Protein 7SK0 (pdb70)

CATH classification: 1.10.287.70

Radius of gyration: 23.95 Å; Cα contacts (8 Å, |Δi|>4): 557; chains: 2; bounding box: 50×52×76 Å

Solvent-accessible surface area: 25210 Å² total; per-residue (Å²): 52,194,8,50,111,27,8,90,115,37,5,52,104,0,0,78,28,0,31,79,56,0,47,68,112,0,57,100,49,9,99,79,7,56,88,18,19,115,101,8,23,114,98,24,136,74,7,36,101,85,104,5,50,115,10,6,25,105,1,14,95,8,21,63,24,5,2,44,0,41,34,106,2,78,32,42,109,20,2,30,98,24,4,0,6,2,2,1,4,6,5,2,12,22,4,1,10,9,40,4,1,0,27,8,88,47,1,4,42,52,2,13,110,8,2,74,106,0,19,59,31,0,69,9,8,16,46,25,26,10,103,104,46,2,52,108,68,13,120,114,33,24,99,138,45,32,128,140,177,56,74,70,145,112,57,2,41,59,92,41,17,62,94,27,6,132,88,13,39,40,70,39,17,101,118,14,0,44,71,6,38,110,100,24,122,141,37,98,100,55,32,0,38,0,0,0,18,1,0,4,30,22,0,0,6,3,14,6,19,2,4,99,36,162,147,48,194,138,23,95,123,32,13,55,34,11,7,62,28,9,29,102,0,5,11,8,39,59,3,12,70,68,26,75,43,121,11,89,120,75,94,108,79,112,164,156,86,52,194,6,50,109,26,8,90,114,38,4,52,105,0,0,80,28,0,30,79,55,0,46,69,113,0,59,100,47,9,100,78,6,58,90,19,20,115,102,8,22,112,98,24,136,78,6,36,103,86,102,5,50,115,12,6,25,105,0,14,94,9,22,63,25,5,2,42,1,39,33,105,2,79,32,41,107,19,3,31,95,24,3,0,7,2,2,0,5,6,4,1,11,20,4,1,10,10,40,4,1,0,26,10,86,46,1,4,42,55,2,12,108,8,2,73,108,0,18,58,34,0,70,11,8,16,47,23,27,10,102,101,48,4,52,109,67,14,118,115,34,24,99,141,47,32,127,140,175,55,73,70,144,114,57,2,41,58,93,42,16,60,95,28,6,132,88,13,40,39,71,39,17,100,117,14,0,44,69,6,39,111,100,23,125,140,36,100,100,54,32,0,39,0,0,0,18,1,1,4,28,23,1,0,6,3,14,7,19,1,4,98,36,162,148,47,192,139,23,96,122,32,13,55,35,10,7,64,30,10,30,101,0,5,12,8,37,58,2,12,69,68,26,74,41,122,12,87,121,75,94,109,81,109,166,156,81

Organism: Rattus norvegicus (NCBI:txid10116)

InterPro domains:
  IPR001779 Two pore domain potassium channel, TWIK-1 [PR01096] (1-20)
  IPR001779 Two pore domain potassium channel, TWIK-1 [PR01096] (52-72)
  IPR001779 Two pore domain potassium channel, TWIK-1 [PR01096] (73-89)
  IPR001779 Two pore domain potassium channel, TWIK-1 [PR01096] (150-177)
  IPR001779 Two pore domain potassium channel, TWIK-1 [PR01096] (233-253)
  IPR001779 Two pore domain potassium channel, TWIK-1 [PR01096] (295-310)
  IPR001779 Two pore domain potassium channel, TWIK-1 [PR01096] (312-336)
  IPR003092 Two pore domain potassium channel, TASK family [PIRSF038061] (22-326)
  IPR003280 Two pore domain potassium channel [PR01333] (113-141)
  IPR003280 Two pore domain potassium channel [PR01333] (224-233)
  IPR003280 Two pore domain potassium channel [PTHR11003] (22-305)
  IPR005408 Two pore domain potassium channel, TWIK family [PR01586] (69-81)
  IPR005408 Two pore domain potassium channel, TWIK family [PR01586] (83-99)
  IPR005408 Two pore domain potassium channel, TWIK family [PR01586] (143-155)
  IPR005408 Two pore domain potassium channel, TWIK family [PR01586] (233-246)
  IPR005408 Two pore domain potassium channel, TWIK family [PR01586] (250-263)
  IPR005408 Two pore domain potassium channel, TWIK family [PR01586] (265-283)
  IPR013099 Potassium channel domain [PF07885] (95-157)
  IPR013099 Potassium channel domain [PF07885] (192-268)

B-factor: mean 85.15, std 23.25, range [33.02, 147.12]

Nearest PDB structures (foldseek):
  7sk1-assembly1_A  TM=8.857E-01  e=7.086E-29  Rattus norvegicus
  3ukm-assembly1_B  TM=7.691E-01  e=2.900E-24  Homo sapiens
  8uec-assembly1_B  TM=8.328E-01  e=9.051E-12  Mus musculus
  6w8f-assembly1_B  TM=8.318E-01  e=4.042E-11  Mus musculus
  6w83-assembly1_B  TM=8.316E-01  e=5.145E-11  Mus musculus

GO terms:
  GO:0005272 sodium channel activity (F, IDA)
  GO:0071468 cellular response to acidic pH (P, IDA)
  GO:0071805 potassium ion transmembrane transport (P, IDA)
  GO:0022841 potassium ion leak channel activity (F, IDA)
  GO:0043204 perikaryon (C, EXP)
  GO:0097060 synaptic membrane (C, EXP)
  GO:0005886 plasma membrane (C, EXP)
  GO:0016324 apical plasma membrane (C, EXP)
  GO:0031410 cytoplasmic vesicle (C, EXP)
  GO:0005886 plasma membrane (C, IMP)
  GO:0035094 response to nicotine (P, IEP)
  GO:0016324 apical plasma membrane (C, IDA)
  GO:0031526 brush border membrane (C, IDA)

Structure (mmCIF, N/CA/C/O backbone):
data_7SK0
#
_entry.id   7SK0
#
_cell.length_a   1.00
_cell.length_b   1.00
_cell.length_c   1.00
_cell.angle_alpha   90.00
_cell.angle_beta   90.00
_cell.angle_gamma   90.00
#
_symmetry.space_group_name_H-M   'P 1'
#
loop_
_entity.id
_entity.type
_entity.pdbx_description
1 polymer 'Potassium channel subfamily K member 1'
2 non-polymer N-OCTANE
3 non-polymer 'POTASSIUM ION'
#
loop_
_atom_site.group_PDB
_atom_site.id
_atom_site.type_symbol
_atom_site.label_atom_id
_atom_site.label_alt_id
_atom_site.label_comp_id
_atom_site.label_asym_id
_atom_site.label_entity_id
_atom_site.label_seq_id
_atom_site.pdbx_PDB_ins_code
_atom_site.Cartn_x
_atom_site.Cartn_y
_atom_site.Cartn_z
_atom_site.occupancy
_atom_site.B_iso_or_equiv
_atom_site.auth_seq_id
_atom_site.auth_comp_id
_atom_site.auth_asym_id
_atom_site.auth_atom_id
_atom_site.pdbx_PDB_model_num
ATOM 1 N N . GLY A 1 24 ? 133.957 119.012 99.881 1.00 89.83 24 GLY A N 1
ATOM 2 C CA . GLY A 1 24 ? 135.255 119.527 100.261 1.00 89.83 24 GLY A CA 1
ATOM 3 C C . GLY A 1 24 ? 135.152 120.862 100.960 1.00 89.83 24 GLY A C 1
ATOM 4 O O . GLY A 1 24 ? 135.249 120.954 102.183 1.00 89.83 24 GLY A O 1
ATOM 5 N N . PHE A 1 25 ? 134.948 121.908 100.163 1.00 88.16 25 PHE A N 1
ATOM 6 C CA . PHE A 1 25 ? 134.778 123.242 100.721 1.00 88.16 25 PHE A CA 1
ATOM 7 C C . PHE A 1 25 ? 133.565 123.307 101.636 1.00 88.16 25 PHE A C 1
ATOM 8 O O . PHE A 1 25 ? 133.629 123.886 102.727 1.00 88.16 25 PHE A O 1
ATOM 16 N N . LEU A 1 26 ? 132.451 122.708 101.213 1.00 84.89 26 LEU A N 1
ATOM 17 C CA . LEU A 1 26 ? 131.255 122.706 102.049 1.00 84.89 26 LEU A CA 1
ATOM 18 C C . LEU A 1 26 ? 131.487 121.940 103.340 1.00 84.89 26 LEU A C 1
ATOM 19 O O . LEU A 1 26 ? 131.077 122.388 104.417 1.00 84.89 26 LEU A O 1
ATOM 24 N N . VAL A 1 27 ? 132.121 120.769 103.249 1.00 84.53 27 VAL A N 1
ATOM 25 C CA . VAL A 1 27 ? 132.281 119.926 104.429 1.00 84.53 27 VAL A CA 1
ATOM 26 C C . VAL A 1 27 ? 133.066 120.675 105.490 1.00 84.53 27 VAL A C 1
ATOM 27 O O . VAL A 1 27 ? 132.740 120.627 106.683 1.00 84.53 27 VAL A O 1
ATOM 31 N N . LEU A 1 28 ? 134.118 121.375 105.073 1.00 79.73 28 LEU A N 1
ATOM 32 C CA . LEU A 1 28 ? 134.849 122.210 106.009 1.00 79.73 28 LEU A CA 1
ATOM 33 C C . LEU A 1 28 ? 133.947 123.317 106.523 1.00 79.73 28 LEU A C 1
ATOM 34 O O . LEU A 1 28 ? 133.923 123.608 107.724 1.00 79.73 28 LEU A O 1
ATOM 39 N N . GLY A 1 29 ? 133.160 123.913 105.628 1.00 77.77 29 GLY A N 1
ATOM 40 C CA . GLY A 1 29 ? 132.257 124.967 106.045 1.00 77.77 29 GLY A CA 1
ATOM 41 C C . GLY A 1 29 ? 131.224 124.466 107.031 1.00 77.77 29 GLY A C 1
ATOM 42 O O . GLY A 1 29 ? 130.917 125.134 108.021 1.00 77.77 29 GLY A O 1
ATOM 43 N N . TYR A 1 30 ? 130.688 123.270 106.786 1.00 73.10 30 TYR A N 1
ATOM 44 C CA . TYR A 1 30 ? 129.722 122.703 107.715 1.00 73.10 30 TYR A CA 1
ATOM 45 C C . TYR A 1 30 ? 130.373 122.470 109.059 1.00 73.10 30 TYR A C 1
ATOM 46 O O . TYR A 1 30 ? 129.828 122.846 110.101 1.00 73.10 30 TYR A O 1
ATOM 55 N N . LEU A 1 31 ? 131.573 121.895 109.051 1.00 71.77 31 LEU A N 1
ATOM 56 C CA . LEU A 1 31 ? 132.279 121.708 110.306 1.00 71.77 31 LEU A CA 1
ATOM 57 C C . LEU A 1 31 ? 132.567 123.056 110.938 1.00 71.77 31 LEU A C 1
ATOM 58 O O . LEU A 1 31 ? 132.392 123.233 112.145 1.00 71.77 31 LEU A O 1
ATOM 63 N N . LEU A 1 32 ? 132.941 124.039 110.120 1.00 70.97 32 LEU A N 1
ATOM 64 C CA . LEU A 1 32 ? 133.151 125.383 110.642 1.00 70.97 32 LEU A CA 1
ATOM 65 C C . LEU A 1 32 ? 131.853 125.943 111.195 1.00 70.97 32 LEU A C 1
ATOM 66 O O . LEU A 1 32 ? 131.845 126.630 112.224 1.00 70.97 32 LEU A O 1
ATOM 71 N N . TYR A 1 33 ? 130.741 125.636 110.530 1.00 68.25 33 TYR A N 1
ATOM 72 C CA . TYR A 1 33 ? 129.452 126.170 110.944 1.00 68.25 33 TYR A CA 1
ATOM 73 C C . TYR A 1 33 ? 129.061 125.661 112.323 1.00 68.25 33 TYR A C 1
ATOM 74 O O . TYR A 1 33 ? 128.567 126.426 113.158 1.00 68.25 33 TYR A O 1
ATOM 83 N N . LEU A 1 34 ? 129.276 124.372 112.585 1.00 65.25 34 LEU A N 1
ATOM 84 C CA . LEU A 1 34 ? 129.024 123.855 113.923 1.00 65.25 34 LEU A CA 1
ATOM 85 C C . LEU A 1 34 ? 129.972 124.485 114.928 1.00 65.25 34 LEU A C 1
ATOM 86 O O . LEU A 1 34 ? 129.589 124.763 116.069 1.00 65.25 34 LEU A O 1
ATOM 91 N N . VAL A 1 35 ? 131.221 124.705 114.522 1.00 65.45 35 VAL A N 1
ATOM 92 C CA . VAL A 1 35 ? 132.169 125.386 115.391 1.00 65.45 35 VAL A CA 1
ATOM 93 C C . VAL A 1 35 ? 131.675 126.790 115.678 1.00 65.45 35 VAL A C 1
ATOM 94 O O . VAL A 1 35 ? 131.754 127.274 116.813 1.00 65.45 35 VAL A O 1
ATOM 98 N N . PHE A 1 36 ? 131.150 127.464 114.659 1.00 67.08 36 PHE A N 1
ATOM 99 C CA . PHE A 1 36 ? 130.545 128.766 114.896 1.00 67.08 36 PHE A CA 1
ATOM 100 C C . PHE A 1 36 ? 129.304 128.622 115.763 1.00 67.08 36 PHE A C 1
ATOM 101 O O . PHE A 1 36 ? 129.022 129.483 116.604 1.00 67.08 36 PHE A O 1
ATOM 109 N N . GLY A 1 37 ? 128.556 127.535 115.576 1.00 67.57 37 GLY A N 1
ATOM 110 C CA . GLY A 1 37 ? 127.397 127.289 116.417 1.00 67.57 37 GLY A CA 1
ATOM 111 C C . GLY A 1 37 ? 127.765 127.024 117.863 1.00 67.57 37 GLY A C 1
ATOM 112 O O . GLY A 1 37 ? 127.075 127.467 118.783 1.00 67.57 37 GLY A O 1
ATOM 113 N N . ALA A 1 38 ? 128.849 126.289 118.083 1.00 64.64 38 ALA A N 1
ATOM 114 C CA . ALA A 1 38 ? 129.203 125.894 119.436 1.00 64.64 38 ALA A CA 1
ATOM 115 C C . ALA A 1 38 ? 129.722 127.061 120.252 1.00 64.64 38 ALA A C 1
ATOM 116 O O . ALA A 1 38 ? 129.517 127.105 121.470 1.00 64.64 38 ALA A O 1
ATOM 118 N N . VAL A 1 39 ? 130.376 128.017 119.603 1.00 66.14 39 VAL A N 1
ATOM 119 C CA . VAL A 1 39 ? 130.915 129.164 120.320 1.00 66.14 39 VAL A CA 1
ATOM 120 C C . VAL A 1 39 ? 129.808 130.146 120.654 1.00 66.14 39 VAL A C 1
ATOM 121 O O . VAL A 1 39 ? 129.776 130.718 121.749 1.00 66.14 39 VAL A O 1
ATOM 125 N N . VAL A 1 40 ? 128.876 130.345 119.727 1.00 65.79 40 VAL A N 1
ATOM 126 C CA . VAL A 1 40 ? 127.788 131.278 119.974 1.00 65.79 40 VAL A CA 1
ATOM 127 C C . VAL A 1 40 ? 126.873 130.750 121.067 1.00 65.79 40 VAL A C 1
ATOM 128 O O . VAL A 1 40 ? 126.455 131.503 121.951 1.00 65.79 40 VAL A O 1
ATOM 132 N N . PHE A 1 41 ? 126.592 129.447 121.065 1.00 67.62 41 PHE A N 1
ATOM 133 C CA . PHE A 1 41 ? 125.834 128.867 122.167 1.00 67.62 41 PHE A CA 1
ATOM 134 C C . PHE A 1 41 ? 126.617 128.972 123.459 1.00 67.62 41 PHE A C 1
ATOM 135 O O . PHE A 1 41 ? 126.053 129.245 124.523 1.00 67.62 41 PHE A O 1
ATOM 143 N N . SER A 1 42 ? 127.926 128.763 123.381 1.00 70.62 42 SER A N 1
ATOM 144 C CA . SER A 1 42 ? 128.772 128.991 124.539 1.00 70.62 42 SER A CA 1
ATOM 145 C C . SER A 1 42 ? 128.771 130.461 124.938 1.00 70.62 42 SER A C 1
ATOM 146 O O . SER A 1 42 ? 129.014 130.790 126.103 1.00 70.62 42 SER A O 1
ATOM 149 N N . SER A 1 43 ? 128.549 131.363 123.984 1.00 73.09 43 SER A N 1
ATOM 150 C CA . SER A 1 43 ? 128.553 132.778 124.325 1.00 73.09 43 SER A CA 1
ATOM 151 C C . SER A 1 43 ? 127.235 133.225 124.948 1.00 73.09 43 SER A C 1
ATOM 152 O O . SER A 1 43 ? 127.240 134.116 125.804 1.00 73.09 43 SER A O 1
ATOM 155 N N . VAL A 1 44 ? 126.111 132.626 124.550 1.00 71.52 44 VAL A N 1
ATOM 156 C CA . VAL A 1 44 ? 124.784 133.044 124.997 1.00 71.52 44 VAL A CA 1
ATOM 157 C C . VAL A 1 44 ? 124.139 131.999 125.906 1.00 71.52 44 VAL A C 1
ATOM 158 O O . VAL A 1 44 ? 123.696 132.317 127.009 1.00 71.52 44 VAL A O 1
ATOM 162 N N . GLU A 1 45 ? 124.052 130.752 125.449 1.00 73.90 45 GLU A N 1
ATOM 163 C CA . GLU A 1 45 ? 123.367 129.729 126.229 1.00 73.90 45 GLU A CA 1
ATOM 164 C C . GLU A 1 45 ? 124.153 129.341 127.470 1.00 73.90 45 GLU A C 1
ATOM 165 O O . GLU A 1 45 ? 123.576 129.176 128.551 1.00 73.90 45 GLU A O 1
ATOM 171 N N . LEU A 1 46 ? 125.464 129.180 127.332 1.00 72.66 46 LEU A N 1
ATOM 172 C CA . LEU A 1 46 ? 126.266 128.675 128.440 1.00 72.66 46 LEU A CA 1
ATOM 173 C C . LEU A 1 46 ? 126.218 129.569 129.668 1.00 72.66 46 LEU A C 1
ATOM 174 O O . LEU A 1 46 ? 126.131 129.024 130.782 1.00 72.66 46 LEU A O 1
ATOM 179 N N . PRO A 1 47 ? 126.293 130.899 129.568 1.00 73.70 47 PRO A N 1
ATOM 180 C CA . PRO A 1 47 ? 126.137 131.699 130.792 1.00 73.70 47 PRO A CA 1
ATOM 181 C C . PRO A 1 47 ? 124.798 131.471 131.466 1.00 73.70 47 PRO A C 1
ATOM 182 O O . PRO A 1 47 ? 124.736 131.386 132.698 1.00 73.70 47 PRO A O 1
ATOM 186 N N . TYR A 1 48 ? 123.715 131.369 130.692 1.00 74.48 48 TYR A N 1
ATOM 187 C CA . TYR A 1 48 ? 122.431 131.022 131.290 1.00 74.48 48 TYR A CA 1
ATOM 188 C C . TYR A 1 48 ? 122.474 129.613 131.858 1.00 74.48 48 TYR A C 1
ATOM 189 O O . TYR A 1 48 ? 121.949 129.354 132.946 1.00 74.48 48 TYR A O 1
ATOM 198 N N . GLU A 1 49 ? 123.096 128.685 131.131 1.00 74.81 49 GLU A N 1
ATOM 199 C CA . GLU A 1 49 ? 123.197 127.322 131.630 1.00 74.81 49 GLU A CA 1
ATOM 200 C C . GLU A 1 49 ? 124.064 127.266 132.869 1.00 74.81 49 GLU A C 1
ATOM 201 O O . GLU A 1 49 ? 123.743 126.551 133.825 1.00 74.81 49 GLU A O 1
ATOM 207 N N . ASP A 1 50 ? 125.173 127.999 132.867 1.00 80.69 50 ASP A N 1
ATOM 208 C CA . ASP A 1 50 ? 125.991 128.056 134.064 1.00 80.69 50 ASP A CA 1
ATOM 209 C C . ASP A 1 50 ? 125.170 128.633 135.197 1.00 80.69 50 ASP A C 1
ATOM 210 O O . ASP A 1 50 ? 125.265 128.183 136.343 1.00 80.69 50 ASP A O 1
ATOM 215 N N . LEU A 1 51 ? 124.335 129.622 134.876 1.00 79.64 51 LEU A N 1
ATOM 216 C CA . LEU A 1 51 ? 123.451 130.210 135.870 1.00 79.64 51 LEU A CA 1
ATOM 217 C C . LEU A 1 51 ? 122.445 129.180 136.367 1.00 79.64 51 LEU A C 1
ATOM 218 O O . LEU A 1 51 ? 122.261 129.011 137.576 1.00 79.64 51 LEU A O 1
ATOM 223 N N . LEU A 1 52 ? 121.811 128.445 135.450 1.00 77.32 52 LEU A N 1
ATOM 224 C CA . LEU A 1 52 ? 120.828 127.459 135.887 1.00 77.32 52 LEU A CA 1
ATOM 225 C C . LEU A 1 52 ? 121.500 126.266 136.537 1.00 77.32 52 LEU A C 1
ATOM 226 O O . LEU A 1 52 ? 121.010 125.743 137.540 1.00 77.32 52 LEU A O 1
ATOM 231 N N . ARG A 1 53 ? 122.628 125.833 135.989 1.00 78.29 53 ARG A N 1
ATOM 232 C CA . ARG A 1 53 ? 123.350 124.738 136.610 1.00 78.29 53 ARG A CA 1
ATOM 233 C C . ARG A 1 53 ? 123.896 125.172 137.957 1.00 78.29 53 ARG A C 1
ATOM 234 O O . ARG A 1 53 ? 123.954 124.367 138.893 1.00 78.29 53 ARG A O 1
ATOM 242 N N . GLN A 1 5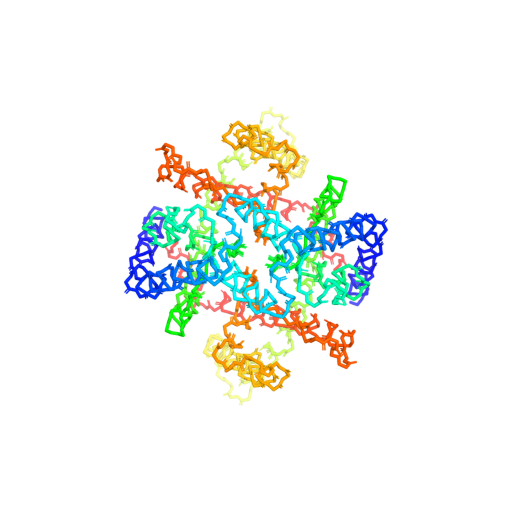4 ? 124.283 126.442 138.077 1.00 83.02 54 GLN A N 1
ATOM 243 C CA . GLN A 1 54 ? 124.649 126.976 139.381 1.00 83.02 54 GLN A CA 1
ATOM 244 C C . GLN A 1 54 ? 123.428 127.097 140.283 1.00 83.02 54 GLN A C 1
ATOM 245 O O . GLN A 1 54 ? 123.523 126.861 141.492 1.00 83.02 54 GLN A O 1
ATOM 251 N N . GLU A 1 55 ? 122.270 127.453 139.718 1.00 83.04 55 GLU A N 1
ATOM 252 C CA . GLU A 1 55 ? 121.054 127.590 140.513 1.00 83.04 55 GLU A CA 1
ATOM 253 C C . GLU A 1 55 ? 120.310 126.279 140.691 1.00 83.04 55 GLU A C 1
ATOM 254 O O . GLU A 1 55 ? 119.523 126.155 141.636 1.00 83.04 55 GLU A O 1
ATOM 260 N N . LEU A 1 56 ? 120.545 125.298 139.822 1.00 78.88 56 LEU A N 1
ATOM 261 C CA . LEU A 1 56 ? 119.962 123.983 140.042 1.00 78.88 56 LEU A CA 1
ATOM 262 C C . LEU A 1 56 ? 120.809 123.232 141.053 1.00 78.88 56 LEU A C 1
ATOM 263 O O . LEU A 1 56 ? 120.280 122.533 141.922 1.00 78.88 56 LEU A O 1
ATOM 268 N N . ARG A 1 57 ? 122.126 123.412 140.985 1.00 83.37 57 ARG A N 1
ATOM 269 C CA . ARG A 1 57 ? 122.967 122.895 142.052 1.00 83.37 57 ARG A CA 1
ATOM 270 C C . ARG A 1 57 ? 122.622 123.603 143.347 1.00 83.37 57 ARG A C 1
ATOM 271 O O . ARG A 1 57 ? 122.697 123.007 144.427 1.00 83.37 57 ARG A O 1
ATOM 279 N N . LYS A 1 58 ? 122.252 124.881 143.255 1.00 88.17 58 LYS A N 1
ATOM 280 C CA . LYS A 1 58 ? 121.731 125.575 144.422 1.00 88.17 58 LYS A CA 1
ATOM 281 C C . LYS A 1 58 ? 120.428 124.932 144.866 1.00 88.17 58 LYS A C 1
ATOM 282 O O . LYS A 1 58 ? 120.193 124.741 146.064 1.00 88.17 58 LYS A O 1
ATOM 288 N N . LEU A 1 59 ? 119.594 124.537 143.902 1.00 83.27 59 LEU A N 1
ATOM 289 C CA . LEU A 1 59 ? 118.354 123.844 144.229 1.00 83.27 59 LEU A CA 1
ATOM 290 C C . LEU A 1 59 ? 118.648 122.488 144.845 1.00 83.27 59 LEU A C 1
ATOM 291 O O . LEU A 1 59 ? 117.921 122.032 145.735 1.00 83.27 59 LEU A O 1
ATOM 296 N N . LYS A 1 60 ? 119.709 121.828 144.382 1.00 84.42 60 LYS A N 1
ATOM 297 C CA . LYS A 1 60 ? 120.095 120.562 144.986 1.00 84.42 60 LYS A CA 1
ATOM 298 C C . LYS A 1 60 ? 120.437 120.768 146.447 1.00 84.42 60 LYS A C 1
ATOM 299 O O . LYS A 1 60 ? 119.986 120.013 147.316 1.00 84.42 60 LYS A O 1
ATOM 305 N N . ARG A 1 61 ? 121.196 121.821 146.743 1.00 91.33 61 ARG A N 1
ATOM 306 C CA . ARG A 1 61 ? 121.644 122.044 148.105 1.00 91.33 61 ARG A CA 1
ATOM 307 C C . ARG A 1 61 ? 120.574 122.714 148.947 1.00 91.33 61 ARG A C 1
ATOM 308 O O . ARG A 1 61 ? 120.616 122.593 150.173 1.00 91.33 61 ARG A O 1
ATOM 316 N N . ARG A 1 62 ? 119.604 123.396 148.331 1.00 92.13 62 ARG A N 1
ATOM 317 C CA . ARG A 1 62 ? 118.468 123.863 149.116 1.00 92.13 62 ARG A CA 1
ATOM 318 C C . ARG A 1 62 ? 117.581 122.692 149.495 1.00 92.13 62 ARG A C 1
ATOM 319 O O . ARG A 1 62 ? 117.150 122.572 150.648 1.00 92.13 62 ARG A O 1
ATOM 327 N N . PHE A 1 63 ? 117.311 121.812 148.533 1.00 90.03 63 PHE A N 1
ATOM 328 C CA . PHE A 1 63 ? 116.436 120.683 148.800 1.00 90.03 63 PHE A CA 1
ATOM 329 C C . PHE A 1 63 ? 117.065 119.767 149.833 1.00 90.03 63 PHE A C 1
ATOM 330 O O . PHE A 1 63 ? 116.390 119.293 150.754 1.00 90.03 63 PHE A O 1
ATOM 338 N N . LEU A 1 64 ? 118.366 119.517 149.698 1.00 91.78 64 LEU A N 1
ATOM 339 C CA . LEU A 1 64 ? 119.072 118.713 150.684 1.00 91.78 64 LEU A CA 1
ATOM 340 C C . LEU A 1 64 ? 119.215 119.449 152.010 1.00 91.78 64 LEU A C 1
ATOM 341 O O . LEU A 1 64 ? 119.121 118.830 153.077 1.00 91.78 64 LEU A O 1
ATOM 346 N N . GLU A 1 65 ? 119.446 120.764 151.973 1.00 97.63 65 GLU A N 1
ATOM 347 C CA . GLU A 1 65 ? 119.569 121.506 153.225 1.00 97.63 65 GLU A CA 1
ATOM 348 C C . GLU A 1 65 ? 118.253 121.480 153.984 1.00 97.63 65 GLU A C 1
ATOM 349 O O . GLU A 1 65 ? 118.234 121.323 155.210 1.00 97.63 65 GLU A O 1
ATOM 355 N N . GLU A 1 66 ? 117.142 121.644 153.268 1.00 95.85 66 GLU A N 1
ATOM 356 C CA . GLU A 1 66 ? 115.835 121.620 153.910 1.00 95.85 66 GLU A CA 1
ATOM 357 C C . GLU A 1 66 ? 115.587 120.269 154.567 1.00 95.85 66 GLU A C 1
ATOM 358 O O . GLU A 1 66 ? 115.168 120.194 155.728 1.00 95.85 66 GLU A O 1
ATOM 364 N N . HIS A 1 67 ? 115.843 119.188 153.831 1.00 96.89 67 HIS A N 1
ATOM 365 C CA . HIS A 1 67 ? 115.625 117.828 154.319 1.00 96.89 67 HIS A CA 1
ATOM 366 C C . HIS A 1 67 ? 116.928 117.280 154.892 1.00 96.89 67 HIS A C 1
ATOM 367 O O . HIS A 1 67 ? 117.666 116.529 154.251 1.00 96.89 67 HIS A O 1
ATOM 374 N N . GLU A 1 68 ? 117.215 117.685 156.131 1.00 101.06 68 GLU A N 1
ATOM 375 C CA . GLU A 1 68 ? 118.407 117.189 156.809 1.00 101.06 68 GLU A CA 1
ATOM 376 C C . GLU A 1 68 ? 118.374 115.675 156.950 1.00 101.06 68 GLU A C 1
ATOM 377 O O . GLU A 1 68 ? 119.423 115.023 156.888 1.00 101.06 68 GLU A O 1
ATOM 383 N N . CYS A 1 69 ? 117.184 115.105 157.157 1.00 101.50 69 CYS A N 1
ATOM 384 C CA . CYS A 1 69 ? 117.042 113.654 157.204 1.00 101.50 69 CYS A CA 1
ATOM 385 C C . CYS A 1 69 ? 117.605 113.027 155.935 1.00 101.50 69 CYS A C 1
ATOM 386 O O . CYS A 1 69 ? 118.386 112.070 155.979 1.00 101.50 69 CYS A O 1
ATOM 389 N N . LEU A 1 70 ? 117.203 113.569 154.792 1.00 94.53 70 LEU A N 1
ATOM 390 C CA . LEU A 1 70 ? 117.619 113.075 153.488 1.00 94.53 70 LEU A CA 1
ATOM 391 C C . LEU A 1 70 ? 119.122 113.209 153.278 1.00 94.53 70 LEU A C 1
ATOM 392 O O . LEU A 1 70 ? 119.737 114.204 153.675 1.00 94.53 70 LEU A O 1
ATOM 397 N N . SER A 1 71 ? 119.712 112.192 152.649 1.00 91.41 71 SER A N 1
ATOM 398 C CA . SER A 1 71 ? 121.143 112.119 152.392 1.00 91.41 71 SER A CA 1
ATOM 399 C C . SER A 1 71 ? 121.424 112.051 150.894 1.00 91.41 71 SER A C 1
ATOM 400 O O . SER A 1 71 ? 120.581 111.639 150.093 1.00 91.41 71 SER A O 1
ATOM 403 N N . GLU A 1 72 ? 122.639 112.462 150.537 1.00 91.96 72 GLU A N 1
ATOM 404 C CA . GLU A 1 72 ? 123.036 112.569 149.132 1.00 91.96 72 GLU A CA 1
ATOM 405 C C . GLU A 1 72 ? 123.042 111.255 148.354 1.00 91.96 72 GLU A C 1
ATOM 406 O O . GLU A 1 72 ? 122.485 111.227 147.245 1.00 91.96 72 GLU A O 1
ATOM 412 N N . PRO A 1 73 ? 123.654 110.153 148.831 1.00 90.42 73 PRO A N 1
ATOM 413 C CA . PRO A 1 73 ? 123.746 108.948 147.983 1.00 90.42 73 PRO A CA 1
ATOM 414 C C . PRO A 1 73 ? 122.427 108.248 147.668 1.00 90.42 73 PRO A C 1
ATOM 415 O O . PRO A 1 73 ? 122.187 107.861 146.514 1.00 90.42 73 PRO A O 1
ATOM 419 N N . GLN A 1 74 ? 121.575 108.046 148.673 1.00 89.42 74 GLN A N 1
ATOM 420 C CA . GLN A 1 74 ? 120.304 107.378 148.408 1.00 89.42 74 GLN A CA 1
ATOM 421 C C . GLN A 1 74 ? 119.478 108.215 147.451 1.00 89.42 74 GLN A C 1
ATOM 422 O O . GLN A 1 74 ? 118.830 107.685 146.542 1.00 89.42 74 GLN A O 1
ATOM 428 N N . LEU A 1 75 ? 119.481 109.528 147.656 1.00 84.93 75 LEU A N 1
ATOM 429 C CA . LEU A 1 75 ? 118.820 110.422 146.722 1.00 84.93 75 LEU A CA 1
ATOM 430 C C . LEU A 1 75 ? 119.426 110.302 145.335 1.00 84.93 75 LEU A C 1
ATOM 431 O O . LEU A 1 75 ? 118.717 110.389 144.330 1.00 84.93 75 LEU A O 1
ATOM 436 N N . GLU A 1 76 ? 120.742 110.117 145.257 1.00 87.05 76 GLU A N 1
ATOM 437 C CA . GLU A 1 76 ? 121.384 109.992 143.956 1.00 87.05 76 GLU A CA 1
ATOM 438 C C . GLU A 1 76 ? 120.847 108.770 143.225 1.00 87.05 76 GLU A C 1
ATOM 439 O O . GLU A 1 76 ? 120.529 108.832 142.034 1.00 87.05 76 GLU A O 1
ATOM 445 N N . GLN A 1 77 ? 120.670 107.667 143.954 1.00 82.85 77 GLN A N 1
ATOM 446 C CA . GLN A 1 77 ? 120.105 106.449 143.366 1.00 82.85 77 GLN A CA 1
ATOM 447 C C . GLN A 1 77 ? 118.647 106.650 142.970 1.00 82.85 77 GLN A C 1
ATOM 448 O O .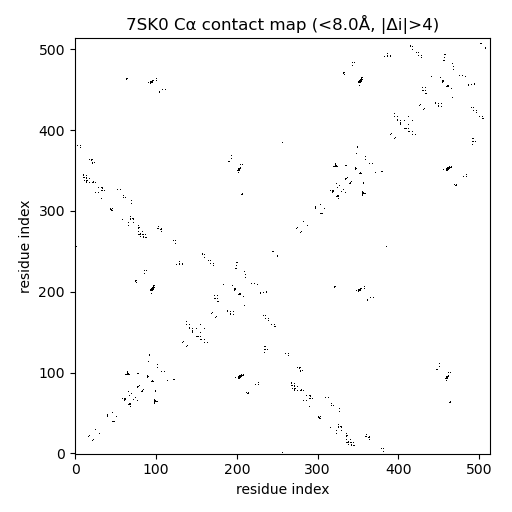 GLN A 1 77 ? 118.214 106.232 141.880 1.00 82.85 77 GLN A O 1
ATOM 454 N N . PHE A 1 78 ? 117.883 107.307 143.840 1.00 82.78 78 PHE A N 1
ATOM 455 C CA . PHE A 1 78 ? 116.471 107.529 143.566 1.00 82.78 78 PHE A CA 1
ATOM 456 C C . PHE A 1 78 ? 116.298 108.360 142.303 1.00 82.78 78 PHE A C 1
ATOM 457 O O . PHE A 1 78 ? 115.513 108.003 141.423 1.00 82.78 78 PHE A O 1
ATOM 465 N N . LEU A 1 79 ? 117.000 109.492 142.209 1.00 80.58 79 LEU A N 1
ATOM 466 C CA . LEU A 1 79 ? 116.937 110.279 140.985 1.00 80.58 79 LEU A CA 1
ATOM 467 C C . LEU A 1 79 ? 117.526 109.533 139.803 1.00 80.58 79 LEU A C 1
ATOM 468 O O . LEU A 1 79 ? 117.069 109.722 138.678 1.00 80.58 79 LEU A O 1
ATOM 473 N N . GLY A 1 80 ? 118.471 108.625 140.031 1.00 81.42 80 GLY A N 1
ATOM 474 C CA . GLY A 1 80 ? 118.957 107.827 138.924 1.00 81.42 80 GLY A CA 1
ATOM 475 C C . GLY A 1 80 ? 117.826 107.066 138.275 1.00 81.42 80 GLY A C 1
ATOM 476 O O . GLY A 1 80 ? 117.600 107.172 137.065 1.00 81.42 80 GLY A O 1
ATOM 477 N N . ARG A 1 81 ? 116.975 106.475 139.103 1.00 79.51 81 ARG A N 1
ATOM 478 C CA . ARG A 1 81 ? 115.831 105.752 138.562 1.00 79.51 81 ARG A CA 1
ATOM 479 C C . ARG A 1 81 ? 114.779 106.718 138.031 1.00 79.51 81 ARG A C 1
ATOM 480 O O . ARG A 1 81 ? 114.225 106.499 136.951 1.00 79.51 81 ARG A O 1
ATOM 488 N N . VAL A 1 82 ? 114.406 107.720 138.828 1.00 77.94 82 VAL A N 1
ATOM 489 C CA . VAL A 1 82 ? 113.343 108.646 138.439 1.00 77.94 82 VAL A CA 1
ATOM 490 C C . VAL A 1 82 ? 113.639 109.276 137.084 1.00 77.94 82 VAL A C 1
ATOM 491 O O . VAL A 1 82 ? 112.782 109.297 136.196 1.00 77.94 82 VAL A O 1
ATOM 495 N N . LEU A 1 83 ? 114.855 109.799 136.898 1.00 75.30 83 LEU A N 1
ATOM 496 C CA . LEU A 1 83 ? 115.191 110.404 135.615 1.00 75.30 83 LEU A CA 1
ATOM 497 C C . LEU A 1 83 ? 115.380 109.360 134.534 1.00 75.30 83 LEU A C 1
ATOM 498 O O . LEU A 1 83 ? 115.191 109.673 133.356 1.00 75.30 83 LEU A O 1
ATOM 503 N N . GLU A 1 84 ? 115.777 108.134 134.881 1.00 73.73 84 GLU A N 1
ATOM 504 C CA . GLU A 1 84 ? 115.830 107.117 133.845 1.00 73.73 84 GLU A CA 1
ATOM 505 C C . GLU A 1 84 ? 114.427 106.877 133.319 1.00 73.73 84 GLU A C 1
ATOM 506 O O . GLU A 1 84 ? 114.178 106.945 132.113 1.00 73.73 84 GLU A O 1
ATOM 512 N N . ALA A 1 85 ? 113.482 106.681 134.232 1.00 72.47 85 ALA A N 1
ATOM 513 C CA . ALA A 1 85 ? 112.090 106.510 133.844 1.00 72.47 85 ALA A CA 1
ATOM 514 C C . ALA A 1 85 ? 111.596 107.708 133.046 1.00 72.47 85 ALA A C 1
ATOM 515 O O . ALA A 1 85 ? 110.943 107.548 132.008 1.00 72.47 85 ALA A O 1
ATOM 517 N N . SER A 1 86 ? 111.912 108.919 133.511 1.00 72.14 86 SER A N 1
ATOM 518 C CA . SER A 1 86 ? 111.477 110.118 132.807 1.00 72.14 86 SER A CA 1
ATOM 519 C C . SER A 1 86 ? 112.016 110.127 131.397 1.00 72.14 86 SER A C 1
ATOM 520 O O . SER A 1 86 ? 111.322 110.505 130.448 1.00 72.14 86 SER A O 1
ATOM 523 N N . ASN A 1 87 ? 113.271 109.731 131.249 1.00 70.43 87 ASN A N 1
ATOM 524 C CA . ASN A 1 87 ? 113.822 109.581 129.918 1.00 70.43 87 ASN A CA 1
ATOM 525 C C . ASN A 1 87 ? 113.026 108.514 129.190 1.00 70.43 87 ASN A C 1
ATOM 526 O O . ASN A 1 87 ? 112.750 108.632 127.992 1.00 70.43 87 ASN A O 1
ATOM 531 N N . TYR A 1 88 ? 112.664 107.447 129.908 1.00 69.95 88 TYR A N 1
ATOM 532 C CA . TYR A 1 88 ? 111.912 106.325 129.363 1.00 69.95 88 TYR A CA 1
ATOM 533 C C . TYR A 1 88 ? 110.433 106.661 129.169 1.00 69.95 88 TYR A C 1
ATOM 534 O O . TYR A 1 88 ? 109.709 105.854 128.580 1.00 69.95 88 TYR A O 1
ATOM 543 N N . GLY A 1 89 ? 109.956 107.788 129.709 1.00 65.31 89 GLY A N 1
ATOM 544 C CA . GLY A 1 89 ? 108.614 108.291 129.453 1.00 65.31 89 GLY A CA 1
ATOM 545 C C . GLY A 1 89 ? 107.706 108.354 130.667 1.00 65.31 89 GLY A C 1
ATOM 546 O O . GLY A 1 89 ? 106.786 109.176 130.698 1.00 65.31 89 GLY A O 1
ATOM 547 N N . VAL A 1 90 ? 107.935 107.506 131.660 1.00 72.16 90 VAL A N 1
ATOM 548 C CA . VAL A 1 90 ? 107.009 107.423 132.786 1.00 72.16 90 VAL A CA 1
ATOM 549 C C .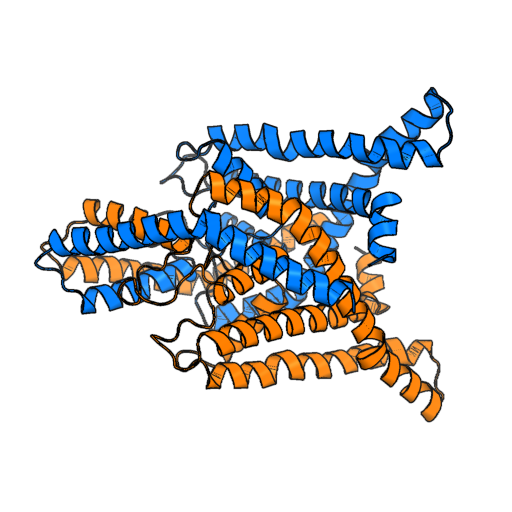 VAL A 1 90 ? 107.232 108.529 133.800 1.00 72.16 90 VAL A C 1
ATOM 550 O O . VAL A 1 90 ? 107.844 108.306 134.850 1.00 72.16 90 VAL A O 1
ATOM 554 N N . SER A 1 91 ? 106.788 109.734 133.459 1.00 73.02 91 SER A N 1
ATOM 555 C CA . SER A 1 91 ? 106.789 110.853 134.389 1.00 73.02 91 SER A CA 1
ATOM 556 C C . SER A 1 91 ? 106.259 110.415 135.745 1.00 73.02 91 SER A C 1
ATOM 557 O O . SER A 1 91 ? 105.214 109.771 135.841 1.00 73.02 91 SER A O 1
ATOM 560 N N . VAL A 1 92 ? 106.988 110.771 136.791 1.00 79.29 92 VAL A N 1
ATOM 561 C CA . VAL A 1 92 ? 106.628 110.413 138.158 1.00 79.29 92 VAL A CA 1
ATOM 562 C C . VAL A 1 92 ? 105.683 111.472 138.728 1.00 79.29 92 VAL A C 1
ATOM 563 O O . VAL A 1 92 ? 105.459 111.544 139.941 1.00 79.29 92 VAL A O 1
ATOM 567 N N . LEU A 1 93 ? 105.079 112.275 137.860 1.00 81.07 93 LEU A N 1
ATOM 568 C CA . LEU A 1 93 ? 104.257 113.396 138.278 1.00 81.07 93 LEU A CA 1
ATOM 569 C C . LEU A 1 93 ? 102.788 112.989 138.309 1.00 81.07 93 LEU A C 1
ATOM 570 O O . LEU A 1 93 ? 102.407 111.902 137.871 1.00 81.07 93 LEU A O 1
ATOM 575 N N . SER A 1 94 ? 101.959 113.886 138.846 1.00 86.94 94 SER A N 1
ATOM 576 C CA . SER A 1 94 ? 100.512 113.675 138.931 1.00 86.94 94 SER A CA 1
ATOM 577 C C . SER A 1 94 ? 100.188 112.439 139.766 1.00 86.94 94 SER A C 1
ATOM 578 O O . SER A 1 94 ? 99.329 111.632 139.406 1.00 86.94 94 SER A O 1
ATOM 581 N N . ASN A 1 95 ? 100.885 112.283 140.894 1.00 88.95 95 ASN A N 1
ATOM 582 C CA . ASN A 1 95 ? 100.695 111.153 141.804 1.00 88.95 95 ASN A CA 1
ATOM 583 C C . ASN A 1 95 ? 100.871 109.807 141.102 1.00 88.95 95 ASN A C 1
ATOM 584 O O . ASN A 1 95 ? 100.395 108.782 141.598 1.00 88.95 95 ASN A O 1
ATOM 589 N N . ALA A 1 96 ? 101.535 109.815 139.943 1.00 86.05 96 ALA A N 1
ATOM 590 C CA . ALA A 1 96 ? 101.728 108.707 139.008 1.00 86.05 96 ALA A CA 1
ATOM 591 C C . ALA A 1 96 ? 100.433 108.382 138.272 1.00 86.05 96 ALA A C 1
ATOM 592 O O . ALA A 1 96 ? 100.471 108.041 137.086 1.00 86.05 96 ALA A O 1
ATOM 594 N N . SER A 1 97 ? 99.283 108.489 138.940 1.00 88.09 97 SER A N 1
ATOM 595 C CA . SER A 1 97 ? 97.994 108.262 138.304 1.00 88.09 97 SER A CA 1
ATOM 596 C C . SER A 1 97 ? 97.609 109.493 137.496 1.00 88.09 97 SER A C 1
ATOM 597 O O . SER A 1 97 ? 96.496 110.006 137.657 1.00 88.09 97 SER A O 1
ATOM 600 N N . GLY A 1 98 ? 98.493 109.979 136.630 1.00 82.08 98 GLY A N 1
ATOM 601 C CA . GLY A 1 98 ? 98.135 111.110 135.812 1.00 82.08 98 GLY A CA 1
ATOM 602 C C . GLY A 1 98 ? 97.510 110.642 134.528 1.00 82.08 98 GLY A C 1
ATOM 603 O O . GLY A 1 98 ? 96.414 110.076 134.537 1.00 82.08 98 GLY A O 1
ATOM 604 N N . ASN A 1 99 ? 98.193 110.866 133.418 1.00 76.69 99 ASN A N 1
ATOM 605 C CA . ASN A 1 99 ? 97.684 110.423 132.140 1.00 76.69 99 ASN A CA 1
ATOM 606 C C . ASN A 1 99 ? 98.293 109.065 131.822 1.00 76.69 99 ASN A C 1
ATOM 607 O O . ASN A 1 99 ? 99.427 108.776 132.212 1.00 76.69 99 ASN A O 1
ATOM 612 N N . TRP A 1 100 ? 97.544 108.230 131.107 1.00 72.93 100 TRP A N 1
ATOM 613 C CA . TRP A 1 100 ? 98.067 106.926 130.714 1.00 72.93 100 TRP A CA 1
ATOM 614 C C . TRP A 1 100 ? 98.955 107.057 129.488 1.00 72.93 100 TRP A C 1
ATOM 615 O O . TRP A 1 100 ? 98.465 107.265 128.374 1.00 72.93 100 TRP A O 1
ATOM 626 N N . ASN A 1 101 ? 100.264 106.962 129.715 1.00 66.83 101 ASN A N 1
ATOM 627 C CA . ASN A 1 101 ? 101.284 107.017 128.681 1.00 66.83 101 ASN A CA 1
ATOM 628 C C . ASN A 1 101 ? 100.906 106.155 127.487 1.00 66.83 101 ASN A C 1
ATOM 629 O O . ASN A 1 101 ? 101.080 106.566 126.336 1.00 66.83 101 ASN A O 1
ATOM 634 N N . TRP A 1 102 ? 100.387 104.961 127.759 1.00 66.06 102 TRP A N 1
ATOM 635 C CA . TRP A 1 102 ? 99.934 104.033 126.725 1.00 66.06 102 TRP A CA 1
ATOM 636 C C . TRP A 1 102 ? 98.448 103.733 126.884 1.00 66.06 102 TRP A C 1
ATOM 637 O O . TRP A 1 102 ? 98.042 102.901 127.701 1.00 66.06 102 TRP A O 1
ATOM 648 N N . ASP A 1 103 ? 97.663 104.439 126.086 1.00 68.78 103 ASP A N 1
ATOM 649 C CA . ASP A 1 103 ? 96.240 104.245 125.905 1.00 68.78 103 ASP A CA 1
ATOM 650 C C . ASP A 1 103 ? 96.014 104.553 124.439 1.00 68.78 103 ASP A C 1
ATOM 651 O O . ASP A 1 103 ? 96.866 105.183 123.813 1.00 68.78 103 ASP A O 1
ATOM 656 N N . PHE A 1 104 ? 94.905 104.069 123.879 1.00 65.85 104 PHE A N 1
ATOM 657 C CA . PHE A 1 104 ? 94.673 104.188 122.441 1.00 65.85 104 PHE A CA 1
ATOM 658 C C . PHE A 1 104 ? 95.033 105.567 121.898 1.00 65.85 104 PHE A C 1
ATOM 659 O O . PHE A 1 104 ? 95.708 105.674 120.873 1.00 65.85 104 PHE A O 1
ATOM 667 N N . THR A 1 105 ? 94.620 106.623 122.591 1.00 67.92 105 THR A N 1
ATOM 668 C CA . THR A 1 105 ? 94.917 107.971 122.117 1.00 67.92 105 THR A CA 1
ATOM 669 C C . THR A 1 105 ? 96.399 108.284 122.305 1.00 67.92 105 THR A C 1
ATOM 670 O O . THR A 1 105 ? 97.084 108.716 121.369 1.00 67.92 105 THR A O 1
ATOM 674 N N . SER A 1 106 ? 96.914 108.074 123.519 1.00 66.66 106 SER A N 1
ATOM 675 C CA . SER A 1 106 ? 98.309 108.405 123.785 1.00 66.66 106 SER A CA 1
ATOM 676 C C . SER A 1 106 ? 99.221 107.525 122.953 1.00 66.66 106 SER A C 1
ATOM 677 O O . SER A 1 106 ? 100.273 107.972 122.492 1.00 66.66 106 SER A O 1
ATOM 680 N N . ALA A 1 107 ? 98.861 106.257 122.793 1.00 62.27 107 ALA A N 1
ATOM 681 C CA . ALA A 1 107 ? 99.685 105.379 121.985 1.00 62.27 107 ALA A CA 1
ATOM 682 C C . ALA A 1 107 ? 99.592 105.779 120.528 1.00 62.27 107 ALA A C 1
ATOM 683 O O . ALA A 1 107 ? 100.572 105.673 119.790 1.00 62.27 107 ALA A O 1
ATOM 685 N N . LEU A 1 108 ? 98.422 106.257 120.106 1.00 62.91 108 LEU A N 1
ATOM 686 C CA . LEU A 1 108 ? 98.275 106.799 118.766 1.00 62.91 108 LEU A CA 1
ATOM 687 C C . LEU A 1 108 ? 99.174 108.007 118.575 1.00 62.91 108 LEU A C 1
ATOM 688 O O . LEU A 1 108 ? 99.737 108.211 117.491 1.00 62.91 108 LEU A O 1
ATOM 693 N N . PHE A 1 109 ? 99.485 108.684 119.673 1.00 61.12 109 PHE A N 1
ATOM 694 C CA . PHE A 1 109 ? 100.321 109.872 119.610 1.00 61.12 109 PHE A CA 1
ATOM 695 C C . PHE A 1 109 ? 101.785 109.474 119.597 1.00 61.12 109 PHE A C 1
ATOM 696 O O . PHE A 1 109 ? 102.578 110.025 118.827 1.00 61.12 109 PHE A O 1
ATOM 704 N N . PHE A 1 110 ? 102.133 108.473 120.397 1.00 59.68 110 PHE A N 1
ATOM 705 C CA . PHE A 1 110 ? 103.495 107.967 120.402 1.00 59.68 110 PHE A CA 1
ATOM 706 C C . PHE A 1 110 ? 103.825 107.407 119.036 1.00 59.68 110 PHE A C 1
ATOM 707 O O . PHE A 1 110 ? 104.928 107.598 118.521 1.00 59.68 110 PHE A O 1
ATOM 715 N N . ALA A 1 111 ? 102.868 106.714 118.433 1.00 60.34 111 ALA A N 1
ATOM 716 C CA . ALA A 1 111 ? 103.120 106.088 117.155 1.00 60.34 111 ALA A CA 1
ATOM 717 C C . ALA A 1 111 ? 103.187 107.126 116.053 1.00 60.34 111 ALA A C 1
ATOM 718 O O . ALA A 1 111 ? 104.008 107.003 115.140 1.00 60.34 111 ALA A O 1
ATOM 720 N N . SER A 1 112 ? 102.414 108.204 116.167 1.00 60.54 112 SER A N 1
ATOM 721 C CA . SER A 1 112 ? 102.549 109.266 115.185 1.00 60.54 112 SER A CA 1
ATOM 722 C C . SER A 1 112 ? 103.907 109.939 115.307 1.00 60.54 112 SER A C 1
ATOM 723 O O . SER A 1 112 ? 104.537 110.270 114.297 1.00 60.54 112 SER A O 1
ATOM 726 N N . THR A 1 113 ? 104.374 110.151 116.536 1.00 57.37 113 THR A N 1
ATOM 727 C CA . THR A 1 113 ? 105.641 110.847 116.725 1.00 57.37 113 THR A CA 1
ATOM 728 C C . THR A 1 113 ? 106.816 109.983 116.286 1.00 57.37 113 THR A C 1
ATOM 729 O O . THR A 1 113 ? 107.738 110.473 115.624 1.00 57.37 113 THR A O 1
ATOM 733 N N . VAL A 1 114 ? 106.782 108.690 116.600 1.00 53.37 114 VAL A N 1
ATOM 734 C CA . VAL A 1 114 ? 107.917 107.836 116.285 1.00 53.37 114 VAL A CA 1
ATOM 735 C C . VAL A 1 114 ? 107.933 107.537 114.812 1.00 53.37 114 VAL A C 1
ATOM 736 O O . VAL A 1 114 ? 108.999 107.368 114.216 1.00 53.37 114 VAL A O 1
ATOM 740 N N . LEU A 1 115 ? 106.764 107.449 114.206 1.00 61.74 115 LEU A N 1
ATOM 741 C CA . LEU A 1 115 ? 106.696 107.302 112.768 1.00 61.74 115 LEU A CA 1
ATOM 742 C C . LEU A 1 115 ? 107.100 108.583 112.054 1.00 61.74 115 LEU A C 1
ATOM 743 O O . LEU A 1 115 ? 107.723 108.536 110.989 1.00 61.74 115 LEU A O 1
ATOM 748 N N . SER A 1 116 ? 106.736 109.732 112.609 1.00 58.27 116 SER A N 1
ATOM 749 C CA . SER A 1 116 ? 107.119 111.011 112.032 1.00 58.27 116 SER A CA 1
ATOM 750 C C . SER A 1 116 ? 108.513 111.460 112.436 1.00 58.27 116 SER A C 1
ATOM 751 O O . SER A 1 116 ? 108.942 112.534 112.006 1.00 58.27 116 SER A O 1
ATOM 754 N N . THR A 1 117 ? 109.226 110.679 113.241 1.00 54.52 117 THR A N 1
ATOM 755 C CA . THR A 1 117 ? 110.598 110.868 113.694 1.00 54.52 117 THR A CA 1
ATOM 756 C C . THR A 1 117 ? 110.702 111.917 114.792 1.00 54.52 117 THR A C 1
ATOM 757 O O . THR A 1 117 ? 111.791 112.104 115.326 1.00 54.52 117 THR A O 1
ATOM 761 N N . THR A 1 118 ? 109.630 112.645 115.106 1.00 51.82 118 THR A N 1
ATOM 762 C CA . THR A 1 118 ? 109.678 113.664 116.150 1.00 51.82 118 THR A CA 1
ATOM 763 C C . THR A 1 118 ? 110.301 113.125 117.430 1.00 51.82 118 THR A C 1
ATOM 764 O O . THR A 1 118 ? 111.271 113.685 117.947 1.00 51.82 118 THR A O 1
ATOM 768 N N . GLY A 1 119 ? 109.833 111.977 117.883 1.00 50.36 119 GLY A N 1
ATOM 769 C CA . GLY A 1 119 ? 110.407 111.336 119.041 1.00 50.36 119 GLY A CA 1
ATOM 770 C C . GLY A 1 119 ? 110.547 112.224 120.253 1.00 50.36 119 GLY A C 1
ATOM 771 O O . GLY A 1 119 ? 111.659 112.471 120.720 1.00 50.36 119 GLY A O 1
ATOM 772 N N . TYR A 1 120 ? 109.423 112.740 120.748 1.00 55.83 120 TYR A N 1
ATOM 773 C CA . TYR A 1 120 ? 109.462 113.660 121.878 1.00 55.83 120 TYR A CA 1
ATOM 774 C C . TYR A 1 120 ? 110.161 113.045 123.078 1.00 55.83 120 TYR A C 1
ATOM 775 O O . TYR A 1 120 ? 110.812 113.756 123.849 1.00 55.83 120 TYR A O 1
ATOM 784 N N . GLY A 1 121 ? 110.037 111.741 123.257 1.00 53.70 121 GLY A N 1
ATOM 785 C CA . GLY A 1 121 ? 110.626 111.068 124.386 1.00 53.70 121 GLY A CA 1
ATOM 786 C C . GLY A 1 121 ? 109.761 111.039 125.619 1.00 53.70 121 GLY A C 1
ATOM 787 O O . GLY A 1 121 ? 110.160 110.438 126.622 1.00 53.70 121 GLY A O 1
ATOM 788 N N . HIS A 1 122 ? 108.595 111.677 125.582 1.00 57.25 122 HIS A N 1
ATOM 789 C CA . HIS A 1 122 ? 107.661 111.585 126.696 1.00 57.25 122 HIS A CA 1
ATOM 790 C C . HIS A 1 122 ? 107.124 110.171 126.866 1.00 57.25 122 HIS A C 1
ATOM 791 O O . HIS A 1 122 ? 106.652 109.819 127.952 1.00 57.25 122 HIS A O 1
ATOM 798 N N . THR A 1 123 ? 107.114 109.378 125.797 1.00 59.53 123 THR A N 1
ATOM 799 C CA . THR A 1 123 ? 106.737 107.970 125.861 1.00 59.53 123 THR A CA 1
ATOM 800 C C . THR A 1 123 ? 107.676 107.142 125.001 1.00 59.53 123 THR A C 1
ATOM 801 O O . THR A 1 123 ? 107.842 107.441 123.816 1.00 59.53 123 THR A O 1
ATOM 805 N N . VAL A 1 124 ? 108.345 106.161 125.603 1.00 61.08 124 VAL A N 1
ATOM 806 C CA . VAL A 1 124 ? 109.148 105.196 124.851 1.00 61.08 124 VAL A CA 1
ATOM 807 C C . VAL A 1 124 ? 109.008 103.804 125.452 1.00 61.08 124 VAL A C 1
ATOM 808 O O . VAL A 1 124 ? 108.636 103.644 126.622 1.00 61.08 124 VAL A O 1
ATOM 812 N N . PRO A 1 125 ? 109.307 102.771 124.659 1.00 62.50 125 PRO A N 1
ATOM 813 C CA . PRO A 1 125 ? 109.231 101.393 125.158 1.00 62.50 125 PRO A CA 1
ATOM 814 C C . PRO A 1 125 ? 110.062 101.138 126.404 1.00 62.50 125 PRO A C 1
ATOM 815 O O . PRO A 1 125 ? 111.198 101.597 126.527 1.00 62.50 125 PRO A O 1
ATOM 819 N N . LEU A 1 126 ? 109.471 100.384 127.328 1.00 70.76 126 LEU A N 1
ATOM 820 C CA . LEU A 1 126 ? 110.033 100.120 128.645 1.00 70.76 126 LEU A CA 1
ATOM 821 C C . LEU A 1 126 ? 110.580 98.712 128.827 1.00 70.76 126 LEU A C 1
ATOM 822 O O . LEU A 1 126 ? 111.154 98.427 129.884 1.00 70.76 126 LEU A O 1
ATOM 827 N N . SER A 1 127 ? 110.420 97.824 127.849 1.00 71.42 127 SER A N 1
ATOM 828 C CA . SER A 1 127 ? 110.786 96.426 128.010 1.00 71.42 127 SER A CA 1
ATOM 829 C C . SER A 1 127 ? 111.708 95.976 126.890 1.00 71.42 127 SER A C 1
ATOM 830 O O . SER A 1 127 ? 111.828 96.624 125.849 1.00 71.42 127 SER A O 1
ATOM 833 N N . ASP A 1 128 ? 112.336 94.820 127.110 1.00 69.22 128 ASP A N 1
ATOM 834 C CA . ASP A 1 128 ? 113.172 94.222 126.076 1.00 69.22 128 ASP A CA 1
ATOM 835 C C . ASP A 1 128 ? 112.318 93.769 124.902 1.00 69.22 128 ASP A C 1
ATOM 836 O O . ASP A 1 128 ? 112.653 94.020 123.738 1.00 69.22 128 ASP A O 1
ATOM 841 N N . GLY A 1 129 ? 111.205 93.101 125.194 1.00 68.24 129 GLY A N 1
ATOM 842 C CA . GLY A 1 129 ? 110.281 92.731 124.140 1.00 68.24 129 GLY A CA 1
ATOM 843 C C . GLY A 1 129 ? 109.645 93.942 123.490 1.00 68.24 129 GLY A C 1
ATOM 844 O O . GLY A 1 129 ? 109.491 93.994 122.267 1.00 68.24 129 GLY A O 1
ATOM 845 N N . GLY A 1 130 ? 109.277 94.938 124.297 1.00 68.86 130 GLY A N 1
ATOM 846 C CA . GLY A 1 130 ? 108.663 96.129 123.741 1.00 68.86 130 GLY A CA 1
ATOM 847 C C . GLY A 1 130 ? 109.598 96.867 122.809 1.00 68.86 130 GLY A C 1
ATOM 848 O O . GLY A 1 130 ? 109.183 97.345 121.750 1.00 68.86 130 GLY A O 1
ATOM 849 N N . LYS A 1 131 ? 110.878 96.950 123.174 1.00 66.60 131 LYS A N 1
ATOM 850 C CA . LYS A 1 131 ? 111.830 97.621 122.301 1.00 66.60 131 LYS A CA 1
ATOM 851 C C . LYS A 1 131 ? 111.944 96.874 120.991 1.00 66.60 131 LYS A C 1
ATOM 852 O O . LYS A 1 131 ? 111.986 97.481 119.915 1.00 66.60 131 LYS A O 1
ATOM 858 N N . ALA A 1 132 ? 111.954 95.546 121.066 1.00 65.84 132 ALA A N 1
ATOM 859 C CA . ALA A 1 132 ? 112.131 94.741 119.870 1.00 65.84 132 ALA A CA 1
ATOM 860 C C . ALA A 1 132 ? 110.979 94.936 118.903 1.00 65.84 132 ALA A C 1
ATOM 861 O O . ALA A 1 132 ? 111.185 94.999 117.687 1.00 65.84 132 ALA A O 1
ATOM 863 N N . PHE A 1 133 ? 109.760 95.065 119.419 1.00 61.88 133 PHE A N 1
ATOM 864 C CA . PHE A 1 133 ? 108.649 95.311 118.512 1.00 61.88 133 PHE A CA 1
ATOM 865 C C . PHE A 1 133 ? 108.745 96.712 117.937 1.00 61.88 133 PHE A C 1
ATOM 866 O O . PHE A 1 133 ? 108.423 96.931 116.765 1.00 61.88 133 PHE A O 1
ATOM 874 N N . CYS A 1 134 ? 109.176 97.674 118.753 1.00 62.83 134 CYS A N 1
ATOM 875 C CA . CYS A 1 134 ? 109.264 99.048 118.282 1.00 62.83 134 CYS A CA 1
ATOM 876 C C . CYS A 1 134 ? 110.247 99.154 117.134 1.00 62.83 134 CYS A C 1
ATOM 877 O O . CYS A 1 134 ? 110.019 99.904 116.179 1.00 62.83 134 CYS A O 1
ATOM 880 N N . ILE A 1 135 ? 111.353 98.412 117.209 1.00 64.03 135 ILE A N 1
ATOM 881 C CA . ILE A 1 135 ? 112.278 98.374 116.084 1.00 64.03 135 ILE A CA 1
ATOM 882 C C . ILE A 1 135 ? 111.581 97.789 114.868 1.00 64.03 135 ILE A C 1
ATOM 883 O O . ILE A 1 135 ? 111.526 98.412 113.804 1.00 64.03 135 ILE A O 1
ATOM 888 N N . ILE A 1 136 ? 110.946 96.630 115.042 1.00 64.49 136 ILE A N 1
ATOM 889 C CA . ILE A 1 136 ? 110.285 95.980 113.918 1.00 64.49 136 ILE A CA 1
ATOM 890 C C . ILE A 1 136 ? 109.140 96.851 113.439 1.00 64.49 136 ILE A C 1
ATOM 891 O O . ILE A 1 136 ? 108.899 96.988 112.234 1.00 64.49 136 ILE A O 1
ATOM 896 N N . TYR A 1 137 ? 108.418 97.452 114.379 1.00 63.88 137 TYR A N 1
ATOM 897 C CA . TYR A 1 137 ? 107.312 98.315 114.013 1.00 63.88 137 TYR A CA 1
ATOM 898 C C . TYR A 1 137 ? 107.810 99.543 113.275 1.00 63.88 137 TYR A C 1
ATOM 899 O O . TYR A 1 137 ? 107.141 100.032 112.360 1.00 63.88 137 TYR A O 1
ATOM 908 N N . SER A 1 138 ? 108.993 100.029 113.639 1.00 62.71 138 SER A N 1
ATOM 909 C CA . SER A 1 138 ? 109.557 101.226 113.045 1.00 62.71 138 SER A CA 1
ATOM 910 C C . SER A 1 138 ? 110.456 100.950 111.850 1.00 62.71 138 SER A C 1
ATOM 911 O O . SER A 1 138 ? 110.802 101.894 111.133 1.00 62.71 138 SER A O 1
ATOM 914 N N . VAL A 1 139 ? 110.834 99.696 111.604 1.00 66.60 139 VAL A N 1
ATOM 915 C CA . VAL A 1 139 ? 111.535 99.383 110.363 1.00 66.60 139 VAL A CA 1
ATOM 916 C C . VAL A 1 139 ? 110.582 99.468 109.183 1.00 66.60 139 VAL A C 1
ATOM 917 O O . VAL A 1 139 ? 110.939 99.978 108.117 1.00 66.60 139 VAL A O 1
ATOM 921 N N . ILE A 1 140 ? 109.362 98.971 109.353 1.00 66.19 140 ILE A N 1
ATOM 922 C CA . ILE A 1 140 ? 108.365 98.986 108.291 1.00 66.19 140 ILE A CA 1
ATOM 923 C C . ILE A 1 140 ? 107.419 100.158 108.494 1.00 66.19 140 ILE A C 1
ATOM 924 O O . ILE A 1 140 ? 106.863 100.692 107.528 1.00 66.19 140 ILE A O 1
ATOM 929 N N . GLY A 1 141 ? 107.222 100.564 109.747 1.00 66.06 141 GLY A N 1
ATOM 930 C CA . GLY A 1 141 ? 106.306 101.659 110.008 1.00 66.06 141 GLY A CA 1
ATOM 931 C C . GLY A 1 141 ? 106.778 102.981 109.431 1.00 66.06 141 GLY A C 1
ATOM 932 O O . GLY A 1 141 ? 106.007 103.701 108.791 1.00 66.06 141 GLY A O 1
ATOM 933 N N . ILE A 1 142 ? 108.046 103.318 109.640 1.00 61.79 142 ILE A N 1
ATOM 934 C CA . ILE A 1 142 ? 108.543 104.625 109.223 1.00 61.79 142 ILE A CA 1
ATOM 935 C C . ILE A 1 142 ? 108.552 104.752 107.705 1.00 61.79 142 ILE A C 1
ATOM 936 O O . ILE A 1 142 ? 108.062 105.763 107.186 1.00 61.79 142 ILE A O 1
ATOM 941 N N . PRO A 1 143 ? 109.051 103.770 106.951 1.00 66.95 143 PRO A N 1
ATOM 942 C CA . PRO A 1 143 ? 108.964 103.886 105.488 1.00 66.95 143 PRO A CA 1
ATOM 943 C C . PRO A 1 143 ? 107.539 104.029 105.012 1.00 66.95 143 PRO A C 1
ATOM 944 O O . PRO A 1 143 ? 107.254 104.806 104.093 1.00 66.95 143 PRO A O 1
ATOM 948 N N . PHE A 1 144 ? 106.631 103.289 105.638 1.00 71.11 144 PHE A N 1
ATOM 949 C CA . PHE A 1 144 ? 105.221 103.405 105.307 1.00 71.11 144 PHE A CA 1
ATOM 950 C C . PHE A 1 144 ? 104.714 104.803 105.618 1.00 71.11 144 PHE A C 1
ATOM 951 O O . PHE A 1 144 ? 103.931 105.377 104.854 1.00 71.11 144 PHE A O 1
ATOM 959 N N . THR A 1 145 ? 105.144 105.364 106.744 1.00 70.33 145 THR A N 1
ATOM 960 C CA . THR A 1 145 ? 104.728 106.713 107.104 1.00 70.33 145 THR A CA 1
ATOM 961 C C . THR A 1 145 ? 105.356 107.770 106.208 1.00 70.33 145 THR A C 1
ATOM 962 O O . THR A 1 145 ? 104.710 108.778 105.901 1.00 70.33 145 THR A O 1
ATOM 966 N N . LEU A 1 146 ? 106.613 107.592 105.801 1.00 72.12 146 LEU A N 1
ATOM 967 C CA . LEU A 1 146 ? 107.160 108.516 104.815 1.00 72.12 146 LEU A CA 1
ATOM 968 C C . LEU A 1 146 ? 106.323 108.470 103.551 1.00 72.12 146 LEU A C 1
ATOM 969 O O . LEU A 1 146 ? 106.061 109.501 102.925 1.00 72.12 146 LEU A O 1
ATOM 974 N N . LEU A 1 147 ? 105.874 107.275 103.177 1.00 83.61 147 LEU A N 1
ATOM 975 C CA . LEU A 1 147 ? 104.990 107.148 102.031 1.00 83.61 147 LEU A CA 1
ATOM 976 C C . LEU A 1 147 ? 103.695 107.901 102.281 1.00 83.61 147 LEU A C 1
ATOM 977 O O . LEU A 1 147 ? 103.176 108.581 101.388 1.00 83.61 147 LEU A O 1
ATOM 982 N N . PHE A 1 148 ? 103.163 107.796 103.499 1.00 78.56 148 PHE A N 1
ATOM 983 C CA . PHE A 1 148 ? 101.918 108.476 103.830 1.00 78.56 148 PHE A CA 1
ATOM 984 C C . PHE A 1 148 ? 102.074 109.987 103.773 1.00 78.56 148 PHE A C 1
ATOM 985 O O . PHE A 1 148 ? 101.269 110.683 103.145 1.00 78.56 148 PHE A O 1
ATOM 993 N N . LEU A 1 149 ? 103.124 110.514 104.402 1.00 80.32 149 LEU A N 1
ATOM 994 C CA . LEU A 1 149 ? 103.280 111.961 104.440 1.00 80.32 149 LEU A CA 1
ATOM 995 C C . LEU A 1 149 ? 103.602 112.508 103.063 1.00 80.32 149 LEU A C 1
ATOM 996 O O . LEU A 1 149 ? 103.122 113.581 102.689 1.00 80.32 149 LEU A O 1
ATOM 1001 N N . THR A 1 150 ? 104.381 111.769 102.278 1.00 86.20 150 THR A N 1
ATOM 1002 C CA . THR A 1 150 ? 104.727 112.254 100.950 1.00 86.20 150 THR A CA 1
ATOM 1003 C C . THR A 1 150 ? 103.492 112.311 100.068 1.00 86.20 150 THR A C 1
ATOM 1004 O O . THR A 1 150 ? 103.283 113.290 99.342 1.00 86.20 150 THR A O 1
ATOM 1008 N N . ALA A 1 151 ? 102.662 111.271 100.120 1.00 91.28 151 ALA A N 1
ATOM 1009 C CA . ALA A 1 151 ? 101.458 111.258 99.302 1.00 91.28 151 ALA A CA 1
ATOM 1010 C C . ALA A 1 151 ? 100.506 112.365 99.730 1.00 91.28 151 ALA A C 1
ATOM 1011 O O . ALA A 1 151 ? 99.953 113.080 98.887 1.00 91.28 151 ALA A O 1
ATOM 1013 N N . VAL A 1 152 ? 100.309 112.528 101.039 1.00 87.24 152 VAL A N 1
ATOM 1014 C CA . VAL A 1 152 ? 99.408 113.568 101.523 1.00 87.24 152 VAL A CA 1
ATOM 1015 C C . VAL A 1 152 ? 99.964 114.940 101.173 1.00 87.24 152 VAL A C 1
ATOM 1016 O O . VAL A 1 152 ? 99.223 115.844 100.772 1.00 87.24 152 VAL A O 1
ATOM 1020 N N . VAL A 1 153 ? 101.276 115.114 101.319 1.00 89.59 153 VAL A N 1
ATOM 1021 C CA . VAL A 1 153 ? 101.913 116.375 100.957 1.00 89.59 153 VAL A CA 1
ATOM 1022 C C . VAL A 1 153 ? 101.723 116.663 99.477 1.00 89.59 153 VAL A C 1
ATOM 1023 O O . VAL A 1 153 ? 101.396 117.790 99.092 1.00 89.59 153 VAL A O 1
ATOM 1027 N N . GLN A 1 154 ? 101.860 115.641 98.633 1.00 97.43 154 GLN A N 1
ATOM 1028 C CA . GLN A 1 154 ? 101.771 115.851 97.192 1.00 97.43 154 GLN A CA 1
ATOM 1029 C C . GLN A 1 154 ? 100.412 116.409 96.788 1.00 97.43 154 GLN A C 1
ATOM 1030 O O . GLN A 1 154 ? 100.322 117.242 95.879 1.00 97.43 154 GLN A O 1
ATOM 1036 N N . ARG A 1 155 ? 99.345 115.963 97.449 1.00 98.61 155 ARG A N 1
ATOM 1037 C CA . ARG A 1 155 ? 98.016 116.478 97.143 1.00 98.61 155 ARG A CA 1
ATOM 1038 C C . ARG A 1 155 ? 97.904 117.961 97.470 1.00 98.61 155 ARG A C 1
ATOM 1039 O O . ARG A 1 155 ? 97.365 118.744 96.680 1.00 98.61 155 ARG A O 1
ATOM 1047 N N . VAL A 1 156 ? 98.411 118.360 98.637 1.00 101.19 156 VAL A N 1
ATOM 1048 C CA . VAL A 1 156 ? 98.289 119.743 99.084 1.00 101.19 156 VAL A CA 1
ATOM 1049 C C . VAL A 1 156 ? 99.042 120.685 98.154 1.00 101.19 156 VAL A C 1
ATOM 1050 O O . VAL A 1 156 ? 98.594 121.812 97.907 1.00 101.19 156 VAL A O 1
ATOM 1054 N N . THR A 1 157 ? 100.194 120.257 97.628 1.00 105.92 157 THR A N 1
ATOM 1055 C CA . THR A 1 157 ? 100.946 121.134 96.730 1.00 105.92 157 THR A CA 1
ATOM 1056 C C . THR A 1 157 ? 100.109 121.524 95.524 1.00 105.92 157 THR A C 1
ATOM 1057 O O . THR A 1 157 ? 100.145 122.678 95.081 1.00 105.92 157 THR A O 1
ATOM 1061 N N . VAL A 1 158 ? 99.338 120.579 94.987 1.00 113.63 158 VAL A N 1
ATOM 1062 C CA . VAL A 1 158 ? 98.512 120.876 93.823 1.00 113.63 158 VAL A CA 1
ATOM 1063 C C . VAL A 1 158 ? 97.498 121.963 94.156 1.00 113.63 158 VAL A C 1
ATOM 1064 O O . VAL A 1 158 ? 97.186 122.813 93.315 1.00 113.63 158 VAL A O 1
ATOM 1068 N N . HIS A 1 159 ? 96.961 121.952 95.377 1.00 114.43 159 HIS A N 1
ATOM 1069 C CA . HIS A 1 159 ? 95.891 122.890 95.743 1.00 114.43 159 HIS A CA 1
ATOM 1070 C C . HIS A 1 159 ? 96.395 124.236 96.263 1.00 114.43 159 HIS A C 1
ATOM 1071 O O . HIS A 1 159 ? 96.243 125.263 95.596 1.00 114.43 159 HIS A O 1
ATOM 1078 N N . VAL A 1 160 ? 96.999 124.239 97.454 1.00 112.79 160 VAL A N 1
ATOM 1079 C CA . VAL A 1 160 ? 97.320 125.503 98.118 1.00 112.79 160 VAL A CA 1
ATOM 1080 C C . VAL A 1 160 ? 98.376 126.294 97.343 1.00 112.79 160 VAL A C 1
ATOM 1081 O O . VAL A 1 160 ? 98.274 127.521 97.232 1.00 112.79 160 VAL A O 1
ATOM 1085 N N . THR A 1 161 ? 99.396 125.625 96.789 1.00 117.90 161 THR A N 1
ATOM 1086 C CA . THR A 1 161 ? 100.509 126.345 96.164 1.00 117.90 161 THR A CA 1
ATOM 1087 C C . THR A 1 161 ? 100.392 126.442 94.649 1.00 117.90 161 THR A C 1
ATOM 1088 O O . THR A 1 161 ? 100.606 127.520 94.087 1.00 117.90 161 THR A O 1
ATOM 1092 N N . ARG A 1 162 ? 100.096 125.340 93.963 1.00 119.68 162 ARG A N 1
ATOM 1093 C CA . ARG A 1 162 ? 100.079 125.396 92.505 1.00 119.68 162 ARG A CA 1
ATOM 1094 C C . ARG A 1 162 ? 98.928 126.251 91.976 1.00 119.68 162 ARG A C 1
ATOM 1095 O O . ARG A 1 162 ? 99.125 127.030 91.038 1.00 119.68 162 ARG A O 1
ATOM 1103 N N . ARG A 1 163 ? 97.728 126.142 92.561 1.00 125.56 163 ARG A N 1
ATOM 1104 C CA . ARG A 1 163 ? 96.583 126.848 91.984 1.00 125.56 163 ARG A CA 1
ATOM 1105 C C . ARG A 1 163 ? 96.766 128.360 91.977 1.00 125.56 163 ARG A C 1
ATOM 1106 O O . ARG A 1 163 ? 96.479 128.981 90.939 1.00 125.56 163 ARG A O 1
ATOM 1114 N N . PRO A 1 164 ? 97.217 129.015 93.055 1.00 131.77 164 PRO A N 1
ATOM 1115 C CA . PRO A 1 164 ? 97.354 130.479 92.983 1.00 131.77 164 PRO A CA 1
ATOM 1116 C C . PRO A 1 164 ? 98.322 130.919 91.901 1.00 131.77 164 PRO A C 1
ATOM 1117 O O . PRO A 1 164 ? 98.073 131.924 91.223 1.00 131.77 164 PRO A O 1
ATOM 1121 N N . VAL A 1 165 ? 99.424 130.184 91.720 1.00 133.97 165 VAL A N 1
ATOM 1122 C CA . VAL A 1 165 ? 100.436 130.581 90.745 1.00 133.97 165 VAL A CA 1
ATOM 1123 C C . VAL A 1 165 ? 99.832 130.608 89.348 1.00 133.97 165 VAL A C 1
ATOM 1124 O O . VAL A 1 165 ? 100.090 131.526 88.560 1.00 133.97 165 VAL A O 1
ATOM 1128 N N . LEU A 1 166 ? 99.021 129.601 89.019 1.00 134.10 166 LEU A N 1
ATOM 1129 C CA . LEU A 1 166 ? 98.393 129.560 87.703 1.00 134.10 166 LEU A CA 1
ATOM 1130 C C . LEU A 1 166 ? 97.456 130.746 87.512 1.00 134.10 166 LEU A C 1
ATOM 1131 O O . LEU A 1 166 ? 97.425 131.356 86.437 1.00 134.10 166 LEU A O 1
ATOM 1136 N N . TYR A 1 167 ? 96.681 131.087 88.547 1.00 138.91 167 TYR A N 1
ATOM 1137 C CA . TYR A 1 167 ? 95.759 132.213 88.439 1.00 138.91 167 TYR A CA 1
ATOM 1138 C C . TYR A 1 167 ? 96.509 133.522 88.216 1.00 138.91 167 TYR A C 1
ATOM 1139 O O . TYR A 1 167 ? 96.075 134.363 87.420 1.00 138.91 167 TYR A O 1
ATOM 1148 N N . PHE A 1 168 ? 97.630 133.720 88.918 1.00 142.26 168 PHE A N 1
ATOM 1149 C CA . PHE A 1 168 ? 98.358 134.982 88.800 1.00 142.26 168 PHE A CA 1
ATOM 1150 C C . PHE A 1 168 ? 98.851 135.205 87.376 1.00 142.26 168 PHE A C 1
ATOM 1151 O O . PHE A 1 168 ? 98.716 136.304 86.825 1.00 142.26 168 PHE A O 1
ATOM 1159 N N . HIS A 1 169 ? 99.430 134.169 86.763 1.00 145.86 169 HIS A N 1
ATOM 1160 C CA . HIS A 1 169 ? 100.000 134.327 85.429 1.00 145.86 169 HIS A CA 1
ATOM 1161 C C . HIS A 1 169 ? 98.929 134.655 84.395 1.00 145.86 169 HIS A C 1
ATOM 1162 O O . HIS A 1 169 ? 99.124 135.534 83.548 1.00 145.86 169 HIS A O 1
ATOM 1169 N N . ILE A 1 170 ? 97.793 133.958 84.443 1.00 145.17 170 ILE A N 1
ATOM 1170 C CA . ILE A 1 170 ? 96.754 134.161 83.437 1.00 145.17 170 ILE A CA 1
ATOM 1171 C C . ILE A 1 170 ? 96.175 135.566 83.546 1.00 145.17 170 ILE A C 1
ATOM 1172 O O . ILE A 1 170 ? 95.995 136.258 82.538 1.00 145.17 170 ILE A O 1
ATOM 1177 N N . ARG A 1 171 ? 95.874 136.010 84.768 1.00 144.17 171 ARG A N 1
ATOM 1178 C CA . ARG A 1 171 ? 95.222 137.305 84.927 1.00 144.17 171 ARG A CA 1
ATOM 1179 C C . ARG A 1 171 ? 96.144 138.441 84.505 1.00 144.17 171 ARG A C 1
ATOM 1180 O O . ARG A 1 171 ? 95.714 139.368 83.809 1.00 144.17 171 ARG A O 1
ATOM 1188 N N . TRP A 1 172 ? 97.413 138.389 84.914 1.00 145.14 172 TRP A N 1
ATOM 1189 C CA . TRP A 1 172 ? 98.342 139.475 84.634 1.00 145.14 172 TRP A CA 1
ATOM 1190 C C . TRP A 1 172 ? 99.164 139.238 83.374 1.00 145.14 172 TRP A C 1
ATOM 1191 O O . TRP A 1 172 ? 99.702 140.199 82.812 1.00 145.14 172 TRP A O 1
ATOM 1202 N N . GLY A 1 173 ? 99.276 137.990 82.926 1.00 144.94 173 GLY A N 1
ATOM 1203 C CA . GLY A 1 173 ? 99.913 137.670 81.664 1.00 144.94 173 GLY A CA 1
ATOM 1204 C C . GLY A 1 173 ? 101.425 137.699 81.606 1.00 144.94 173 GLY A C 1
ATOM 1205 O O . GLY A 1 173 ? 101.969 137.529 80.509 1.00 144.94 173 GLY A O 1
ATOM 1206 N N . PHE A 1 174 ? 102.133 137.892 82.720 1.00 144.28 174 PHE A N 1
ATOM 1207 C CA . PHE A 1 174 ? 103.587 137.855 82.602 1.00 144.28 174 PHE A CA 1
ATOM 1208 C C . PHE A 1 174 ? 104.072 136.404 82.534 1.00 144.28 174 PHE A C 1
ATOM 1209 O O . PHE A 1 174 ? 103.312 135.451 82.721 1.00 144.28 174 PHE A O 1
ATOM 1217 N N . SER A 1 175 ? 105.366 136.256 82.248 1.00 145.67 175 SER A N 1
ATOM 1218 C CA . SER A 1 175 ? 105.963 134.950 81.990 1.00 145.67 175 SER A CA 1
ATOM 1219 C C . SER A 1 175 ? 105.765 133.971 83.142 1.00 145.67 175 SER A C 1
ATOM 1220 O O . SER A 1 175 ? 105.824 134.338 84.319 1.00 145.67 175 SER A O 1
ATOM 1223 N N . LYS A 1 176 ? 105.511 132.710 82.778 1.00 143.08 176 LYS A N 1
ATOM 1224 C CA . LYS A 1 176 ? 105.308 131.653 83.765 1.00 143.08 176 LYS A CA 1
ATOM 1225 C C . LYS A 1 176 ? 106.563 131.417 84.600 1.00 143.08 176 LYS A C 1
ATOM 1226 O O . LYS A 1 176 ? 106.473 131.054 85.778 1.00 143.08 176 LYS A O 1
ATOM 1232 N N . GLN A 1 177 ? 107.742 131.539 83.992 1.00 140.67 177 GLN A N 1
ATOM 1233 C CA . GLN A 1 177 ? 108.968 131.248 84.727 1.00 140.67 177 GLN A CA 1
ATOM 1234 C C . GLN A 1 177 ? 109.162 132.215 85.891 1.00 140.67 177 GLN A C 1
ATOM 1235 O O . GLN A 1 177 ? 109.583 131.809 86.980 1.00 140.67 177 GLN A O 1
ATOM 1241 N N . VAL A 1 178 ? 108.862 133.498 85.681 1.00 139.14 178 VAL A N 1
ATOM 1242 C CA . VAL A 1 178 ? 109.139 134.503 86.706 1.00 139.14 178 VAL A CA 1
ATOM 1243 C C . VAL A 1 178 ? 108.060 134.529 87.789 1.00 139.14 178 VAL A C 1
ATOM 1244 O O . VAL A 1 178 ? 108.334 134.939 88.923 1.00 139.14 178 VAL A O 1
ATOM 1248 N N . VAL A 1 179 ? 106.834 134.097 87.481 1.00 141.17 179 VAL A N 1
ATOM 1249 C CA . VAL A 1 179 ? 105.771 134.164 88.481 1.00 141.17 179 VAL A CA 1
ATOM 1250 C C . VAL A 1 179 ? 106.016 133.140 89.583 1.00 141.17 179 VAL A C 1
ATOM 1251 O O . VAL A 1 179 ? 105.853 133.440 90.772 1.00 141.17 179 VAL A O 1
ATOM 1255 N N . ALA A 1 180 ? 106.412 131.921 89.213 1.00 136.58 180 ALA A N 1
ATOM 1256 C CA . ALA A 1 180 ? 106.589 130.860 90.199 1.00 136.58 180 ALA A CA 1
ATOM 1257 C C . ALA A 1 180 ? 107.657 131.227 91.223 1.00 136.58 180 ALA A C 1
ATOM 1258 O O . ALA A 1 180 ? 107.425 131.153 92.435 1.00 136.58 180 ALA A O 1
ATOM 1260 N N . ILE A 1 181 ? 108.836 131.633 90.748 1.00 132.60 181 ILE A N 1
ATOM 1261 C CA . ILE A 1 181 ? 109.955 131.893 91.651 1.00 132.60 181 ILE A CA 1
ATOM 1262 C C . ILE A 1 181 ? 109.663 133.069 92.580 1.00 132.60 181 ILE A C 1
ATOM 1263 O O . ILE A 1 181 ? 109.959 133.013 93.781 1.00 132.60 181 ILE A O 1
ATOM 1268 N N . VAL A 1 182 ? 109.083 134.148 92.054 1.00 132.75 182 VAL A N 1
ATOM 1269 C CA . VAL A 1 182 ? 108.870 135.330 92.883 1.00 132.75 182 VAL A CA 1
ATOM 1270 C C . VAL A 1 182 ? 107.741 135.095 93.878 1.00 132.75 182 VAL A C 1
ATOM 1271 O O . VAL A 1 182 ? 107.835 135.488 95.047 1.00 132.75 182 VAL A O 1
ATOM 1275 N N . HIS A 1 183 ? 106.664 134.446 93.439 1.00 134.93 183 HIS A N 1
ATOM 1276 C CA . HIS A 1 183 ? 105.451 134.346 94.240 1.00 134.93 183 HIS A CA 1
ATOM 1277 C C . HIS A 1 183 ? 105.397 133.094 95.098 1.00 134.93 183 HIS A C 1
ATOM 1278 O O . HIS A 1 183 ? 104.586 133.035 96.030 1.00 134.93 183 HIS A O 1
ATOM 1285 N N . ALA A 1 184 ? 106.226 132.092 94.810 1.00 125.87 184 ALA A N 1
ATOM 1286 C CA . ALA A 1 184 ? 106.308 130.950 95.710 1.00 125.87 184 ALA A CA 1
ATOM 1287 C C . ALA A 1 184 ? 106.797 131.410 97.074 1.00 125.87 184 ALA A C 1
ATOM 1288 O O . ALA A 1 184 ? 106.365 130.895 98.111 1.00 125.87 184 ALA A O 1
ATOM 1290 N N . VAL A 1 185 ? 107.703 132.390 97.083 1.00 121.09 185 VAL A N 1
ATOM 1291 C CA . VAL A 1 185 ? 108.180 132.970 98.332 1.00 121.09 185 VAL A CA 1
ATOM 1292 C C . VAL A 1 185 ? 107.017 133.606 99.078 1.00 121.09 185 VAL A C 1
ATOM 1293 O O . VAL A 1 185 ? 106.923 133.528 100.309 1.00 121.09 185 VAL A O 1
ATOM 1297 N N . LEU A 1 186 ? 106.120 134.259 98.338 1.00 122.38 186 LEU A N 1
ATOM 1298 C CA . LEU A 1 186 ? 104.956 134.889 98.948 1.00 122.38 186 LEU A CA 1
ATOM 1299 C C . LEU A 1 186 ? 104.044 133.860 99.599 1.00 122.38 186 LEU A C 1
ATOM 1300 O O . LEU A 1 186 ? 103.448 134.125 100.650 1.00 122.38 186 LEU A O 1
ATOM 1305 N N . LEU A 1 187 ? 103.927 132.675 98.998 1.00 121.09 187 LEU A N 1
ATOM 1306 C CA . LEU A 1 187 ? 103.006 131.677 99.524 1.00 121.09 187 LEU A CA 1
ATOM 1307 C C . LEU A 1 187 ? 103.518 131.053 100.814 1.00 121.09 187 LEU A C 1
ATOM 1308 O O . LEU A 1 187 ? 102.719 130.525 101.595 1.00 121.09 187 LEU A O 1
ATOM 1313 N N . GLY A 1 188 ? 104.828 131.100 101.054 1.00 109.90 188 GLY A N 1
ATOM 1314 C CA . GLY A 1 188 ? 105.353 130.619 102.319 1.00 109.90 188 GLY A CA 1
ATOM 1315 C C . GLY A 1 188 ? 104.876 131.433 103.505 1.00 109.90 188 GLY A C 1
ATOM 1316 O O . GLY A 1 188 ? 104.566 130.880 104.563 1.00 109.90 188 GLY A O 1
ATOM 1317 N N . PHE A 1 189 ? 104.804 132.755 103.345 1.00 107.51 189 PHE A N 1
ATOM 1318 C CA . PHE A 1 189 ? 104.342 133.607 104.435 1.00 107.51 189 PHE A CA 1
ATOM 1319 C C . PHE A 1 189 ? 102.927 133.243 104.849 1.00 107.51 189 PHE A C 1
ATOM 1320 O O . PHE A 1 189 ? 102.592 133.276 106.039 1.00 107.51 189 PHE A O 1
ATOM 1328 N N . VAL A 1 190 ? 102.079 132.900 103.881 1.00 105.45 190 VAL A N 1
ATOM 1329 C CA . VAL A 1 190 ? 100.720 132.485 104.207 1.00 105.45 190 VAL A CA 1
ATOM 1330 C C . VAL A 1 190 ? 100.765 131.239 105.080 1.00 105.45 190 VAL A C 1
ATOM 1331 O O . VAL A 1 190 ? 100.124 131.169 106.135 1.00 105.45 190 VAL A O 1
ATOM 1335 N N . THR A 1 191 ? 101.540 130.239 104.653 1.00 98.84 191 THR A N 1
ATOM 1336 C CA . THR A 1 191 ? 101.657 129.008 105.425 1.00 98.84 191 THR A CA 1
ATOM 1337 C C . THR A 1 191 ? 102.304 129.265 106.778 1.00 98.84 191 THR A C 1
ATOM 1338 O O . THR A 1 191 ? 101.901 128.679 107.788 1.00 98.84 191 THR A O 1
ATOM 1342 N N . VAL A 1 192 ? 103.321 130.127 106.816 1.00 93.43 192 VAL A N 1
ATOM 1343 C CA . VAL A 1 192 ? 104.033 130.380 108.064 1.00 93.43 192 VAL A CA 1
ATOM 1344 C C . VAL A 1 192 ? 103.089 130.972 109.098 1.00 93.43 192 VAL A C 1
ATOM 1345 O O . VAL A 1 192 ? 103.027 130.515 110.245 1.00 93.43 192 VAL A O 1
ATOM 1349 N N . SER A 1 193 ? 102.323 131.984 108.702 1.00 90.50 193 SER A N 1
ATOM 1350 C CA . SER A 1 193 ? 101.393 132.601 109.636 1.00 90.50 193 SER A CA 1
ATOM 1351 C C . SER A 1 193 ? 100.298 131.629 110.040 1.00 90.50 193 SER A C 1
ATOM 1352 O O . SER A 1 193 ? 99.919 131.563 111.215 1.00 90.50 193 SER A O 1
ATOM 1355 N N . CYS A 1 194 ? 99.797 130.852 109.082 1.00 88.72 194 CYS A N 1
ATOM 1356 C CA . CYS A 1 194 ? 98.705 129.933 109.371 1.00 88.72 194 CYS A CA 1
ATOM 1357 C C . CYS A 1 194 ? 99.125 128.864 110.364 1.00 88.72 194 CYS A C 1
ATOM 1358 O O . CYS A 1 194 ? 98.300 128.409 111.163 1.00 88.72 194 CYS A O 1
ATOM 1361 N N . PHE A 1 195 ? 100.384 128.424 110.307 1.00 84.50 195 PHE A N 1
ATOM 1362 C CA . PHE A 1 195 ? 100.844 127.309 111.117 1.00 84.50 195 PHE A CA 1
ATOM 1363 C C . PHE A 1 195 ? 101.784 127.701 112.250 1.00 84.50 195 PHE A C 1
ATOM 1364 O O . PHE A 1 195 ? 102.103 126.837 113.074 1.00 84.50 195 PHE A O 1
ATOM 1372 N N . PHE A 1 196 ? 102.225 128.962 112.338 1.00 80.90 196 PHE A N 1
ATOM 1373 C CA . PHE A 1 196 ? 103.040 129.414 113.465 1.00 80.90 196 PHE A CA 1
ATOM 1374 C C . PHE A 1 196 ? 102.322 130.437 114.334 1.00 80.90 196 PHE A C 1
ATOM 1375 O O . PHE A 1 196 ? 102.061 130.176 115.509 1.00 80.90 196 PHE A O 1
ATOM 1383 N N . PHE A 1 197 ? 101.967 131.590 113.766 1.00 82.88 197 PHE A N 1
ATOM 1384 C CA . PHE A 1 197 ? 101.491 132.692 114.595 1.00 82.88 197 PHE A CA 1
ATOM 1385 C C . PHE A 1 197 ? 100.126 132.386 115.192 1.00 82.88 197 PHE A C 1
ATOM 1386 O O . PHE A 1 197 ? 99.921 132.507 116.408 1.00 82.88 197 PHE A O 1
ATOM 1394 N N . ILE A 1 198 ? 99.192 131.945 114.359 1.00 78.66 198 ILE A N 1
ATOM 1395 C CA . ILE A 1 198 ? 97.837 131.674 114.823 1.00 78.66 198 ILE A CA 1
ATOM 1396 C C . ILE A 1 198 ? 97.907 130.470 115.754 1.00 78.66 198 ILE A C 1
ATOM 1397 O O . ILE A 1 198 ? 97.371 130.537 116.868 1.00 78.66 198 ILE A O 1
ATOM 1402 N N . PRO A 1 199 ? 98.587 129.381 115.387 1.00 77.00 199 PRO A N 1
ATOM 1403 C CA . PRO A 1 199 ? 98.746 128.289 116.350 1.00 77.00 199 PRO A CA 1
ATOM 1404 C C . PRO A 1 199 ? 99.505 128.692 117.582 1.00 77.00 199 PRO A C 1
ATOM 1405 O O . PRO A 1 199 ? 99.227 128.166 118.659 1.00 77.00 199 PRO A O 1
ATOM 1409 N N . ALA A 1 200 ? 100.484 129.582 117.466 1.00 75.16 200 ALA A N 1
ATOM 1410 C CA . ALA A 1 200 ? 101.163 130.030 118.669 1.00 75.16 200 ALA A CA 1
ATOM 1411 C C . ALA A 1 200 ? 100.176 130.673 119.624 1.00 75.16 200 ALA A C 1
ATOM 1412 O O . ALA A 1 200 ? 100.207 130.410 120.830 1.00 75.16 200 ALA A O 1
ATOM 1414 N N . ALA A 1 201 ? 99.247 131.465 119.093 1.00 78.78 201 ALA A N 1
ATOM 1415 C CA . ALA A 1 201 ? 98.225 132.052 119.951 1.00 78.78 201 ALA A CA 1
ATOM 1416 C C . ALA A 1 201 ? 97.294 130.980 120.510 1.00 78.78 201 ALA A C 1
ATOM 1417 O O . ALA A 1 201 ? 96.925 131.018 121.693 1.00 78.78 201 ALA A O 1
ATOM 1419 N N . VAL A 1 202 ? 96.953 129.987 119.692 1.00 73.74 202 VAL A N 1
ATOM 1420 C CA . VAL A 1 202 ? 96.048 128.933 120.143 1.00 73.74 202 VAL A CA 1
ATOM 1421 C C . VAL A 1 202 ? 96.674 128.164 121.290 1.00 73.74 202 VAL A C 1
ATOM 1422 O O . VAL A 1 202 ? 96.032 127.889 122.310 1.00 73.74 202 VAL A O 1
ATOM 1426 N N . PHE A 1 203 ? 97.941 127.815 121.137 1.00 73.04 203 PHE A N 1
ATOM 1427 C CA . PHE A 1 203 ? 98.635 127.081 122.178 1.00 73.04 203 PHE A CA 1
ATOM 1428 C C . PHE A 1 203 ? 98.818 127.955 123.412 1.00 73.04 203 PHE A C 1
ATOM 1429 O O . PHE A 1 203 ? 98.738 127.465 124.545 1.00 73.04 203 PHE A O 1
ATOM 1437 N N . SER A 1 204 ? 99.061 129.255 123.213 1.00 74.94 204 SER A N 1
ATOM 1438 C CA . SER A 1 204 ? 99.152 130.188 124.327 1.00 74.94 204 SER A CA 1
ATOM 1439 C C . SER A 1 204 ? 97.843 130.299 125.088 1.00 74.94 204 SER A C 1
ATOM 1440 O O . SER A 1 204 ? 97.851 130.712 126.253 1.00 74.94 204 SER A O 1
ATOM 1443 N N . VAL A 1 205 ? 96.724 129.937 124.461 1.00 76.02 205 VAL A N 1
ATOM 1444 C CA . VAL A 1 205 ? 95.438 129.935 125.161 1.00 76.02 205 VAL A CA 1
ATOM 1445 C C . VAL A 1 205 ? 95.173 128.602 125.847 1.00 76.02 205 VAL A C 1
ATOM 1446 O O . VAL A 1 205 ? 94.725 128.573 126.995 1.00 76.02 205 VAL A O 1
ATOM 1450 N N . LEU A 1 206 ? 95.434 127.482 125.176 1.00 73.98 206 LEU A N 1
ATOM 1451 C CA . LEU A 1 206 ? 95.125 126.189 125.778 1.00 73.98 206 LEU A CA 1
ATOM 1452 C C . LEU A 1 206 ? 96.090 125.858 126.914 1.00 73.98 206 LEU A C 1
ATOM 1453 O O . LEU A 1 206 ? 95.666 125.380 127.972 1.00 73.98 206 LEU A O 1
ATOM 1458 N N . GLU A 1 207 ? 97.389 126.087 126.717 1.00 75.84 207 GLU A N 1
ATOM 1459 C CA . GLU A 1 207 ? 98.378 125.842 127.764 1.00 75.84 207 GLU A CA 1
ATOM 1460 C C . GLU A 1 207 ? 98.594 127.127 128.543 1.00 75.84 207 GLU A C 1
ATOM 1461 O O . GLU A 1 207 ? 99.212 128.074 128.047 1.00 75.84 207 GLU A O 1
ATOM 1467 N N . ASP A 1 208 ? 98.092 127.146 129.770 1.00 83.30 208 ASP A N 1
ATOM 1468 C CA . ASP A 1 208 ? 98.154 128.347 130.584 1.00 83.30 208 ASP A CA 1
ATOM 1469 C C . ASP A 1 208 ? 99.586 128.642 131.007 1.00 83.30 208 ASP A C 1
ATOM 1470 O O . ASP A 1 208 ? 100.004 129.807 131.032 1.00 83.30 208 ASP A O 1
ATOM 1475 N N . ASP A 1 209 ? 100.353 127.605 131.341 1.00 86.39 209 ASP A N 1
ATOM 1476 C CA . ASP A 1 209 ? 101.703 127.792 131.860 1.00 86.39 209 ASP A CA 1
ATOM 1477 C C . ASP A 1 209 ? 102.732 128.137 130.786 1.00 86.39 209 ASP A C 1
ATOM 1478 O O . ASP A 1 209 ? 103.907 128.310 131.125 1.00 86.39 209 ASP A O 1
ATOM 1483 N N . TRP A 1 210 ? 102.339 128.238 129.518 1.00 75.35 210 TRP A N 1
ATOM 1484 C CA . TRP A 1 210 ? 103.240 128.661 128.458 1.00 75.35 210 TRP A CA 1
ATOM 1485 C C . TRP A 1 210 ? 103.067 130.141 128.158 1.00 75.35 210 TRP A C 1
ATOM 1486 O O . TRP A 1 210 ? 102.020 130.737 128.416 1.00 75.35 210 TRP A O 1
ATOM 1497 N N . ASN A 1 211 ? 104.120 130.726 127.603 1.00 78.96 211 ASN A N 1
ATOM 1498 C CA . ASN A 1 211 ? 104.105 132.073 127.073 1.00 78.96 211 ASN A CA 1
ATOM 1499 C C . ASN A 1 211 ? 103.892 131.966 125.562 1.00 78.96 211 ASN A C 1
ATOM 1500 O O . ASN A 1 211 ? 103.456 130.924 125.066 1.00 78.96 211 ASN A O 1
ATOM 1505 N N . PHE A 1 212 ? 104.195 133.028 124.818 1.00 68.47 212 PHE A N 1
ATOM 1506 C CA . PHE A 1 212 ? 104.097 132.940 123.369 1.00 68.47 212 PHE A CA 1
ATOM 1507 C C . PHE A 1 212 ? 105.402 132.448 122.777 1.00 68.47 212 PHE A C 1
ATOM 1508 O O . PHE A 1 212 ? 105.392 131.728 121.772 1.00 68.47 212 PHE A O 1
ATOM 1516 N N . LEU A 1 213 ? 106.526 132.822 123.390 1.00 69.03 213 LEU A N 1
ATOM 1517 C CA . LEU A 1 213 ? 107.819 132.464 122.827 1.00 69.03 213 LEU A CA 1
ATOM 1518 C C . LEU A 1 213 ? 108.037 130.965 122.914 1.00 69.03 213 LEU A C 1
ATOM 1519 O O . LEU A 1 213 ? 108.481 130.336 121.947 1.00 69.03 213 LEU A O 1
ATOM 1524 N N . GLU A 1 214 ? 107.724 130.376 124.067 1.00 68.98 214 GLU A N 1
ATOM 1525 C CA . GLU A 1 214 ? 107.892 128.940 124.219 1.00 68.98 214 GLU A CA 1
ATOM 1526 C C . GLU A 1 214 ? 106.975 128.197 123.265 1.00 68.98 214 GLU A C 1
ATOM 1527 O O . GLU A 1 214 ? 107.352 127.163 122.711 1.00 68.98 214 GLU A O 1
ATOM 1533 N N . SER A 1 215 ? 105.758 128.701 123.072 1.00 70.78 215 SER A N 1
ATOM 1534 C CA . SER A 1 215 ? 104.835 128.069 122.141 1.00 70.78 215 SER A CA 1
ATOM 1535 C C . SER A 1 215 ? 105.360 128.129 120.715 1.00 70.78 215 SER A C 1
ATOM 1536 O O . SER A 1 215 ? 105.252 127.152 119.962 1.00 70.78 215 SER A O 1
ATOM 1539 N N . PHE A 1 216 ? 105.930 129.265 120.320 1.00 67.41 216 PHE A N 1
ATOM 1540 C CA . PHE A 1 216 ? 106.502 129.351 118.985 1.00 67.41 216 PHE A CA 1
ATOM 1541 C C . PHE A 1 216 ? 107.681 128.399 118.861 1.00 67.41 216 PHE A C 1
ATOM 1542 O O . PHE A 1 216 ? 107.872 127.757 117.821 1.00 67.41 216 PHE A O 1
ATOM 1550 N N . TYR A 1 217 ? 108.474 128.289 119.926 1.00 63.30 217 TYR A N 1
ATOM 1551 C CA . TYR A 1 217 ? 109.601 127.365 119.926 1.00 63.30 217 TYR A CA 1
ATOM 1552 C C . TYR A 1 217 ? 109.125 125.929 119.779 1.00 63.30 217 TYR A C 1
ATOM 1553 O O . TYR A 1 217 ? 109.706 125.146 119.018 1.00 63.30 217 TYR A O 1
ATOM 1562 N N . PHE A 1 218 ? 108.030 125.589 120.456 1.00 62.57 218 PHE A N 1
ATOM 1563 C CA . PHE A 1 218 ? 107.511 124.232 120.408 1.00 62.57 218 PHE A CA 1
ATOM 1564 C C . PHE A 1 218 ? 106.981 123.924 119.024 1.00 62.57 218 PHE A C 1
ATOM 1565 O O . PHE A 1 218 ? 107.199 122.832 118.493 1.00 62.57 218 PHE A O 1
ATOM 1573 N N . CYS A 1 219 ? 106.289 124.883 118.425 1.00 64.72 219 CYS A N 1
ATOM 1574 C CA . CYS A 1 219 ? 105.763 124.680 117.087 1.00 64.72 219 CYS A CA 1
ATOM 1575 C C . CYS A 1 219 ? 106.874 124.530 116.060 1.00 64.72 219 CYS A C 1
ATOM 1576 O O . CYS A 1 219 ? 106.858 123.598 115.247 1.00 64.72 219 CYS A O 1
ATOM 1579 N N . PHE A 1 220 ? 107.919 125.344 116.169 1.00 62.61 220 PHE A N 1
ATOM 1580 C CA . PHE A 1 220 ? 109.063 125.153 115.290 1.00 62.61 220 PHE A CA 1
ATOM 1581 C C . PHE A 1 220 ? 109.728 123.799 115.467 1.00 62.61 220 PHE A C 1
ATOM 1582 O O . PHE A 1 220 ? 109.993 123.104 114.479 1.00 62.61 220 PHE A O 1
ATOM 1590 N N . ILE A 1 221 ? 110.012 123.392 116.702 1.00 58.02 221 ILE A N 1
ATOM 1591 C CA . ILE A 1 221 ? 110.726 122.128 116.847 1.00 58.02 221 ILE A CA 1
ATOM 1592 C C . ILE A 1 221 ? 109.848 120.964 116.388 1.00 58.02 221 ILE A C 1
ATOM 1593 O O . ILE A 1 221 ? 110.325 120.054 115.701 1.00 58.02 221 ILE A O 1
ATOM 1598 N N . SER A 1 222 ? 108.553 120.983 116.720 1.00 58.80 222 SER A N 1
ATOM 1599 C CA . SER A 1 222 ? 107.688 119.867 116.359 1.00 58.80 222 SER A CA 1
ATOM 1600 C C . SER A 1 222 ? 107.540 119.739 114.854 1.00 58.80 222 SER A C 1
ATOM 1601 O O . SER A 1 222 ? 107.690 118.647 114.298 1.00 58.80 222 SER A O 1
ATOM 1604 N N . LEU A 1 223 ? 107.243 120.841 114.168 1.00 67.11 223 LEU A N 1
ATOM 1605 C CA . LEU A 1 223 ? 107.078 120.744 112.723 1.00 67.11 223 LEU A CA 1
ATOM 1606 C C . LEU A 1 223 ? 108.401 120.433 112.041 1.00 67.11 223 LEU A C 1
ATOM 1607 O O . LEU A 1 223 ? 108.444 119.667 111.074 1.00 67.11 223 LEU A O 1
ATOM 1612 N N . SER A 1 224 ? 109.490 121.018 112.531 1.00 58.77 224 SER A N 1
ATOM 1613 C CA . SER A 1 224 ? 110.809 120.728 111.988 1.00 58.77 224 SER A CA 1
ATOM 1614 C C . SER A 1 224 ? 111.220 119.277 112.188 1.00 58.77 224 SER A C 1
ATOM 1615 O O . SER A 1 224 ? 112.120 118.806 111.488 1.00 58.77 224 SER A O 1
ATOM 1618 N N . THR A 1 225 ? 110.581 118.567 113.115 1.00 57.87 225 THR A N 1
ATOM 1619 C CA . THR A 1 225 ? 110.760 117.160 113.508 1.00 57.87 225 THR A CA 1
ATOM 1620 C C . THR A 1 225 ? 111.832 116.981 114.574 1.00 57.87 225 THR A C 1
ATOM 1621 O O . THR A 1 225 ? 112.121 115.837 114.921 1.00 57.87 225 THR A O 1
ATOM 1625 N N . ILE A 1 226 ? 112.439 118.048 115.093 1.00 52.07 226 ILE A N 1
ATOM 1626 C CA . ILE A 1 226 ? 113.489 117.870 116.091 1.00 52.07 226 ILE A CA 1
ATOM 1627 C C . ILE A 1 226 ? 112.941 117.152 117.311 1.00 52.07 226 ILE A C 1
ATOM 1628 O O . ILE A 1 226 ? 113.593 116.267 117.876 1.00 52.07 226 ILE A O 1
ATOM 1633 N N . GLY A 1 227 ? 111.728 117.490 117.707 1.00 51.73 227 GLY A N 1
ATOM 1634 C CA . GLY A 1 227 ? 111.061 116.808 118.789 1.00 51.73 227 GLY A CA 1
ATOM 1635 C C . GLY A 1 227 ? 111.875 116.746 120.057 1.00 51.73 227 GLY A C 1
ATOM 1636 O O . GLY A 1 227 ? 112.048 115.679 120.649 1.00 51.73 227 GLY A O 1
ATOM 1637 N N . LEU A 1 228 ? 112.429 117.888 120.445 1.00 53.52 228 LEU A N 1
ATOM 1638 C CA . LEU A 1 228 ? 113.312 117.930 121.598 1.00 53.52 228 LEU A CA 1
ATOM 1639 C C . LEU A 1 228 ? 112.641 117.378 122.843 1.00 53.52 228 LEU A C 1
ATOM 1640 O O . LEU A 1 228 ? 113.307 116.771 123.689 1.00 53.52 228 LEU A O 1
ATOM 1645 N N . GLY A 1 229 ? 111.337 117.567 122.975 1.00 59.91 229 GLY A N 1
ATOM 1646 C CA . GLY A 1 229 ? 110.623 117.054 124.116 1.00 59.91 229 GLY A CA 1
ATOM 1647 C C . GLY A 1 229 ? 110.604 117.925 125.351 1.00 59.91 229 GLY A C 1
ATOM 1648 O O . GLY A 1 229 ? 110.065 117.488 126.374 1.00 59.91 229 GLY A O 1
ATOM 1649 N N . ASP A 1 230 ? 111.156 119.139 125.303 1.00 60.60 230 ASP A N 1
ATOM 1650 C CA . ASP A 1 230 ? 110.999 120.042 126.438 1.00 60.60 230 ASP A CA 1
ATOM 1651 C C . ASP A 1 230 ? 109.618 120.673 126.507 1.00 60.60 230 ASP A C 1
ATOM 1652 O O . ASP A 1 230 ? 109.195 121.091 127.590 1.00 60.60 230 ASP A O 1
ATOM 1657 N N . TYR A 1 231 ? 108.916 120.742 125.386 1.00 63.29 231 TYR A N 1
ATOM 1658 C CA . TYR A 1 231 ? 107.535 121.203 125.305 1.00 63.29 231 TYR A CA 1
ATOM 1659 C C . TYR A 1 231 ? 106.658 120.113 124.711 1.00 63.29 231 TYR A C 1
ATOM 1660 O O . TYR A 1 231 ? 106.799 119.774 123.532 1.00 63.29 231 TYR A O 1
ATOM 1669 N N . VAL A 1 232 ? 105.761 119.570 125.527 1.00 64.01 232 VAL A N 1
ATOM 1670 C CA . VAL A 1 232 ? 104.828 118.546 125.075 1.00 64.01 232 VAL A CA 1
ATOM 1671 C C . VAL A 1 232 ? 103.426 118.932 125.533 1.00 64.01 232 VAL A C 1
ATOM 1672 O O . VAL A 1 232 ? 103.246 119.278 126.709 1.00 64.01 232 VAL A O 1
ATOM 1676 N N . PRO A 1 233 ? 102.409 118.883 124.675 1.00 64.67 233 PRO A N 1
ATOM 1677 C CA . PRO A 1 233 ? 101.057 119.220 125.115 1.00 64.67 233 PRO A CA 1
ATOM 1678 C C . PRO A 1 233 ? 100.344 118.021 125.729 1.00 64.67 233 PRO A C 1
ATOM 1679 O O . PRO A 1 233 ? 100.768 116.873 125.601 1.00 64.67 233 PRO A O 1
ATOM 1683 N N . GLY A 1 234 ? 99.251 118.320 126.419 1.00 71.96 234 GLY A N 1
ATOM 1684 C CA . GLY A 1 234 ? 98.419 117.300 127.008 1.00 71.96 234 GLY A CA 1
ATOM 1685 C C . GLY A 1 234 ? 98.762 116.965 128.434 1.00 71.96 234 GLY A C 1
ATOM 1686 O O . GLY A 1 234 ? 98.264 115.964 128.959 1.00 71.96 234 GLY A O 1
ATOM 1687 N N . GLU A 1 235 ? 99.593 117.770 129.076 1.00 78.39 235 GLU A N 1
ATOM 1688 C CA . GLU A 1 235 ? 100.070 117.505 130.420 1.00 78.39 235 GLU A CA 1
ATOM 1689 C C . GLU A 1 235 ? 99.183 118.117 131.497 1.00 78.39 235 GLU A C 1
ATOM 1690 O O . GLU A 1 235 ? 99.460 117.921 132.685 1.00 78.39 235 GLU A O 1
ATOM 1696 N N . GLY A 1 236 ? 98.153 118.869 131.112 1.00 86.91 236 GLY A N 1
ATOM 1697 C CA . GLY A 1 236 ? 97.179 119.408 132.043 1.00 86.91 236 GLY A CA 1
ATOM 1698 C C . GLY A 1 236 ? 96.681 118.384 133.040 1.00 86.91 236 GLY A C 1
ATOM 1699 O O . GLY A 1 236 ? 96.264 117.286 132.659 1.00 86.91 236 GLY A O 1
ATOM 1700 N N . TYR A 1 237 ? 96.711 118.737 134.321 1.00 97.54 237 TYR A N 1
ATOM 1701 C CA . TYR A 1 237 ? 96.396 117.789 135.382 1.00 97.54 237 TYR A CA 1
ATOM 1702 C C . TYR A 1 237 ? 94.904 117.485 135.361 1.00 97.54 237 TYR A C 1
ATOM 1703 O O . TYR A 1 237 ? 94.082 118.345 135.693 1.00 97.54 237 TYR A O 1
ATOM 1712 N N . ASN A 1 238 ? 94.570 116.245 135.005 1.00 94.45 238 ASN A N 1
ATOM 1713 C CA . ASN A 1 238 ? 93.192 115.780 134.846 1.00 94.45 238 ASN A CA 1
ATOM 1714 C C . ASN A 1 238 ? 92.354 116.802 134.082 1.00 94.45 238 ASN A C 1
ATOM 1715 O O . ASN A 1 238 ? 91.247 117.169 134.478 1.00 94.45 238 ASN A O 1
ATOM 1720 N N . GLN A 1 239 ? 92.900 117.258 132.960 1.00 86.07 239 GLN A N 1
ATOM 1721 C CA . GLN A 1 239 ? 92.219 118.250 132.147 1.00 86.07 239 GLN A CA 1
ATOM 1722 C C . GLN A 1 239 ? 90.947 117.667 131.530 1.00 86.07 239 GLN A C 1
ATOM 1723 O O . GLN A 1 239 ? 90.785 116.452 131.384 1.00 86.07 239 GLN A O 1
ATOM 1729 N N . LYS A 1 240 ? 90.032 118.572 131.180 1.00 89.28 240 LYS A N 1
ATOM 1730 C CA . LYS A 1 240 ? 88.671 118.178 130.816 1.00 89.28 240 LYS A CA 1
ATOM 1731 C C . LYS A 1 240 ? 88.599 117.315 129.556 1.00 89.28 240 LYS A C 1
ATOM 1732 O O . LYS A 1 240 ? 87.836 116.343 129.518 1.00 89.28 240 LYS A O 1
ATOM 1738 N N . PHE A 1 241 ? 89.387 117.635 128.524 1.00 81.18 241 PHE A N 1
ATOM 1739 C CA . PHE A 1 241 ? 89.282 116.962 127.225 1.00 81.18 241 PHE A CA 1
ATOM 1740 C C . PHE A 1 241 ? 90.550 116.243 126.776 1.00 81.18 241 PHE A C 1
ATOM 1741 O O . PHE A 1 241 ? 91.007 116.437 125.646 1.00 81.18 241 PHE A O 1
ATOM 1749 N N . ARG A 1 242 ? 91.112 115.395 127.637 1.00 74.82 242 ARG A N 1
ATOM 1750 C CA . ARG A 1 242 ? 92.393 114.764 127.334 1.00 74.82 242 ARG A CA 1
ATOM 1751 C C . ARG A 1 242 ? 92.377 113.945 126.054 1.00 74.82 242 ARG A C 1
ATOM 1752 O O . ARG A 1 242 ? 93.360 113.959 125.309 1.00 74.82 242 ARG A O 1
ATOM 1760 N N . GLU A 1 243 ? 91.263 113.306 125.726 1.00 72.88 243 GLU A N 1
ATOM 1761 C CA . GLU A 1 243 ? 91.279 112.418 124.573 1.00 72.88 243 GLU A CA 1
ATOM 1762 C C . GLU A 1 243 ? 91.098 113.215 123.293 1.00 72.88 243 GLU A C 1
ATOM 1763 O O . GLU A 1 243 ? 91.885 113.082 122.341 1.00 72.88 243 GLU A O 1
ATOM 1769 N N . LEU A 1 244 ? 90.095 114.088 123.279 1.00 71.05 244 LEU A N 1
ATOM 1770 C CA . LEU A 1 244 ? 89.891 114.922 122.111 1.00 71.05 244 LEU A CA 1
ATOM 1771 C C . LEU A 1 244 ? 91.079 115.840 121.920 1.00 71.05 244 LEU A C 1
ATOM 1772 O O . LEU A 1 244 ? 91.460 116.140 120.787 1.00 71.05 244 LEU A O 1
ATOM 1777 N N . TYR A 1 245 ? 91.710 116.255 123.017 1.00 70.31 245 TYR A N 1
ATOM 1778 C CA . TYR A 1 245 ? 92.837 117.166 122.895 1.00 70.31 245 TYR A CA 1
ATOM 1779 C C . TYR A 1 245 ? 94.074 116.445 122.389 1.00 70.31 245 TYR A C 1
ATOM 1780 O O . TYR A 1 245 ? 94.805 116.977 121.550 1.00 70.31 245 TYR A O 1
ATOM 1789 N N . LYS A 1 246 ? 94.304 115.213 122.845 1.00 66.46 246 LYS A N 1
ATOM 1790 C CA . LYS A 1 246 ? 95.473 114.488 122.366 1.00 66.46 246 LYS A CA 1
ATOM 1791 C C . LYS A 1 246 ? 95.321 114.176 120.885 1.00 66.46 246 LYS A C 1
ATOM 1792 O O . LYS A 1 246 ? 96.285 114.289 120.119 1.00 66.46 246 LYS A O 1
ATOM 1798 N N . ILE A 1 247 ? 94.093 113.906 120.437 1.00 66.26 247 ILE A N 1
ATOM 1799 C CA . ILE A 1 247 ? 93.919 113.611 119.018 1.00 66.26 247 ILE A CA 1
ATOM 1800 C C . ILE A 1 247 ? 93.922 114.887 118.195 1.00 66.26 247 ILE A C 1
ATOM 1801 O O . ILE A 1 247 ? 94.376 114.885 117.044 1.00 66.26 247 ILE A O 1
ATOM 1806 N N . GLY A 1 248 ? 93.496 116.007 118.771 1.00 68.21 248 GLY A N 1
ATOM 1807 C CA . GLY A 1 248 ? 93.563 117.253 118.036 1.00 68.21 248 GLY A CA 1
ATOM 1808 C C . GLY A 1 248 ? 94.991 117.710 117.855 1.00 68.21 248 GLY A C 1
ATOM 1809 O O . GLY A 1 248 ? 95.371 118.184 116.783 1.00 68.21 248 GLY A O 1
ATOM 1810 N N . ILE A 1 249 ? 95.803 117.568 118.898 1.00 67.19 249 ILE A N 1
ATOM 1811 C CA . ILE A 1 249 ? 97.218 117.887 118.782 1.00 67.19 249 ILE A CA 1
ATOM 1812 C C . ILE A 1 249 ? 97.900 116.932 117.816 1.00 67.19 249 ILE A C 1
ATOM 1813 O O . ILE A 1 249 ? 98.797 117.333 117.069 1.00 67.19 249 ILE A O 1
ATOM 1818 N N . THR A 1 250 ? 97.511 115.656 117.821 1.00 67.01 250 THR A N 1
ATOM 1819 C CA . THR A 1 250 ? 98.067 114.737 116.836 1.00 67.01 250 THR A CA 1
ATOM 1820 C C . THR A 1 250 ? 97.761 115.212 115.425 1.00 67.01 250 THR A C 1
ATOM 1821 O O . THR A 1 250 ? 98.641 115.230 114.550 1.00 67.01 250 THR A O 1
ATOM 1825 N N . CYS A 1 251 ? 96.518 115.625 115.194 1.00 71.07 251 CYS A N 1
ATOM 1826 C CA . CYS A 1 251 ? 96.136 116.039 113.857 1.00 71.07 251 CYS A CA 1
ATOM 1827 C C . CYS A 1 251 ? 96.832 117.334 113.480 1.00 71.07 251 CYS A C 1
ATOM 1828 O O . CYS A 1 251 ? 97.245 117.514 112.330 1.00 71.07 251 CYS A O 1
ATOM 1831 N N . TYR A 1 252 ? 97.017 118.228 114.450 1.00 69.28 252 TYR A N 1
ATOM 1832 C CA . TYR A 1 252 ? 97.753 119.453 114.181 1.00 69.28 252 TYR A CA 1
ATOM 1833 C C . TYR A 1 252 ? 99.207 119.157 113.874 1.00 69.28 252 TYR A C 1
ATOM 1834 O O . TYR A 1 252 ? 99.812 119.848 113.053 1.00 69.28 252 TYR A O 1
ATOM 1843 N N . LEU A 1 253 ? 99.786 118.136 114.505 1.00 64.89 253 LEU A N 1
ATOM 1844 C CA . LEU A 1 253 ? 101.203 117.902 114.287 1.00 64.89 253 LEU A CA 1
ATOM 1845 C C . LEU A 1 253 ? 101.429 117.271 112.935 1.00 64.89 253 LEU A C 1
ATOM 1846 O O . LEU A 1 253 ? 102.379 117.642 112.231 1.00 64.89 253 LEU A O 1
ATOM 1851 N N . LEU A 1 254 ? 100.516 116.404 112.496 1.00 69.60 254 LEU A N 1
ATOM 1852 C CA . LEU A 1 254 ? 100.641 115.993 111.110 1.00 69.60 254 LEU A CA 1
ATOM 1853 C C . LEU A 1 254 ? 100.404 117.172 110.191 1.00 69.60 254 LEU A C 1
ATOM 1854 O O . LEU A 1 254 ? 101.286 117.499 109.405 1.00 69.60 254 LEU A O 1
ATOM 1859 N N . LEU A 1 255 ? 99.386 117.986 110.470 1.00 73.16 255 LEU A N 1
ATOM 1860 C CA . LEU A 1 255 ? 99.069 119.086 109.567 1.00 73.16 255 LEU A CA 1
ATOM 1861 C C . LEU A 1 255 ? 100.256 120.019 109.418 1.00 73.16 255 LEU A C 1
ATOM 1862 O O . LEU A 1 255 ? 100.574 120.468 108.311 1.00 73.16 255 LEU A O 1
ATOM 1867 N N . GLY A 1 256 ? 100.947 120.288 110.514 1.00 72.91 256 GLY A N 1
ATOM 1868 C CA . GLY A 1 256 ? 102.149 121.082 110.428 1.00 72.91 256 GLY A CA 1
ATOM 1869 C C . GLY A 1 256 ? 103.231 120.391 109.625 1.00 72.91 256 GLY A C 1
ATOM 1870 O O . GLY A 1 256 ? 103.922 121.022 108.823 1.00 72.91 256 GLY A O 1
ATOM 1871 N N . LEU A 1 257 ? 103.376 119.077 109.804 1.00 72.59 257 LEU A N 1
ATOM 1872 C CA . LEU A 1 257 ? 104.379 118.351 109.035 1.00 72.59 257 LEU A CA 1
ATOM 1873 C C . LEU A 1 257 ? 104.075 118.400 107.543 1.00 72.59 257 LEU A C 1
ATOM 1874 O O . LEU A 1 257 ? 104.972 118.632 106.727 1.00 72.59 257 LEU A O 1
ATOM 1879 N N . ILE A 1 258 ? 102.806 118.234 107.173 1.00 84.04 258 ILE A N 1
ATOM 1880 C CA . ILE A 1 258 ? 102.420 118.332 105.768 1.00 84.04 258 ILE A CA 1
ATOM 1881 C C . ILE A 1 258 ? 102.652 119.745 105.246 1.00 84.04 258 ILE A C 1
ATOM 1882 O O . ILE A 1 258 ? 103.168 119.929 104.136 1.00 84.04 258 ILE A O 1
ATOM 1887 N N . ALA A 1 259 ? 102.367 120.762 106.052 1.00 84.75 259 ALA A N 1
ATOM 1888 C CA . ALA A 1 259 ? 102.449 122.101 105.494 1.00 84.75 259 ALA A CA 1
ATOM 1889 C C . ALA A 1 259 ? 103.879 122.602 105.410 1.00 84.75 259 ALA A C 1
ATOM 1890 O O . ALA A 1 259 ? 104.201 123.355 104.485 1.00 84.75 259 ALA A O 1
ATOM 1892 N N . MET A 1 260 ? 104.782 122.065 106.224 1.00 82.00 260 MET A N 1
ATOM 1893 C CA . MET A 1 260 ? 106.182 122.418 106.069 1.00 82.00 260 MET A CA 1
ATOM 1894 C C . MET A 1 260 ? 106.910 121.489 105.134 1.00 82.00 260 MET A C 1
ATOM 1895 O O . MET A 1 260 ? 107.942 121.887 104.594 1.00 82.00 260 MET A O 1
ATOM 1900 N N . LEU A 1 261 ? 106.346 120.330 104.819 1.00 88.28 261 LEU A N 1
ATOM 1901 C CA . LEU A 1 261 ? 106.934 119.586 103.726 1.00 88.28 261 LEU A CA 1
ATOM 1902 C C . LEU A 1 261 ? 106.475 120.173 102.406 1.00 88.28 261 LEU A C 1
ATOM 1903 O O . LEU A 1 261 ? 107.223 120.113 101.429 1.00 88.28 261 LEU A O 1
ATOM 1908 N N . VAL A 1 262 ? 105.358 120.908 102.413 1.00 99.17 262 VAL A N 1
ATOM 1909 C CA . VAL A 1 262 ? 104.959 121.644 101.219 1.00 99.17 262 VAL A CA 1
ATOM 1910 C C . VAL A 1 262 ? 105.805 122.900 101.069 1.00 99.17 262 VAL A C 1
ATOM 1911 O O . VAL A 1 262 ? 106.294 123.208 99.975 1.00 99.17 262 VAL A O 1
ATOM 1915 N N . VAL A 1 263 ? 106.025 123.623 102.166 1.00 96.98 263 VAL A N 1
ATOM 1916 C CA . VAL A 1 263 ? 106.859 124.816 102.092 1.00 96.98 263 VAL A CA 1
ATOM 1917 C C . VAL A 1 263 ? 108.288 124.444 101.733 1.00 96.98 263 VAL A C 1
ATOM 1918 O O . VAL A 1 263 ? 108.940 125.133 100.942 1.00 96.98 263 VAL A O 1
ATOM 1922 N N . LEU A 1 264 ? 108.804 123.357 102.305 1.00 100.75 264 LEU A N 1
ATOM 1923 C CA . LEU A 1 264 ? 110.173 122.968 102.013 1.00 100.75 264 LEU A CA 1
ATOM 1924 C C . LEU A 1 264 ? 110.280 122.384 100.609 1.00 100.75 264 LEU A C 1
ATOM 1925 O O . LEU A 1 264 ? 111.317 122.540 99.958 1.00 100.75 264 LEU A O 1
ATOM 1930 N N . GLU A 1 265 ? 109.217 121.743 100.110 1.00 105.25 265 GLU A N 1
ATOM 1931 C CA . GLU A 1 265 ? 109.213 121.296 98.723 1.00 105.25 265 GLU A CA 1
ATOM 1932 C C . GLU A 1 265 ? 109.254 122.489 97.779 1.00 105.25 265 GLU A C 1
ATOM 1933 O O . GLU A 1 265 ? 109.931 122.454 96.745 1.00 105.25 265 GLU A O 1
ATOM 1939 N N . THR A 1 266 ? 108.530 123.557 98.121 1.00 110.00 266 THR A N 1
ATOM 1940 C CA . THR A 1 266 ? 108.488 124.724 97.244 1.00 110.00 266 THR A CA 1
ATOM 1941 C C . THR A 1 266 ? 109.797 125.498 97.304 1.00 110.00 266 THR A C 1
ATOM 1942 O O . THR A 1 266 ? 110.302 125.952 96.271 1.00 110.00 266 THR A O 1
ATOM 1946 N N . PHE A 1 267 ? 110.374 125.644 98.499 1.00 109.13 267 PHE A N 1
ATOM 1947 C CA . PHE A 1 267 ? 111.677 126.286 98.602 1.00 109.13 267 PHE A CA 1
ATOM 1948 C C . PHE A 1 267 ? 112.737 125.474 97.873 1.00 109.13 267 PHE A C 1
ATOM 1949 O O . PHE A 1 267 ? 113.610 126.038 97.208 1.00 109.13 267 PHE A O 1
ATOM 1957 N N . CYS A 1 268 ? 112.686 124.146 97.987 1.00 110.50 268 CYS A N 1
ATOM 1958 C CA . CYS A 1 268 ? 113.619 123.320 97.230 1.00 110.50 268 CYS A CA 1
ATOM 1959 C C . CYS A 1 268 ? 113.385 123.488 95.738 1.00 110.50 268 CYS A C 1
ATOM 1960 O O . CYS A 1 268 ? 114.334 123.495 94.946 1.00 110.50 268 CYS A O 1
ATOM 1963 N N . GLU A 1 269 ? 112.121 123.617 95.337 1.00 113.20 269 GLU A N 1
ATOM 1964 C CA . GLU A 1 269 ? 111.809 123.832 93.932 1.00 113.20 269 GLU A CA 1
ATOM 1965 C C . GLU A 1 269 ? 112.337 125.173 93.438 1.00 113.20 269 GLU A C 1
ATOM 1966 O O . GLU A 1 269 ? 112.659 125.309 92.252 1.00 113.20 269 GLU A O 1
ATOM 1972 N N . LEU A 1 270 ? 112.409 126.171 94.321 1.00 116.48 270 LEU A N 1
ATOM 1973 C CA . LEU A 1 270 ? 112.829 127.510 93.925 1.00 116.48 270 LEU A CA 1
ATOM 1974 C C . LEU A 1 270 ? 114.191 127.494 93.253 1.00 116.48 270 LEU A C 1
ATOM 1975 O O . LEU A 1 270 ? 115.116 126.807 93.692 1.00 116.48 270 LEU A O 1
ATOM 1980 N N . HIS A 1 271 ? 114.295 128.255 92.167 1.00 116.69 271 HIS A N 1
ATOM 1981 C CA . HIS A 1 271 ? 115.526 128.279 91.391 1.00 116.69 271 HIS A CA 1
ATOM 1982 C C . HIS A 1 271 ? 116.694 128.765 92.247 1.00 116.69 271 HIS A C 1
ATOM 1983 O O . HIS A 1 271 ? 117.802 128.224 92.160 1.00 116.69 271 HIS A O 1
ATOM 1990 N N . GLU A 1 272 ? 116.466 129.792 93.076 1.00 112.99 272 GLU A N 1
ATOM 1991 C CA . GLU A 1 272 ? 117.552 130.362 93.874 1.00 112.99 272 GLU A CA 1
ATOM 1992 C C . GLU A 1 272 ? 118.117 129.341 94.858 1.00 112.99 272 GLU A C 1
ATOM 1993 O O . GLU A 1 272 ? 119.337 129.163 94.954 1.00 112.99 272 GLU A O 1
ATOM 1999 N N . LEU A 1 273 ? 117.241 128.656 95.598 1.00 110.75 273 LEU A N 1
ATOM 2000 C CA . LEU A 1 273 ? 117.701 127.673 96.577 1.00 110.75 273 LEU A CA 1
ATOM 2001 C C . LEU A 1 273 ? 118.333 126.484 95.874 1.00 110.75 273 LEU A C 1
ATOM 2002 O O . LEU A 1 273 ? 119.316 125.908 96.357 1.00 110.75 273 LEU A O 1
ATOM 2007 N N . LYS A 1 274 ? 117.761 126.107 94.733 1.00 110.17 274 LYS A N 1
ATOM 2008 C CA . LYS A 1 274 ? 118.264 124.988 93.952 1.00 110.17 274 LYS A CA 1
ATOM 2009 C C . LYS A 1 274 ? 119.696 125.273 93.508 1.00 110.17 274 LYS A C 1
ATOM 2010 O O . LYS A 1 274 ? 120.560 124.387 93.552 1.00 110.17 274 LYS A O 1
ATOM 2016 N N . LYS A 1 275 ? 119.966 126.513 93.093 1.00 110.61 275 LYS A N 1
ATOM 2017 C CA . LYS A 1 275 ? 121.316 126.873 92.677 1.00 110.61 275 LYS A CA 1
ATOM 2018 C C . LYS A 1 275 ? 122.276 126.741 93.847 1.00 110.61 275 LYS A C 1
ATOM 2019 O O . LYS A 1 275 ? 123.422 126.316 93.673 1.00 110.61 275 LYS A O 1
ATOM 2025 N N . PHE A 1 276 ? 121.838 127.144 95.039 1.00 101.76 276 PHE A N 1
ATOM 2026 C CA . PHE A 1 276 ? 122.688 127.032 96.216 1.00 101.76 276 PHE A CA 1
ATOM 2027 C C . PHE A 1 276 ? 123.071 125.577 96.439 1.00 101.76 276 PHE A C 1
ATOM 2028 O O . PHE A 1 276 ? 124.228 125.273 96.753 1.00 101.76 276 PHE A O 1
ATOM 2036 N N . ARG A 1 277 ? 122.110 124.664 96.291 1.00 101.79 277 ARG A N 1
ATOM 2037 C CA . ARG A 1 277 ? 122.405 123.245 96.468 1.00 101.79 277 ARG A CA 1
ATOM 2038 C C . ARG A 1 277 ? 123.415 122.795 95.419 1.00 101.79 277 ARG A C 1
ATOM 2039 O O . ARG A 1 277 ? 124.354 122.050 95.724 1.00 101.79 277 ARG A O 1
ATOM 2047 N N . LYS A 1 278 ? 123.225 123.233 94.173 1.00 107.75 278 LYS A N 1
ATOM 2048 C CA . LYS A 1 278 ? 124.131 122.846 93.095 1.00 107.75 278 LYS A CA 1
ATOM 2049 C C . LYS A 1 278 ? 125.544 123.342 93.377 1.00 107.75 278 LYS A C 1
ATOM 2050 O O . LYS A 1 278 ? 126.530 122.639 93.120 1.00 107.75 278 LYS A O 1
ATOM 2056 N N . MET A 1 279 ? 125.650 124.561 93.901 1.00 103.78 279 MET A N 1
ATOM 2057 C CA . MET A 1 279 ? 126.935 125.181 94.202 1.00 103.78 279 MET A CA 1
ATOM 2058 C C . MET A 1 279 ? 127.685 124.430 95.294 1.00 103.78 279 MET A C 1
ATOM 2059 O O . MET A 1 279 ? 128.898 124.205 95.181 1.00 103.78 279 MET A O 1
ATOM 2064 N N . PHE A 1 280 ? 126.983 124.029 96.343 1.00 94.44 280 PHE A N 1
ATOM 2065 C CA . PHE A 1 280 ? 127.603 123.438 97.515 1.00 94.44 280 PHE A CA 1
ATOM 2066 C C . PHE A 1 280 ? 127.440 121.922 97.505 1.00 94.44 280 PHE A C 1
ATOM 2067 O O . PHE A 1 280 ? 128.232 121.197 98.106 1.00 94.44 280 PHE A O 1
ATOM 2075 N N . GLY B 1 24 ? 93.438 108.296 99.991 1.00 88.92 24 GLY B N 1
ATOM 2076 C CA . GLY B 1 24 ? 92.142 107.780 100.376 1.00 88.92 24 GLY B CA 1
ATOM 2077 C C . GLY B 1 24 ? 92.248 106.446 101.077 1.00 88.92 24 GLY B C 1
ATOM 2078 O O . GLY B 1 24 ? 92.155 106.357 102.301 1.00 88.92 24 GLY B O 1
ATOM 2079 N N . PHE B 1 25 ? 92.451 105.399 100.281 1.00 87.78 25 PHE B N 1
ATOM 2080 C CA . PHE B 1 25 ? 92.624 104.066 100.841 1.00 87.78 25 PHE B CA 1
ATOM 2081 C C . PHE B 1 25 ? 93.840 104.005 101.753 1.00 87.78 25 PHE B C 1
ATOM 2082 O O . PHE B 1 25 ? 93.779 103.427 102.845 1.00 87.78 25 PHE B O 1
ATOM 2090 N N . LEU B 1 26 ? 94.952 104.604 101.326 1.00 84.07 26 LEU B N 1
ATOM 2091 C CA . LEU B 1 26 ? 96.150 104.608 102.159 1.00 84.07 26 LEU B CA 1
ATOM 2092 C C . LEU B 1 26 ? 95.920 105.377 103.449 1.00 84.07 26 LEU B C 1
ATOM 2093 O O . LEU B 1 26 ? 96.333 104.930 104.525 1.00 84.07 26 LEU B O 1
ATOM 2098 N N . VAL B 1 27 ? 95.286 106.547 103.358 1.00 83.39 27 VAL B N 1
ATOM 2099 C CA . VAL B 1 27 ? 95.128 107.392 104.537 1.00 83.39 27 VAL B CA 1
ATOM 2100 C C . VAL B 1 27 ? 94.347 106.644 105.601 1.00 83.39 27 VAL B C 1
ATOM 2101 O O . VAL B 1 27 ? 94.676 106.695 106.793 1.00 83.39 27 VAL B O 1
ATOM 2105 N N . LEU B 1 28 ? 93.294 105.942 105.188 1.00 79.10 28 LEU B N 1
ATOM 2106 C CA . LEU B 1 28 ? 92.566 105.108 106.128 1.00 79.10 28 LEU B CA 1
ATOM 2107 C C . LEU B 1 28 ? 93.470 104.003 106.641 1.00 79.10 28 LEU B C 1
ATOM 2108 O O . LEU B 1 28 ? 93.497 103.714 107.842 1.00 79.10 28 LEU B O 1
ATOM 2113 N N . GLY B 1 29 ? 94.255 103.406 105.745 1.00 77.05 29 GLY B N 1
ATOM 2114 C CA . GLY B 1 29 ? 95.161 102.353 106.162 1.00 77.05 29 GLY B CA 1
ATOM 2115 C C . GLY B 1 29 ? 96.196 102.858 107.144 1.00 77.05 29 GLY B C 1
ATOM 2116 O O . GLY B 1 29 ? 96.506 102.191 108.134 1.00 77.05 29 GLY B O 1
ATOM 2117 N N . TYR B 1 30 ? 96.730 104.053 106.895 1.00 72.43 30 TYR B N 1
ATOM 2118 C CA . TYR B 1 30 ? 97.698 104.623 107.820 1.00 72.43 30 TYR B CA 1
ATOM 2119 C C . TYR B 1 30 ? 97.050 104.858 109.166 1.00 72.43 30 TYR B C 1
ATOM 2120 O O . TYR B 1 30 ? 97.598 104.484 110.207 1.00 72.43 30 TYR B O 1
ATOM 2129 N N . LEU B 1 31 ? 95.850 105.432 109.161 1.00 71.43 31 LEU B N 1
ATOM 2130 C CA . LEU B 1 31 ? 95.147 105.621 110.416 1.00 71.43 31 LEU B CA 1
ATOM 2131 C C . LEU B 1 31 ? 94.862 104.274 111.052 1.00 71.43 31 LEU B C 1
ATOM 2132 O O . LEU B 1 31 ? 95.040 104.099 112.259 1.00 71.43 31 LEU B O 1
ATOM 2137 N N . LEU B 1 32 ? 94.487 103.289 110.237 1.00 71.01 32 LEU B N 1
ATOM 2138 C CA . LEU B 1 32 ? 94.279 101.946 110.761 1.00 71.01 32 LEU B CA 1
ATOM 2139 C C . LEU B 1 32 ? 95.579 101.387 111.313 1.00 71.01 32 LEU B C 1
ATOM 2140 O O . LEU B 1 32 ? 95.591 100.702 112.342 1.00 71.01 32 LEU B O 1
ATOM 2145 N N . TYR B 1 33 ? 96.689 101.694 110.644 1.00 68.27 33 TYR B N 1
ATOM 2146 C CA . TYR B 1 33 ? 97.980 101.162 111.055 1.00 68.27 33 TYR B CA 1
ATOM 2147 C C . TYR B 1 33 ? 98.374 101.674 112.433 1.00 68.27 33 TYR B C 1
ATOM 2148 O O . TYR B 1 33 ? 98.871 100.911 113.267 1.00 68.27 33 TYR B O 1
ATOM 2157 N N . LEU B 1 34 ? 98.159 102.963 112.693 1.00 64.87 34 LEU B N 1
ATOM 2158 C CA . LEU B 1 34 ? 98.413 103.483 114.029 1.00 64.87 34 LEU B CA 1
ATOM 2159 C C . LEU B 1 34 ? 97.469 102.854 115.037 1.00 64.87 34 LEU B C 1
ATOM 2160 O O . LEU B 1 34 ? 97.856 102.578 116.178 1.00 64.87 34 LEU B O 1
ATOM 2165 N N . VAL B 1 35 ? 96.219 102.632 114.635 1.00 65.77 35 VAL B N 1
ATOM 2166 C CA . VAL B 1 35 ? 95.274 101.952 115.508 1.00 65.77 35 VAL B CA 1
ATOM 2167 C C . VAL B 1 35 ? 95.770 100.549 115.797 1.00 65.77 35 VAL B C 1
ATOM 2168 O O . VAL B 1 35 ? 95.695 100.066 116.932 1.00 65.77 35 VAL B O 1
ATOM 2172 N N . PHE B 1 36 ? 96.293 99.874 114.777 1.00 67.24 36 PHE B N 1
ATOM 2173 C CA . PHE B 1 36 ? 96.900 98.573 115.014 1.00 67.24 36 PHE B CA 1
ATOM 2174 C C . PHE B 1 36 ? 98.143 98.719 115.879 1.00 67.24 36 PHE B C 1
ATOM 2175 O O . PHE B 1 36 ? 98.428 97.860 116.720 1.00 67.24 36 PHE B O 1
ATOM 2183 N N . GLY B 1 37 ? 98.890 99.806 115.687 1.00 67.86 37 GLY B N 1
ATOM 2184 C CA . GLY B 1 37 ? 100.050 100.055 116.525 1.00 67.86 37 GLY B CA 1
ATOM 2185 C C . GLY B 1 37 ? 99.686 100.322 117.971 1.00 67.86 37 GLY B C 1
ATOM 2186 O O . GLY B 1 37 ? 100.379 99.881 118.890 1.00 67.86 37 GLY B O 1
ATOM 2187 N N . ALA B 1 38 ? 98.603 101.056 118.193 1.00 65.03 38 ALA B N 1
ATOM 2188 C CA . ALA B 1 38 ? 98.252 101.454 119.546 1.00 65.03 38 ALA B CA 1
ATOM 2189 C C . ALA B 1 38 ? 97.736 100.288 120.366 1.00 65.03 38 ALA B C 1
ATOM 2190 O O . ALA B 1 38 ? 97.944 100.246 121.583 1.00 65.03 38 ALA B O 1
ATOM 2192 N N . VAL B 1 39 ? 97.081 99.330 119.720 1.00 66.65 39 VAL B N 1
ATOM 2193 C CA . VAL B 1 39 ? 96.544 98.184 120.441 1.00 66.65 39 VAL B CA 1
ATOM 2194 C C . VAL B 1 39 ? 97.654 97.203 120.774 1.00 66.65 39 VAL B C 1
ATOM 2195 O O . VAL B 1 39 ? 97.689 96.633 121.869 1.00 66.65 39 VAL B O 1
ATOM 2199 N N . VAL B 1 40 ? 98.583 97.004 119.844 1.00 66.73 40 VAL B N 1
ATOM 2200 C CA . VAL B 1 40 ? 99.673 96.072 120.090 1.00 66.73 40 VAL B CA 1
ATOM 2201 C C . VAL B 1 40 ? 100.590 96.603 121.180 1.00 66.73 40 VAL B C 1
ATOM 2202 O O . VAL B 1 40 ? 101.011 95.852 122.064 1.00 66.73 40 VAL B O 1
ATOM 2206 N N . PHE B 1 41 ? 100.870 97.907 121.174 1.00 67.80 41 PHE B N 1
ATOM 2207 C CA . PHE B 1 41 ? 101.631 98.489 122.273 1.00 67.80 41 PHE B CA 1
ATOM 2208 C C . PHE B 1 41 ? 100.851 98.385 123.567 1.00 67.80 41 PHE B C 1
ATOM 2209 O O . PHE B 1 41 ? 101.418 98.115 124.631 1.00 67.80 41 PHE B O 1
ATOM 2217 N N . SER B 1 42 ? 99.541 98.593 123.493 1.00 71.36 42 SER B N 1
ATOM 2218 C CA . SER B 1 42 ? 98.699 98.367 124.653 1.00 71.36 42 SER B CA 1
ATOM 2219 C C . SER B 1 42 ? 98.703 96.897 125.055 1.00 71.36 42 SER B C 1
ATOM 2220 O O . SER B 1 42 ? 98.463 96.570 126.222 1.00 71.36 42 SER B O 1
ATOM 2223 N N . SER B 1 43 ? 98.923 95.993 124.102 1.00 73.52 43 SER B N 1
ATOM 2224 C CA . SER B 1 43 ? 98.921 94.579 124.446 1.00 73.52 43 SER B CA 1
ATOM 2225 C C . SER B 1 43 ? 100.241 94.134 125.066 1.00 73.52 43 SER B C 1
ATOM 2226 O O . SER B 1 43 ? 100.238 93.245 125.924 1.00 73.52 43 SER B O 1
ATOM 2229 N N . VAL B 1 44 ? 101.364 94.734 124.664 1.00 72.69 44 VAL B N 1
ATOM 2230 C CA . VAL B 1 44 ? 102.691 94.317 125.108 1.00 72.69 44 VAL B CA 1
ATOM 2231 C C . VAL B 1 44 ? 103.338 95.365 126.013 1.00 72.69 44 VAL B C 1
ATOM 2232 O O . VAL B 1 44 ? 103.784 95.050 127.115 1.00 72.69 44 VAL B O 1
ATOM 2236 N N . GLU B 1 45 ? 103.423 96.611 125.554 1.00 74.01 45 GLU B N 1
ATOM 2237 C CA . GLU B 1 45 ? 104.109 97.637 126.330 1.00 74.01 45 GLU B CA 1
ATOM 2238 C C . GLU B 1 45 ? 103.326 98.026 127.573 1.00 74.01 45 GLU B C 1
ATOM 2239 O O . GLU B 1 45 ? 103.905 98.193 128.652 1.00 74.01 45 GLU B O 1
ATOM 2245 N N . LEU B 1 46 ? 102.014 98.186 127.438 1.00 72.71 46 LEU B N 1
ATOM 2246 C CA . LEU B 1 46 ? 101.215 98.692 128.547 1.00 72.71 46 LEU B CA 1
ATOM 2247 C C . LEU B 1 46 ? 101.267 97.800 129.777 1.00 72.71 46 LEU B C 1
ATOM 2248 O O . LEU B 1 46 ? 101.357 98.348 130.889 1.00 72.71 46 LEU B O 1
ATOM 2253 N N . PRO B 1 47 ? 101.193 96.470 129.679 1.00 74.24 47 PRO B N 1
ATOM 2254 C CA . PRO B 1 47 ? 101.353 95.672 130.904 1.00 74.24 47 PRO B CA 1
ATOM 2255 C C . PRO B 1 47 ? 102.694 95.903 131.574 1.00 74.24 47 PRO B C 1
ATOM 2256 O O . PRO B 1 47 ? 102.759 95.990 132.806 1.00 74.24 47 PRO B O 1
ATOM 2260 N N . TYR B 1 48 ? 103.775 96.004 130.797 1.00 75.11 48 TYR B N 1
ATOM 2261 C CA . TYR B 1 48 ? 105.060 96.354 131.391 1.00 75.11 48 TYR B CA 1
ATOM 2262 C C . TYR B 1 48 ? 105.017 97.764 131.956 1.00 75.11 48 TYR B C 1
ATOM 2263 O O . TYR B 1 48 ? 105.545 98.025 133.043 1.00 75.11 48 TYR B O 1
ATOM 2272 N N . GLU B 1 49 ? 104.392 98.689 131.229 1.00 75.49 49 GLU B N 1
ATOM 2273 C CA . GLU B 1 49 ? 104.291 100.053 131.726 1.00 75.49 49 GLU B CA 1
ATOM 2274 C C . GLU B 1 49 ? 103.428 100.111 132.968 1.00 75.49 49 GLU B C 1
ATOM 2275 O O . GLU B 1 49 ? 103.750 100.828 133.922 1.00 75.49 49 GLU B O 1
ATOM 2281 N N . ASP B 1 50 ? 102.319 99.377 132.970 1.00 80.60 50 ASP B N 1
ATOM 2282 C CA . ASP B 1 50 ? 101.504 99.322 134.170 1.00 80.60 50 ASP B CA 1
ATOM 2283 C C . ASP B 1 50 ? 102.329 98.747 135.301 1.00 80.60 50 ASP B C 1
ATOM 2284 O O . ASP B 1 50 ? 102.237 99.199 136.446 1.00 80.60 50 ASP B O 1
ATOM 2289 N N . LEU B 1 51 ? 103.164 97.758 134.980 1.00 79.92 51 LEU B N 1
ATOM 2290 C CA . LEU B 1 51 ? 104.052 97.173 135.972 1.00 79.92 51 LEU B CA 1
ATOM 2291 C C . LEU B 1 51 ? 105.058 98.205 136.464 1.00 79.92 51 LEU B C 1
ATOM 2292 O O . LEU B 1 51 ? 105.245 98.376 137.672 1.00 79.92 51 LEU B O 1
ATOM 2297 N N . LEU B 1 52 ? 105.689 98.938 135.545 1.00 77.52 52 LEU B N 1
ATOM 2298 C CA . LEU B 1 52 ? 106.672 99.926 135.977 1.00 77.52 52 LEU B CA 1
ATOM 2299 C C . LEU B 1 52 ? 106.001 101.119 136.626 1.00 77.52 52 LEU B C 1
ATOM 2300 O O . LEU B 1 52 ? 106.493 101.645 137.628 1.00 77.52 52 LEU B O 1
ATOM 2305 N N . ARG B 1 53 ? 104.871 101.551 136.081 1.00 78.13 53 ARG B N 1
ATOM 2306 C CA . ARG B 1 53 ? 104.150 102.647 136.702 1.00 78.13 53 ARG B CA 1
ATOM 2307 C C . ARG B 1 53 ? 103.608 102.215 138.051 1.00 78.13 53 ARG B C 1
ATOM 2308 O O . ARG B 1 53 ? 103.551 103.021 138.986 1.00 78.13 53 ARG B O 1
ATOM 2316 N N . GLN B 1 54 ? 103.222 100.944 138.174 1.00 83.69 54 GLN B N 1
ATOM 2317 C CA . GLN B 1 54 ? 102.860 100.412 139.480 1.00 83.69 54 GLN B CA 1
ATOM 2318 C C . GLN B 1 54 ? 104.084 100.294 140.380 1.00 83.69 54 GLN B C 1
ATOM 2319 O O . GLN B 1 54 ? 103.992 100.532 141.588 1.00 83.69 54 GLN B O 1
ATOM 2325 N N . GLU B 1 55 ? 105.240 99.938 139.812 1.00 83.32 55 GLU B N 1
ATOM 2326 C CA . GLU B 1 55 ? 106.458 99.804 140.604 1.00 83.32 55 GLU B CA 1
ATOM 2327 C C . GLU B 1 55 ? 107.202 101.116 140.778 1.00 83.32 55 GLU B C 1
ATOM 2328 O O . GLU B 1 55 ? 107.991 101.242 141.720 1.00 83.32 55 GLU B O 1
ATOM 2334 N N . LEU B 1 56 ? 106.964 102.095 139.908 1.00 79.36 56 LEU B N 1
ATOM 2335 C CA . LEU B 1 56 ? 107.546 103.410 140.124 1.00 79.36 56 LEU B CA 1
ATOM 2336 C C . LEU B 1 56 ? 106.701 104.163 141.136 1.00 79.36 56 LEU B C 1
ATOM 2337 O O . LEU B 1 56 ? 107.232 104.864 142.002 1.00 79.36 56 LEU B O 1
ATOM 2342 N N . ARG B 1 57 ? 105.384 103.982 141.072 1.00 83.14 57 ARG B N 1
ATOM 2343 C CA . ARG B 1 57 ? 104.545 104.499 142.139 1.00 83.14 57 ARG B CA 1
ATOM 2344 C C . ARG B 1 57 ? 104.894 103.794 143.435 1.00 83.14 57 ARG B C 1
ATOM 2345 O O . ARG B 1 57 ? 104.822 104.392 144.514 1.00 83.14 57 ARG B O 1
ATOM 2353 N N . LYS B 1 58 ? 105.265 102.517 143.344 1.00 88.20 58 LYS B N 1
ATOM 2354 C CA . LYS B 1 58 ? 105.790 101.825 144.511 1.00 88.20 58 LYS B CA 1
ATOM 2355 C C . LYS B 1 58 ? 107.094 102.470 144.951 1.00 88.20 58 LYS B C 1
ATOM 2356 O O . LYS B 1 58 ? 107.332 102.663 146.148 1.00 88.20 58 LYS B O 1
ATOM 2362 N N . LEU B 1 59 ? 107.925 102.864 143.984 1.00 83.98 59 LEU B N 1
ATOM 2363 C CA . LEU B 1 59 ? 109.165 103.558 144.306 1.00 83.98 59 LEU B CA 1
ATOM 2364 C C . LEU B 1 59 ? 108.872 104.916 144.921 1.00 83.98 59 LEU B C 1
ATOM 2365 O O . LEU B 1 59 ? 109.600 105.374 145.808 1.00 83.98 59 LEU B O 1
ATOM 2370 N N . LYS B 1 60 ? 107.809 105.574 144.459 1.00 84.89 60 LYS B N 1
ATOM 2371 C CA . LYS B 1 60 ? 107.423 106.841 145.061 1.00 84.89 60 LYS B CA 1
ATOM 2372 C C . LYS B 1 60 ? 107.085 106.637 146.524 1.00 84.89 60 LYS B C 1
ATOM 2373 O O . LYS B 1 60 ? 107.538 107.394 147.390 1.00 84.89 60 LYS B O 1
ATOM 2379 N N . ARG B 1 61 ? 106.328 105.584 146.824 1.00 91.70 61 ARG B N 1
ATOM 2380 C CA . ARG B 1 61 ? 105.884 105.363 148.187 1.00 91.70 61 ARG B CA 1
ATOM 2381 C C . ARG B 1 61 ? 106.957 104.695 149.028 1.00 91.70 61 ARG B C 1
ATOM 2382 O O . ARG B 1 61 ? 106.918 104.819 150.253 1.00 91.70 61 ARG B O 1
ATOM 2390 N N . ARG B 1 62 ? 107.926 104.014 148.410 1.00 92.50 62 ARG B N 1
ATOM 2391 C CA . ARG B 1 62 ? 109.064 103.548 149.193 1.00 92.50 62 ARG B CA 1
ATOM 2392 C C . ARG B 1 62 ? 109.951 104.721 149.568 1.00 92.50 62 ARG B C 1
ATOM 2393 O O . ARG B 1 62 ? 110.385 104.844 150.720 1.00 92.50 62 ARG B O 1
ATOM 2401 N N . PHE B 1 63 ? 110.218 105.600 148.603 1.00 90.37 63 PHE B N 1
ATOM 2402 C CA . PHE B 1 63 ? 111.093 106.730 148.866 1.00 90.37 63 PHE B CA 1
ATOM 2403 C C . PHE B 1 63 ? 110.466 107.647 149.899 1.00 90.37 63 PHE B C 1
ATOM 2404 O O . PHE B 1 63 ? 111.142 108.124 150.817 1.00 90.37 63 PHE B O 1
ATOM 2412 N N . LEU B 1 64 ? 109.164 107.895 149.767 1.00 92.42 64 LEU B N 1
ATOM 2413 C CA . LEU B 1 64 ? 108.460 108.701 150.754 1.00 92.42 64 LEU B CA 1
ATOM 2414 C C . LEU B 1 64 ? 108.321 107.967 152.081 1.00 92.42 64 LEU B C 1
ATOM 2415 O O . LEU B 1 64 ? 108.417 108.588 153.147 1.00 92.42 64 LEU B O 1
ATOM 2420 N N . GLU B 1 65 ? 108.091 106.652 152.047 1.00 97.58 65 GLU B N 1
ATOM 2421 C CA . GLU B 1 65 ? 107.972 105.912 153.301 1.00 97.58 65 GLU B CA 1
ATOM 2422 C C . GLU B 1 65 ? 109.290 105.940 154.056 1.00 97.58 65 GLU B C 1
ATOM 2423 O O . GLU B 1 65 ? 109.312 106.100 155.282 1.00 97.58 65 GLU B O 1
ATOM 2429 N N . GLU B 1 66 ? 110.400 105.777 153.337 1.00 95.58 66 GLU B N 1
ATOM 2430 C CA . GLU B 1 66 ? 111.708 105.803 153.976 1.00 95.58 66 GLU B CA 1
ATOM 2431 C C . GLU B 1 66 ? 111.957 107.155 154.630 1.00 95.58 66 GLU B C 1
ATOM 2432 O O . GLU B 1 66 ? 112.379 107.233 155.790 1.00 95.58 66 GLU B O 1
ATOM 2438 N N . HIS B 1 67 ? 111.698 108.234 153.892 1.00 96.52 67 HIS B N 1
ATOM 2439 C CA . HIS B 1 67 ? 111.915 109.595 154.378 1.00 96.52 67 HIS B CA 1
ATOM 2440 C C . HIS B 1 67 ? 110.614 110.143 154.953 1.00 96.52 67 HIS B C 1
ATOM 2441 O O . HIS B 1 67 ? 109.874 110.893 154.313 1.00 96.52 67 HIS B O 1
ATOM 2448 N N . GLU B 1 68 ? 110.331 109.741 156.194 1.00 100.20 68 GLU B N 1
ATOM 2449 C CA . GLU B 1 68 ? 109.140 110.236 156.874 1.00 100.20 68 GLU B CA 1
ATOM 2450 C C . GLU B 1 68 ? 109.172 111.751 157.013 1.00 100.20 68 GLU B C 1
ATOM 2451 O O . GLU B 1 68 ? 108.122 112.402 156.952 1.00 100.20 68 GLU B O 1
ATOM 2457 N N . CYS B 1 69 ? 110.361 112.323 157.215 1.00 100.89 69 CYS B N 1
ATOM 2458 C CA . CYS B 1 69 ? 110.503 113.774 157.259 1.00 100.89 69 CYS B CA 1
ATOM 2459 C C . CYS B 1 69 ? 109.936 114.398 155.990 1.00 100.89 69 CYS B C 1
ATOM 2460 O O . CYS B 1 69 ? 109.154 115.354 156.035 1.00 100.89 69 CYS B O 1
ATOM 2463 N N . LEU B 1 70 ? 110.335 113.854 154.847 1.00 94.83 70 LEU B N 1
ATOM 2464 C CA . LEU B 1 70 ? 109.916 114.345 153.543 1.00 94.83 70 LEU B CA 1
ATOM 2465 C C . LEU B 1 70 ? 108.411 114.209 153.338 1.00 94.83 70 LEU B C 1
ATOM 2466 O O . LEU B 1 70 ? 107.799 113.215 153.738 1.00 94.83 70 LEU B O 1
ATOM 2471 N N . SER B 1 71 ? 107.820 115.225 152.708 1.00 92.91 71 SER B N 1
ATOM 2472 C CA . SER B 1 71 ? 106.387 115.296 152.455 1.00 92.91 71 SER B CA 1
ATOM 2473 C C . SER B 1 71 ? 106.103 115.361 150.957 1.00 92.91 71 SER B C 1
ATOM 2474 O O . SER B 1 71 ? 106.943 115.772 150.153 1.00 92.91 71 SER B O 1
ATOM 2477 N N . GLU B 1 72 ? 104.886 114.948 150.605 1.00 94.00 72 GLU B N 1
ATOM 2478 C CA . GLU B 1 72 ? 104.486 114.839 149.201 1.00 94.00 72 GLU B CA 1
ATOM 2479 C C . GLU B 1 72 ? 104.477 116.151 148.421 1.00 94.00 72 GLU B C 1
ATOM 2480 O O . GLU B 1 72 ? 105.031 116.177 147.310 1.00 94.00 72 GLU B O 1
ATOM 2486 N N . PRO B 1 73 ? 103.865 117.253 148.897 1.00 92.15 73 PRO B N 1
ATOM 2487 C CA . PRO B 1 73 ? 103.770 118.457 148.048 1.00 92.15 73 PRO B CA 1
ATOM 2488 C C . PRO B 1 73 ? 105.087 119.157 147.727 1.00 92.15 73 PRO B C 1
ATOM 2489 O O . PRO B 1 73 ? 105.323 119.543 146.573 1.00 92.15 73 PRO B O 1
ATOM 2493 N N . GLN B 1 74 ? 105.942 119.362 148.730 1.00 90.95 74 GLN B N 1
ATOM 2494 C CA . GLN B 1 74 ? 107.211 120.030 148.460 1.00 90.95 74 GLN B CA 1
ATOM 2495 C C . GLN B 1 74 ? 108.036 119.193 147.503 1.00 90.95 74 GLN B C 1
ATOM 2496 O O . GLN B 1 74 ? 108.680 119.721 146.590 1.00 90.95 74 GLN B O 1
ATOM 2502 N N . LEU B 1 75 ? 108.034 117.880 147.709 1.00 85.95 75 LEU B N 1
ATOM 2503 C CA . LEU B 1 75 ? 108.694 116.985 146.776 1.00 85.95 75 LEU B CA 1
ATOM 2504 C C . LEU B 1 75 ? 108.084 117.102 145.390 1.00 85.95 75 LEU B C 1
ATOM 2505 O O . LEU B 1 75 ? 108.791 117.014 144.384 1.00 85.95 75 LEU B O 1
ATOM 2510 N N . GLU B 1 76 ? 106.768 117.285 145.315 1.00 88.27 76 GLU B N 1
ATOM 2511 C CA . GLU B 1 76 ? 106.122 117.407 144.016 1.00 88.27 76 GLU B CA 1
ATOM 2512 C C . GLU B 1 76 ? 106.656 118.629 143.282 1.00 88.27 76 GLU B C 1
ATOM 2513 O O . GLU B 1 76 ? 106.971 118.564 142.089 1.00 88.27 76 GLU B O 1
ATOM 2519 N N . GLN B 1 77 ? 106.833 119.733 144.008 1.00 84.31 77 GLN B N 1
ATOM 2520 C CA . GLN B 1 77 ? 107.396 120.950 143.416 1.00 84.31 77 GLN B CA 1
ATOM 2521 C C . GLN B 1 77 ? 108.853 120.750 143.016 1.00 84.31 77 GLN B C 1
ATOM 2522 O O . GLN B 1 77 ? 109.283 121.166 141.925 1.00 84.31 77 GLN B O 1
ATOM 2528 N N . PHE B 1 78 ? 109.620 120.096 143.885 1.00 83.39 78 PHE B N 1
ATOM 2529 C CA . PHE B 1 78 ? 111.032 119.874 143.608 1.00 83.39 7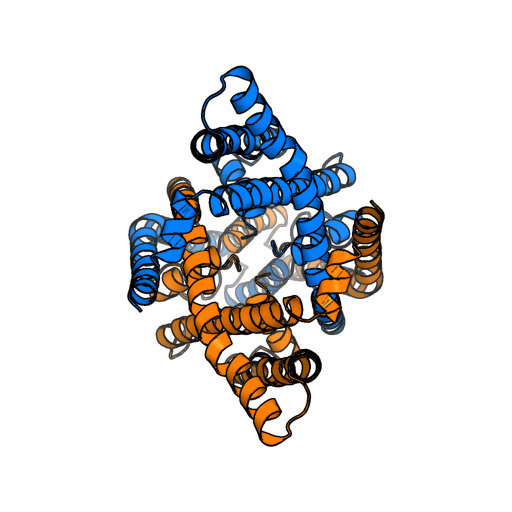8 PHE B CA 1
ATOM 2530 C C . PHE B 1 78 ? 111.202 119.041 142.346 1.00 83.39 78 PHE B C 1
ATOM 2531 O O . PHE B 1 78 ? 111.984 119.398 141.463 1.00 83.39 78 PHE B O 1
ATOM 2539 N N . LEU B 1 79 ? 110.500 117.908 142.257 1.00 81.10 79 LEU B N 1
ATOM 2540 C CA . LEU B 1 79 ? 110.561 117.119 141.034 1.00 81.10 79 LEU B CA 1
ATOM 2541 C C . LEU B 1 79 ? 109.968 117.863 139.852 1.00 81.10 79 LEU B C 1
ATOM 2542 O O . LEU B 1 79 ? 110.422 117.672 138.726 1.00 81.10 79 LEU B O 1
ATOM 2547 N N . GLY B 1 80 ? 109.023 118.770 140.080 1.00 81.15 80 GLY B N 1
ATOM 2548 C CA . GLY B 1 80 ? 108.533 119.566 138.973 1.00 81.15 80 GLY B CA 1
ATOM 2549 C C . GLY B 1 80 ? 109.662 120.326 138.320 1.00 81.15 80 GLY B C 1
ATOM 2550 O O . GLY B 1 80 ? 109.885 120.219 137.109 1.00 81.15 80 GLY B O 1
ATOM 2551 N N . ARG B 1 81 ? 110.514 120.920 139.145 1.00 79.44 81 ARG B N 1
ATOM 2552 C CA . ARG B 1 81 ? 111.657 121.643 138.600 1.00 79.44 81 ARG B CA 1
ATOM 2553 C C . ARG B 1 81 ? 112.708 120.677 138.067 1.00 79.44 81 ARG B C 1
ATOM 2554 O O . ARG B 1 81 ? 113.259 120.894 136.985 1.00 79.44 81 ARG B O 1
ATOM 2562 N N . VAL B 1 82 ? 113.083 119.676 138.865 1.00 77.42 82 VAL B N 1
ATOM 2563 C CA . VAL B 1 82 ? 114.146 118.751 138.475 1.00 77.42 82 VAL B CA 1
ATOM 2564 C C . VAL B 1 82 ? 113.848 118.118 137.122 1.00 77.42 82 VAL B C 1
ATOM 2565 O O . VAL B 1 82 ? 114.702 118.096 136.232 1.00 77.42 82 VAL B O 1
ATOM 2569 N N . LEU B 1 83 ? 112.632 117.594 136.940 1.00 75.21 83 LEU B N 1
ATOM 2570 C CA . LEU B 1 83 ? 112.293 116.986 135.659 1.00 75.21 83 LEU B CA 1
ATOM 2571 C C . LEU B 1 83 ? 112.099 118.028 134.577 1.00 75.21 83 LEU B C 1
ATOM 2572 O O . LEU B 1 83 ? 112.286 117.713 133.399 1.00 75.21 83 LEU B O 1
ATOM 2577 N N . GLU B 1 84 ? 111.703 119.254 134.923 1.00 73.08 84 GLU B N 1
ATOM 2578 C CA . GLU B 1 84 ? 111.646 120.269 133.885 1.00 73.08 84 GLU B CA 1
ATOM 2579 C C . GLU B 1 84 ? 113.047 120.510 133.354 1.00 73.08 84 GLU B C 1
ATOM 2580 O O . GLU B 1 84 ? 113.293 120.440 132.148 1.00 73.08 84 GLU B O 1
ATOM 2586 N N . ALA B 1 85 ? 113.995 120.708 134.265 1.00 71.89 85 ALA B N 1
ATOM 2587 C CA . ALA B 1 85 ? 115.385 120.880 133.873 1.00 71.89 85 ALA B CA 1
ATOM 2588 C C . ALA B 1 85 ? 115.878 119.680 133.075 1.00 71.89 85 ALA B C 1
ATOM 2589 O O . ALA B 1 85 ? 116.529 119.839 132.035 1.00 71.89 85 ALA B O 1
ATOM 2591 N N . SER B 1 86 ? 115.565 118.470 133.543 1.00 71.45 86 SER B N 1
ATOM 2592 C CA . SER B 1 86 ? 115.999 117.271 132.840 1.00 71.45 86 SER B CA 1
ATOM 2593 C C . SER B 1 86 ? 115.456 117.258 131.432 1.00 71.45 86 SER B C 1
ATOM 2594 O O . SER B 1 86 ? 116.148 116.878 130.482 1.00 71.45 86 SER B O 1
ATOM 2597 N N . ASN B 1 87 ? 114.201 117.653 131.287 1.00 69.91 87 ASN B N 1
ATOM 2598 C CA . ASN B 1 87 ? 113.646 117.799 129.957 1.00 69.91 87 ASN B CA 1
ATOM 2599 C C . ASN B 1 87 ? 114.439 118.866 129.224 1.00 69.91 87 ASN B C 1
ATOM 2600 O O . ASN B 1 87 ? 114.712 118.746 128.026 1.00 69.91 87 ASN B O 1
ATOM 2605 N N . TYR B 1 88 ? 114.802 119.934 129.940 1.00 69.58 88 TYR B N 1
ATOM 2606 C CA . TYR B 1 88 ? 115.551 121.057 129.390 1.00 69.58 88 TYR B CA 1
ATOM 2607 C C . TYR B 1 88 ? 117.030 120.721 129.193 1.00 69.58 88 TYR B C 1
ATOM 2608 O O . TYR B 1 88 ? 117.752 121.528 128.601 1.00 69.58 88 TYR B O 1
ATOM 2617 N N . GLY B 1 89 ? 117.510 119.596 129.734 1.00 64.59 89 GLY B N 1
ATOM 2618 C CA . GLY B 1 89 ? 118.851 119.093 129.475 1.00 64.59 89 GLY B CA 1
ATOM 2619 C C . GLY B 1 89 ? 119.762 119.034 130.687 1.00 64.59 89 GLY B C 1
ATOM 2620 O O . GLY B 1 89 ? 120.683 118.212 130.718 1.00 64.59 89 GLY B O 1
ATOM 2621 N N . VAL B 1 90 ? 119.535 119.884 131.680 1.00 71.43 90 VAL B N 1
ATOM 2622 C CA . VAL B 1 90 ? 120.464 119.969 132.802 1.00 71.43 90 VAL B CA 1
ATOM 2623 C C . VAL B 1 90 ? 120.245 118.865 133.819 1.00 71.43 90 VAL B C 1
ATOM 2624 O O . VAL B 1 90 ? 119.635 119.089 134.871 1.00 71.43 90 VAL B O 1
ATOM 2628 N N . SER B 1 91 ? 120.689 117.659 133.480 1.00 72.55 91 SER B N 1
ATOM 2629 C CA . SER B 1 91 ? 120.692 116.542 134.411 1.00 72.55 91 SER B CA 1
ATOM 2630 C C . SER B 1 91 ? 121.225 116.983 135.765 1.00 72.55 91 SER B C 1
ATOM 2631 O O . SER B 1 91 ? 122.270 117.629 135.857 1.00 72.55 91 SER B O 1
ATOM 2634 N N . VAL B 1 92 ? 120.499 116.629 136.814 1.00 78.78 92 VAL B N 1
ATOM 2635 C CA . VAL B 1 92 ? 120.863 116.989 138.179 1.00 78.78 92 VAL B CA 1
ATOM 2636 C C . VAL B 1 92 ? 121.810 115.932 138.749 1.00 78.78 92 VAL B C 1
ATOM 2637 O O . VAL B 1 92 ? 122.037 115.863 139.961 1.00 78.78 92 VAL B O 1
ATOM 2641 N N . LEU B 1 93 ? 122.412 115.128 137.881 1.00 81.78 93 LEU B N 1
ATOM 2642 C CA . LEU B 1 93 ? 123.236 114.008 138.299 1.00 81.78 93 LEU B CA 1
ATOM 2643 C C . LEU B 1 93 ? 124.705 114.417 138.324 1.00 81.78 93 LEU B C 1
ATOM 2644 O O . LEU B 1 93 ? 125.085 115.503 137.883 1.00 81.78 93 LEU B O 1
ATOM 2649 N N . SER B 1 94 ? 125.537 113.522 138.861 1.00 87.50 94 SER B N 1
ATOM 2650 C CA . SER B 1 94 ? 126.983 113.734 138.942 1.00 87.50 94 SER B CA 1
ATOM 2651 C C . SER B 1 94 ? 127.309 114.972 139.773 1.00 87.50 94 SER B C 1
ATOM 2652 O O . SER B 1 94 ? 128.166 115.779 139.409 1.00 87.50 94 SER B O 1
ATOM 2655 N N . ASN B 1 95 ? 126.614 115.129 140.903 1.00 89.04 95 ASN B N 1
ATOM 2656 C CA . ASN B 1 95 ? 126.806 116.261 141.810 1.00 89.04 95 ASN B CA 1
ATOM 2657 C C . ASN B 1 95 ? 126.627 117.606 141.107 1.00 89.04 95 ASN B C 1
ATOM 2658 O O . ASN B 1 95 ? 127.103 118.632 141.600 1.00 89.04 95 ASN B O 1
ATOM 2663 N N . ALA B 1 96 ? 125.960 117.595 139.949 1.00 86.05 96 ALA B N 1
ATOM 2664 C CA . ALA B 1 96 ? 125.763 118.702 139.013 1.00 86.05 96 ALA B CA 1
ATOM 2665 C C . ALA B 1 96 ? 127.056 119.026 138.273 1.00 86.05 96 ALA B C 1
ATOM 2666 O O . ALA B 1 96 ? 127.015 119.365 137.086 1.00 86.05 96 ALA B O 1
ATOM 2668 N N . SER B 1 97 ? 128.208 118.922 138.938 1.00 87.45 97 SER B N 1
ATOM 2669 C CA . SER B 1 97 ? 129.495 119.148 138.298 1.00 87.45 97 SER B CA 1
ATOM 2670 C C . SER B 1 97 ? 129.879 117.916 137.492 1.00 87.45 97 SER B C 1
ATOM 2671 O O . SER B 1 97 ? 130.993 117.405 137.650 1.00 87.45 97 SER B O 1
ATOM 2674 N N . GLY B 1 98 ? 128.993 117.428 136.628 1.00 82.72 98 GLY B N 1
ATOM 2675 C CA . GLY B 1 98 ? 129.350 116.295 135.811 1.00 82.72 98 GLY B CA 1
ATOM 2676 C C . GLY B 1 98 ? 129.971 116.762 134.524 1.00 82.72 98 GLY B C 1
ATOM 2677 O O . GLY B 1 98 ? 131.066 117.329 134.530 1.00 82.72 98 GLY B O 1
ATOM 2678 N N . ASN B 1 99 ? 129.285 116.536 133.418 1.00 77.88 99 ASN B N 1
ATOM 2679 C CA . ASN B 1 99 ? 129.790 116.977 132.137 1.00 77.88 99 ASN B CA 1
ATOM 2680 C C . ASN B 1 99 ? 129.179 118.333 131.819 1.00 77.88 99 ASN B C 1
ATOM 2681 O O . ASN B 1 99 ? 128.046 118.622 132.211 1.00 77.88 99 ASN B O 1
ATOM 2686 N N . TRP B 1 100 ? 129.926 119.168 131.100 1.00 74.29 100 TRP B N 1
ATOM 2687 C CA . TRP B 1 100 ? 129.401 120.471 130.706 1.00 74.29 100 TRP B CA 1
ATOM 2688 C C . TRP B 1 100 ? 128.509 120.337 129.482 1.00 74.29 100 TRP B C 1
ATOM 2689 O O . TRP B 1 100 ? 128.996 120.127 128.367 1.00 74.29 100 TRP B O 1
ATOM 2700 N N . ASN B 1 101 ? 127.201 120.430 129.712 1.00 67.33 101 ASN B N 1
ATOM 2701 C CA . ASN B 1 101 ? 126.178 120.373 128.681 1.00 67.33 101 ASN B CA 1
ATOM 2702 C C . ASN B 1 101 ? 126.552 121.232 127.485 1.00 67.33 101 ASN B C 1
ATOM 2703 O O . ASN B 1 101 ? 126.375 120.820 126.335 1.00 67.33 101 ASN B O 1
ATOM 2708 N N . TRP B 1 102 ? 127.071 122.428 127.753 1.00 66.51 102 TRP B N 1
ATOM 2709 C CA . TRP B 1 102 ? 127.520 123.354 126.717 1.00 66.51 102 TRP B CA 1
ATOM 2710 C C . TRP B 1 102 ? 129.006 123.656 126.871 1.00 66.51 102 TRP B C 1
ATOM 2711 O O . TRP B 1 102 ? 129.414 124.490 127.685 1.00 66.51 102 TRP B O 1
ATOM 2722 N N . ASP B 1 103 ? 1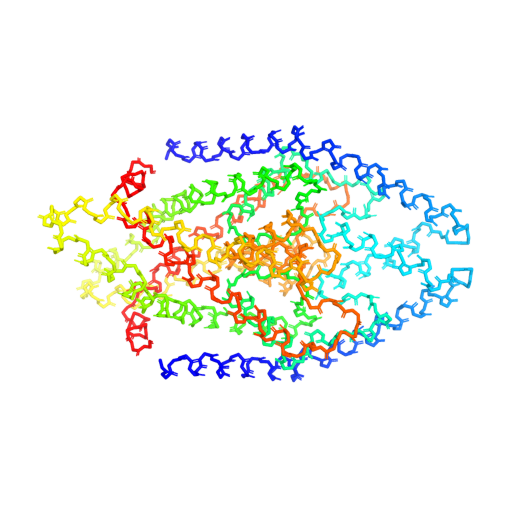29.790 122.949 126.072 1.00 69.46 103 ASP B N 1
ATOM 2723 C CA . ASP B 1 103 ? 131.212 123.144 125.887 1.00 69.46 103 ASP B CA 1
ATOM 2724 C C . ASP B 1 103 ? 131.434 122.833 124.421 1.00 69.46 103 ASP B C 1
ATOM 2725 O O . ASP B 1 103 ? 130.581 122.201 123.798 1.00 69.46 103 ASP B O 1
ATOM 2730 N N . PHE B 1 104 ? 132.542 123.317 123.857 1.00 66.19 104 PHE B N 1
ATOM 2731 C CA . PHE B 1 104 ? 132.770 123.196 122.418 1.00 66.19 104 PHE B CA 1
ATOM 2732 C C . PHE B 1 104 ? 132.410 121.816 121.879 1.00 66.19 104 PHE B C 1
ATOM 2733 O O . PHE B 1 104 ? 131.731 121.706 120.856 1.00 66.19 104 PHE B O 1
ATOM 2741 N N . THR B 1 105 ? 132.825 120.761 122.573 1.00 68.47 105 THR B N 1
ATOM 2742 C CA . THR B 1 105 ? 132.528 119.412 122.102 1.00 68.47 105 THR B CA 1
ATOM 2743 C C . THR B 1 105 ? 131.047 119.098 122.294 1.00 68.47 105 THR B C 1
ATOM 2744 O O . THR B 1 105 ? 130.360 118.664 121.362 1.00 68.47 105 THR B O 1
ATOM 2748 N N . SER B 1 106 ? 130.535 119.310 123.509 1.00 66.92 106 SER B N 1
ATOM 2749 C CA . SER B 1 106 ? 129.142 118.979 123.780 1.00 66.92 106 SER B CA 1
ATOM 2750 C C . SER B 1 106 ? 128.226 119.856 122.949 1.00 66.92 106 SER B C 1
ATOM 2751 O O . SER B 1 106 ? 127.173 119.407 122.492 1.00 66.92 106 SER B O 1
ATOM 2754 N N . ALA B 1 107 ? 128.584 121.125 122.786 1.00 62.03 107 ALA B N 1
ATOM 2755 C CA . ALA B 1 107 ? 127.758 122.000 121.978 1.00 62.03 107 ALA B CA 1
ATOM 2756 C C . ALA B 1 107 ? 127.847 121.597 120.522 1.00 62.03 107 ALA B C 1
ATOM 2757 O O . ALA B 1 107 ? 126.864 121.702 119.786 1.00 62.03 107 ALA B O 1
ATOM 2759 N N . LEU B 1 108 ? 129.016 121.120 120.097 1.00 62.63 108 LEU B N 1
ATOM 2760 C CA . LEU B 1 108 ? 129.160 120.575 118.758 1.00 62.63 108 LEU B CA 1
ATOM 2761 C C . LEU B 1 108 ? 128.262 119.366 118.572 1.00 62.63 108 LEU B C 1
ATOM 2762 O O . LEU B 1 108 ? 127.696 119.159 117.490 1.00 62.63 108 LEU B O 1
ATOM 2767 N N . PHE B 1 109 ? 127.954 118.691 119.671 1.00 60.97 109 PHE B N 1
ATOM 2768 C CA . PHE B 1 109 ? 127.119 117.502 119.613 1.00 60.97 109 PHE B CA 1
ATOM 2769 C C . PHE B 1 109 ? 125.655 117.898 119.603 1.00 60.97 109 PHE B C 1
ATOM 2770 O O . PHE B 1 109 ? 124.860 117.345 118.836 1.00 60.97 109 PHE B O 1
ATOM 2778 N N . PHE B 1 110 ? 125.308 118.901 120.403 1.00 59.54 110 PHE B N 1
ATOM 2779 C CA . PHE B 1 110 ? 123.946 119.406 120.410 1.00 59.54 110 PHE B CA 1
ATOM 2780 C C . PHE B 1 110 ? 123.612 119.963 119.044 1.00 59.54 110 PHE B C 1
ATOM 2781 O O . PHE B 1 110 ? 122.507 119.770 118.532 1.00 59.5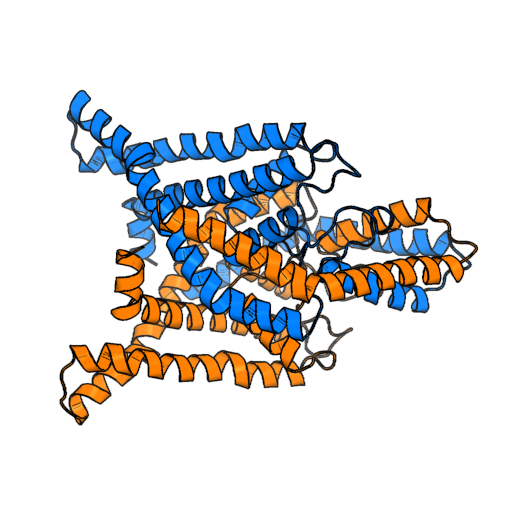4 110 PHE B O 1
ATOM 2789 N N . ALA B 1 111 ? 124.566 120.655 118.437 1.00 60.08 111 ALA B N 1
ATOM 2790 C CA . ALA B 1 111 ? 124.310 121.279 117.159 1.00 60.08 111 ALA B CA 1
ATOM 2791 C C . ALA B 1 111 ? 124.241 120.239 116.059 1.00 60.08 111 ALA B C 1
ATOM 2792 O O . ALA B 1 111 ? 123.418 120.359 115.148 1.00 60.08 111 ALA B O 1
ATOM 2794 N N . SER B 1 112 ? 125.016 119.162 116.173 1.00 59.84 112 SER B N 1
ATOM 2795 C CA . SER B 1 112 ? 124.879 118.098 115.194 1.00 59.84 112 SER B CA 1
ATOM 2796 C C . SER B 1 112 ? 123.522 117.424 115.320 1.00 59.84 112 SER B C 1
ATOM 2797 O O . SER B 1 112 ? 122.889 117.091 114.312 1.00 59.84 112 SER B O 1
ATOM 2800 N N . THR B 1 113 ? 123.058 117.214 116.551 1.00 57.10 113 THR B N 1
ATOM 2801 C CA . THR B 1 113 ? 121.792 116.517 116.744 1.00 57.10 113 THR B CA 1
ATOM 2802 C C . THR B 1 113 ? 120.615 117.379 116.306 1.00 57.10 113 THR B C 1
ATOM 2803 O O . THR B 1 113 ? 119.692 116.887 115.649 1.00 57.10 113 THR B O 1
ATOM 2807 N N . VAL B 1 114 ? 120.649 118.673 116.618 1.00 53.03 114 VAL B N 1
ATOM 2808 C CA . VAL B 1 114 ? 119.512 119.525 116.305 1.00 53.03 114 VAL B CA 1
ATOM 2809 C C . VAL B 1 114 ? 119.493 119.821 114.831 1.00 53.03 114 VAL B C 1
ATOM 2810 O O . VAL B 1 114 ? 118.424 119.988 114.238 1.00 53.03 114 VAL B O 1
ATOM 2814 N N . LEU B 1 115 ? 120.660 119.910 114.222 1.00 61.39 115 LEU B N 1
ATOM 2815 C CA . LEU B 1 115 ? 120.723 120.054 112.784 1.00 61.39 115 LEU B CA 1
ATOM 2816 C C . LEU B 1 115 ? 120.319 118.772 112.073 1.00 61.39 115 LEU B C 1
ATOM 2817 O O . LEU B 1 115 ? 119.693 118.815 111.010 1.00 61.39 115 LEU B O 1
ATOM 2822 N N . SER B 1 116 ? 120.686 117.624 112.629 1.00 57.81 116 SER B N 1
ATOM 2823 C CA . SER B 1 116 ? 120.302 116.343 112.055 1.00 57.81 116 SER B CA 1
ATOM 2824 C C . SER B 1 116 ? 118.909 115.893 112.464 1.00 57.81 116 SER B C 1
ATOM 2825 O O . SER B 1 116 ? 118.480 114.819 112.037 1.00 57.81 116 SER B O 1
ATOM 2828 N N . THR B 1 117 ? 118.198 116.676 113.270 1.00 53.90 117 THR B N 1
ATOM 2829 C CA . THR B 1 117 ? 116.827 116.486 113.727 1.00 53.90 117 THR B CA 1
ATOM 2830 C C . THR B 1 117 ? 116.727 115.439 114.826 1.00 53.90 117 THR B C 1
ATOM 2831 O O . THR B 1 117 ? 115.639 115.252 115.364 1.00 53.90 117 THR B O 1
ATOM 2835 N N . THR B 1 118 ? 117.801 114.712 115.140 1.00 51.43 118 THR B N 1
ATOM 2836 C CA . THR B 1 118 ? 117.756 113.696 116.185 1.00 51.43 118 THR B CA 1
ATOM 2837 C C . THR B 1 118 ? 117.137 114.236 117.466 1.00 51.43 118 THR B C 1
ATOM 2838 O O . THR B 1 118 ? 116.168 113.676 117.986 1.00 51.43 118 THR B O 1
ATOM 2842 N N . GLY B 1 119 ? 117.605 115.385 117.915 1.00 50.20 119 GLY B N 1
ATOM 2843 C CA . GLY B 1 119 ? 117.033 116.028 119.074 1.00 50.20 119 GLY B CA 1
ATOM 2844 C C . GLY B 1 119 ? 116.897 115.142 120.288 1.00 50.20 119 GLY B C 1
ATOM 2845 O O . GLY B 1 119 ? 115.786 114.895 120.759 1.00 50.20 119 GLY B O 1
ATOM 2846 N N . TYR B 1 120 ? 118.023 114.628 120.781 1.00 56.35 120 TYR B N 1
ATOM 2847 C CA . TYR B 1 120 ? 117.988 113.710 121.912 1.00 56.35 120 TYR B CA 1
ATOM 2848 C C . TYR B 1 120 ? 117.292 114.326 123.114 1.00 56.35 120 TYR B C 1
ATOM 2849 O O . TYR B 1 120 ? 116.643 113.616 123.888 1.00 56.35 120 TYR B O 1
ATOM 2858 N N . GLY B 1 121 ? 117.415 115.631 123.289 1.00 53.76 121 GLY B N 1
ATOM 2859 C CA . GLY B 1 121 ? 116.828 116.305 124.419 1.00 53.76 121 GLY B CA 1
ATOM 2860 C C . GLY B 1 121 ? 117.697 116.338 125.649 1.00 53.76 121 GLY B C 1
ATOM 2861 O O . GLY B 1 121 ? 117.300 116.940 126.653 1.00 53.76 121 GLY B O 1
ATOM 2862 N N . HIS B 1 122 ? 118.863 115.700 125.611 1.00 57.84 122 HIS B N 1
ATOM 2863 C CA . HIS B 1 122 ? 119.800 115.796 126.722 1.00 57.84 122 HIS B CA 1
ATOM 2864 C C . HIS B 1 122 ? 120.336 117.211 126.888 1.00 57.84 122 HIS B C 1
ATOM 2865 O O . HIS B 1 122 ? 120.810 117.565 127.972 1.00 57.84 122 HIS B O 1
ATOM 2872 N N . THR B 1 123 ? 120.342 118.002 125.818 1.00 59.58 123 THR B N 1
ATOM 2873 C CA . THR B 1 123 ? 120.719 119.410 125.878 1.00 59.58 123 THR B CA 1
ATOM 2874 C C . THR B 1 123 ? 119.777 120.235 125.019 1.00 59.58 123 THR B C 1
ATOM 2875 O O . THR B 1 123 ? 119.608 119.934 123.835 1.00 59.58 123 THR B O 1
ATOM 2879 N N . VAL B 1 124 ? 119.108 121.217 125.621 1.00 60.78 124 VAL B N 1
ATOM 2880 C CA . VAL B 1 124 ? 118.302 122.180 124.869 1.00 60.78 124 VAL B CA 1
ATOM 2881 C C . VAL B 1 124 ? 118.442 123.572 125.468 1.00 60.78 124 VAL B C 1
ATOM 2882 O O . VAL B 1 124 ? 118.817 123.736 126.636 1.00 60.78 124 VAL B O 1
ATOM 2886 N N . PRO B 1 125 ? 118.141 124.604 124.674 1.00 61.86 125 PRO B N 1
ATOM 2887 C CA . PRO B 1 125 ? 118.216 125.983 125.169 1.00 61.86 125 PRO B CA 1
ATOM 2888 C C . PRO B 1 125 ? 117.388 126.240 126.417 1.00 61.86 125 PRO B C 1
ATOM 2889 O O . PRO B 1 125 ? 116.253 125.780 126.545 1.00 61.86 125 PRO B O 1
ATOM 2893 N N . LEU B 1 126 ? 117.981 126.996 127.338 1.00 70.28 126 LEU B N 1
ATOM 2894 C CA . LEU B 1 126 ? 117.423 127.262 128.657 1.00 70.28 126 LEU B CA 1
ATOM 2895 C C . LEU B 1 126 ? 116.875 128.670 128.837 1.00 70.28 126 LEU B C 1
ATOM 2896 O O . LEU B 1 126 ? 116.304 128.956 129.896 1.00 70.28 126 LEU B O 1
ATOM 2901 N N . SER B 1 127 ? 117.032 129.556 127.857 1.00 71.09 127 SER B N 1
ATOM 2902 C CA . SER B 1 127 ? 116.665 130.954 128.017 1.00 71.09 127 SER B CA 1
ATOM 2903 C C . SER B 1 127 ? 115.739 131.401 126.898 1.00 71.09 127 SER B C 1
ATOM 2904 O O . SER B 1 127 ? 115.617 130.751 125.859 1.00 71.09 127 SER B O 1
ATOM 2907 N N . ASP B 1 128 ? 115.110 132.557 127.118 1.00 68.62 128 ASP B N 1
ATOM 2908 C CA . ASP B 1 128 ? 114.272 133.153 126.085 1.00 68.62 128 ASP B CA 1
ATOM 2909 C C . ASP B 1 128 ? 115.122 133.603 124.908 1.00 68.62 128 ASP B C 1
ATOM 2910 O O . ASP B 1 128 ? 114.785 133.351 123.746 1.00 68.62 128 ASP B O 1
ATOM 2915 N N . GLY B 1 129 ? 116.235 134.273 125.196 1.00 67.11 129 GLY B N 1
ATOM 2916 C CA . GLY B 1 129 ? 117.156 134.642 124.139 1.00 67.11 129 GLY B CA 1
ATOM 2917 C C . GLY B 1 129 ? 117.791 133.430 123.489 1.00 67.11 129 GLY B C 1
ATOM 2918 O O . GLY B 1 129 ? 117.942 133.376 122.266 1.00 67.11 129 GLY B O 1
ATOM 2919 N N . GLY B 1 130 ? 118.163 132.437 124.297 1.00 68.55 130 GLY B N 1
ATOM 2920 C CA . GLY B 1 130 ? 118.776 131.245 123.742 1.00 68.55 130 GLY B CA 1
ATOM 2921 C C . GLY B 1 130 ? 117.839 130.504 122.813 1.00 68.55 130 GLY B C 1
ATOM 2922 O O . GLY B 1 130 ? 118.252 130.025 121.754 1.00 68.55 130 GLY B O 1
ATOM 2923 N N . LYS B 1 131 ? 116.560 130.421 123.182 1.00 65.97 131 LYS B N 1
ATOM 2924 C CA . LYS B 1 131 ? 115.607 129.748 122.313 1.00 65.97 131 LYS B CA 1
ATOM 2925 C C . LYS B 1 131 ? 115.488 130.492 121.001 1.00 65.97 131 LYS B C 1
ATOM 2926 O O . LYS B 1 131 ? 115.444 129.883 119.927 1.00 65.97 131 LYS B O 1
ATOM 2932 N N . ALA B 1 132 ? 115.477 131.821 121.074 1.00 65.59 132 ALA B N 1
ATOM 2933 C CA . ALA B 1 132 ? 115.297 132.623 119.877 1.00 65.59 132 ALA B CA 1
ATOM 2934 C C . ALA B 1 132 ? 116.446 132.427 118.908 1.00 65.59 132 ALA B C 1
ATOM 2935 O O . ALA B 1 132 ? 116.237 132.362 117.693 1.00 65.59 132 ALA B O 1
ATOM 2937 N N . PHE B 1 133 ? 117.667 132.300 119.420 1.00 61.08 133 PHE B N 1
ATOM 2938 C CA . PHE B 1 133 ? 118.775 132.053 118.511 1.00 61.08 133 PHE B CA 1
ATOM 2939 C C . PHE B 1 133 ? 118.679 130.651 117.939 1.00 61.08 133 PHE B C 1
ATOM 2940 O O . PHE B 1 133 ? 118.998 130.430 116.766 1.00 61.08 133 PHE B O 1
ATOM 2948 N N . CYS B 1 134 ? 118.251 129.691 118.758 1.00 62.44 134 CYS B N 1
ATOM 2949 C CA . CYS B 1 134 ? 118.163 128.316 118.290 1.00 62.44 134 CYS B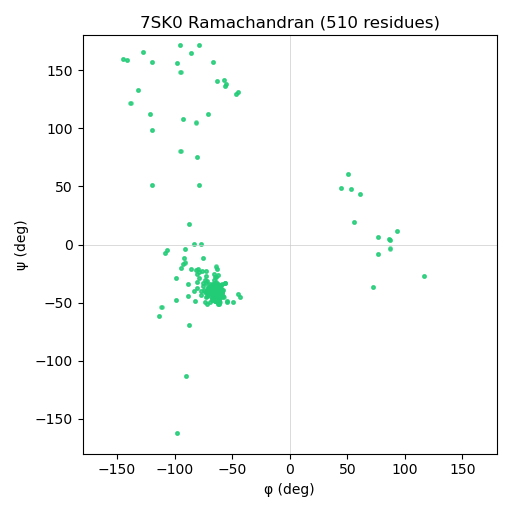 CA 1
ATOM 2950 C C . CYS B 1 134 ? 117.177 128.207 117.144 1.00 62.44 134 CYS B C 1
ATOM 2951 O O . CYS B 1 134 ? 117.403 127.455 116.190 1.00 62.44 134 CYS B O 1
ATOM 2954 N N . ILE B 1 135 ? 116.071 128.947 117.221 1.00 63.39 135 ILE B N 1
ATOM 2955 C CA . ILE B 1 135 ? 115.142 128.983 116.098 1.00 63.39 135 ILE B CA 1
ATOM 2956 C C . ILE B 1 135 ? 115.835 129.566 114.879 1.00 63.39 135 ILE B C 1
ATOM 2957 O O . ILE B 1 135 ? 115.889 128.942 113.816 1.00 63.39 135 ILE B O 1
ATOM 2962 N N . ILE B 1 136 ? 116.470 130.726 115.050 1.00 63.97 136 ILE B N 1
ATOM 2963 C CA . ILE B 1 136 ? 117.127 131.375 113.922 1.00 63.97 136 ILE B CA 1
ATOM 2964 C C . ILE B 1 136 ? 118.272 130.504 113.442 1.00 63.97 136 ILE B C 1
ATOM 2965 O O . ILE B 1 136 ? 118.510 130.365 112.237 1.00 63.97 136 ILE B O 1
ATOM 2970 N N . TYR B 1 137 ? 118.997 129.905 114.381 1.00 63.77 137 TYR B N 1
ATOM 2971 C CA . TYR B 1 137 ? 120.103 129.042 114.014 1.00 63.77 137 TYR B CA 1
ATOM 2972 C C . TYR B 1 137 ? 119.604 127.813 113.280 1.00 63.77 137 TYR B C 1
ATOM 2973 O O . TYR B 1 137 ? 120.271 127.323 112.363 1.00 63.77 137 TYR B O 1
ATOM 2982 N N . SER B 1 138 ? 118.422 127.326 113.647 1.00 62.62 138 SER B N 1
ATOM 2983 C CA . SER B 1 138 ? 117.858 126.127 113.058 1.00 62.62 138 SER B CA 1
ATOM 2984 C C . SER B 1 138 ? 116.956 126.401 111.864 1.00 62.62 138 SER B C 1
ATOM 2985 O O . SER B 1 138 ? 116.608 125.455 111.150 1.00 62.62 138 SER B O 1
ATOM 2988 N N . VAL B 1 139 ? 116.575 127.654 111.617 1.00 66.81 139 VAL B N 1
ATOM 2989 C CA . VAL B 1 139 ? 115.871 127.964 110.377 1.00 66.81 139 VAL B CA 1
ATOM 2990 C C . VAL B 1 139 ? 116.821 127.878 109.195 1.00 66.81 139 VAL B C 1
ATOM 2991 O O . VAL B 1 139 ? 116.461 127.365 108.130 1.00 66.81 139 VAL B O 1
ATOM 2995 N N . ILE B 1 140 ? 118.041 128.376 109.360 1.00 66.28 140 ILE B N 1
ATOM 2996 C CA . ILE B 1 140 ? 119.035 128.361 108.296 1.00 66.28 140 ILE B CA 1
ATOM 2997 C C . ILE B 1 140 ? 119.983 127.190 108.499 1.00 66.28 140 ILE B C 1
ATOM 2998 O O . ILE B 1 140 ? 120.536 126.654 107.532 1.00 66.28 140 ILE B O 1
ATOM 3003 N N . GLY B 1 141 ? 120.183 126.786 109.752 1.00 66.35 141 GLY B N 1
ATOM 3004 C CA . GLY B 1 141 ? 121.101 125.692 110.012 1.00 66.35 141 GLY B CA 1
ATOM 3005 C C . GLY B 1 141 ? 120.628 124.369 109.439 1.00 66.35 141 GLY B C 1
ATOM 3006 O O . GLY B 1 141 ? 121.399 123.648 108.798 1.00 66.35 141 GLY B O 1
ATOM 3007 N N . ILE B 1 142 ? 119.361 124.030 109.652 1.00 62.07 142 ILE B N 1
ATOM 3008 C CA . ILE B 1 142 ? 118.864 122.722 109.238 1.00 62.07 142 ILE B CA 1
ATOM 3009 C C . ILE B 1 142 ? 118.852 122.593 107.721 1.00 62.07 142 ILE B C 1
ATOM 3010 O O . ILE B 1 142 ? 119.342 121.581 107.203 1.00 62.07 142 ILE B O 1
ATOM 3015 N N . PRO B 1 143 ? 118.350 123.574 106.967 1.00 67.00 143 PRO B N 1
ATOM 3016 C CA . PRO B 1 143 ? 118.433 123.454 105.503 1.00 67.00 143 PRO B CA 1
ATOM 3017 C C . PRO B 1 143 ? 119.856 123.312 105.024 1.00 67.00 143 PRO B C 1
ATOM 3018 O O . PRO B 1 143 ? 120.140 122.534 104.105 1.00 67.00 143 PRO B O 1
ATOM 3022 N N . PHE B 1 144 ? 120.766 124.053 105.646 1.00 71.64 144 PHE B N 1
ATOM 3023 C CA . PHE B 1 144 ? 122.175 123.938 105.311 1.00 71.64 144 PHE B CA 1
ATOM 3024 C C . PHE B 1 144 ? 122.684 122.541 105.624 1.00 71.64 144 PHE B C 1
ATOM 3025 O O . PHE B 1 144 ? 123.466 121.967 104.859 1.00 71.64 144 PHE B O 1
ATOM 3033 N N . THR B 1 145 ? 122.257 121.982 106.752 1.00 70.38 145 THR B N 1
ATOM 3034 C CA . THR B 1 145 ? 122.676 120.634 107.113 1.00 70.38 145 THR B CA 1
ATOM 3035 C C . THR B 1 145 ? 122.047 119.575 106.221 1.00 70.38 145 THR B C 1
ATOM 3036 O O . THR B 1 145 ? 122.693 118.567 105.914 1.00 70.38 145 THR B O 1
ATOM 3040 N N . LEU B 1 146 ? 120.788 119.751 105.817 1.00 72.01 146 LEU B N 1
ATOM 3041 C CA . LEU B 1 146 ? 120.240 118.825 104.834 1.00 72.01 146 LEU B CA 1
ATOM 3042 C C . LEU B 1 146 ? 121.073 118.870 103.568 1.00 72.01 146 LEU B C 1
ATOM 3043 O O . LEU B 1 146 ? 121.334 117.837 102.943 1.00 72.01 146 LEU B O 1
ATOM 3048 N N . LEU B 1 147 ? 121.520 120.064 103.191 1.00 83.94 147 LEU B N 1
ATOM 3049 C CA . LEU B 1 147 ? 122.400 120.190 102.042 1.00 83.94 147 LEU B CA 1
ATOM 3050 C C . LEU B 1 147 ? 123.697 119.438 102.289 1.00 83.94 147 LEU B C 1
ATOM 3051 O O . LEU B 1 147 ? 124.214 118.757 101.396 1.00 83.94 147 LEU B O 1
ATOM 3056 N N . PHE B 1 148 ? 124.232 119.546 103.506 1.00 79.04 148 PHE B N 1
ATOM 3057 C CA . PHE B 1 148 ? 125.479 118.868 103.835 1.00 79.04 148 PHE B CA 1
ATOM 3058 C C . PHE B 1 148 ? 125.323 117.357 103.781 1.00 79.04 148 PHE B C 1
ATOM 3059 O O . PHE B 1 148 ? 126.128 116.661 103.152 1.00 79.04 148 PHE B O 1
ATOM 3067 N N . LEU B 1 149 ? 124.276 116.829 104.414 1.00 80.67 149 LEU B N 1
ATOM 3068 C CA . LEU B 1 149 ? 124.122 115.383 104.455 1.00 80.67 149 LEU B CA 1
ATOM 3069 C C . LEU B 1 149 ? 123.796 114.833 103.080 1.00 80.67 149 LEU B C 1
ATOM 3070 O O . LEU B 1 149 ? 124.277 113.760 102.707 1.00 80.67 149 LEU B O 1
ATOM 3075 N N . THR B 1 150 ? 123.015 115.569 102.295 1.00 87.42 150 THR B N 1
ATOM 3076 C CA . THR B 1 150 ? 122.666 115.082 100.970 1.00 87.42 150 THR B CA 1
ATOM 3077 C C . THR B 1 150 ? 123.898 115.024 100.085 1.00 87.42 150 THR B C 1
ATOM 3078 O O . THR B 1 150 ? 124.106 114.044 99.360 1.00 87.42 150 THR B O 1
ATOM 3082 N N . ALA B 1 151 ? 124.727 116.066 100.132 1.00 91.79 151 ALA B N 1
ATOM 3083 C CA . ALA B 1 151 ? 125.929 116.078 99.311 1.00 91.79 151 ALA B CA 1
ATOM 3084 C C . ALA B 1 151 ? 126.883 114.972 99.738 1.00 91.79 151 ALA B C 1
ATOM 3085 O O . ALA B 1 151 ? 127.434 114.256 98.895 1.00 91.79 151 ALA B O 1
ATOM 3087 N N . VAL B 1 152 ? 127.084 114.812 101.047 1.00 88.01 152 VAL B N 1
ATOM 3088 C CA . VAL B 1 152 ? 127.987 113.774 101.530 1.00 88.01 152 VAL B CA 1
ATOM 3089 C C . VAL B 1 152 ? 127.431 112.401 101.184 1.00 88.01 152 VAL B C 1
ATOM 3090 O O . VAL B 1 152 ? 128.172 111.496 100.783 1.00 88.01 152 VAL B O 1
ATOM 3094 N N . VAL B 1 153 ? 126.120 112.226 101.335 1.00 90.99 153 VAL B N 1
ATOM 3095 C CA . VAL B 1 153 ? 125.483 110.964 100.977 1.00 90.99 153 VAL B CA 1
ATOM 3096 C C . VAL B 1 153 ? 125.670 110.673 99.497 1.00 90.99 153 VAL B C 1
ATOM 3097 O O . VAL B 1 153 ? 125.997 109.546 99.112 1.00 90.99 153 VAL B O 1
ATOM 3101 N N . GLN B 1 154 ? 125.529 111.694 98.651 1.00 99.69 154 GLN B N 1
ATOM 3102 C CA . GLN B 1 154 ? 125.614 111.481 97.210 1.00 99.69 154 GLN B CA 1
ATOM 3103 C C . GLN B 1 154 ? 126.973 110.923 96.803 1.00 99.69 154 GLN B C 1
ATOM 3104 O O . GLN B 1 154 ? 127.061 110.089 95.896 1.00 99.69 154 GLN B O 1
ATOM 3110 N N . ARG B 1 155 ? 128.042 111.372 97.460 1.00 99.53 155 ARG B N 1
ATOM 3111 C CA . ARG B 1 155 ? 129.370 110.857 97.152 1.00 99.53 155 ARG B CA 1
ATOM 3112 C C . ARG B 1 155 ? 129.484 109.375 97.482 1.00 99.53 155 ARG B C 1
ATOM 3113 O O . ARG B 1 155 ? 130.021 108.591 96.691 1.00 99.53 155 ARG B O 1
ATOM 3121 N N . VAL B 1 156 ? 128.981 108.978 98.650 1.00 102.43 156 VAL B N 1
ATOM 3122 C CA . VAL B 1 156 ? 129.105 107.596 99.100 1.00 102.43 156 VAL B CA 1
ATOM 3123 C C . VAL B 1 156 ? 128.351 106.651 98.173 1.00 102.43 156 VAL B C 1
ATOM 3124 O O . VAL B 1 156 ? 128.799 105.525 97.928 1.00 102.43 156 VAL B O 1
ATOM 3128 N N . THR B 1 157 ? 127.197 107.078 97.649 1.00 107.17 157 THR B N 1
ATOM 3129 C CA . THR B 1 157 ? 126.443 106.198 96.756 1.00 107.17 157 THR B CA 1
ATOM 3130 C C . THR B 1 157 ? 127.277 105.806 95.547 1.00 107.17 157 THR B C 1
ATOM 3131 O O . THR B 1 157 ? 127.240 104.652 95.107 1.00 107.17 157 THR B O 1
ATOM 3135 N N . VAL B 1 158 ? 128.045 106.751 95.007 1.00 114.80 158 VAL B N 1
ATOM 3136 C CA . VAL B 1 158 ? 128.869 106.453 93.842 1.00 114.80 158 VAL B CA 1
ATOM 3137 C C . VAL B 1 158 ? 129.885 105.367 94.173 1.00 114.80 158 VAL B C 1
ATOM 3138 O O . VAL B 1 158 ? 130.195 104.516 93.333 1.00 114.80 158 VAL B O 1
ATOM 3142 N N . HIS B 1 159 ? 130.425 105.381 95.393 1.00 115.38 159 HIS B N 1
ATOM 3143 C CA . HIS B 1 159 ? 131.497 104.444 95.758 1.00 115.38 159 HIS B CA 1
ATOM 3144 C C . HIS B 1 159 ? 130.996 103.099 96.282 1.00 115.38 159 HIS B C 1
ATOM 3145 O O . HIS B 1 159 ? 131.147 102.071 95.616 1.00 115.38 159 HIS B O 1
ATOM 3152 N N . VAL B 1 160 ? 130.395 103.097 97.475 1.00 113.63 160 VAL B N 1
ATOM 3153 C CA . VAL B 1 160 ? 130.077 101.834 98.141 1.00 113.63 160 VAL B CA 1
ATOM 3154 C C . VAL B 1 160 ? 129.019 101.041 97.371 1.00 113.63 160 VAL B C 1
ATOM 3155 O O . VAL B 1 160 ? 129.122 99.814 97.262 1.00 113.63 160 VAL B O 1
ATOM 3159 N N . THR B 1 161 ? 127.997 101.708 96.819 1.00 118.50 161 THR B N 1
ATOM 3160 C CA . THR B 1 161 ? 126.883 100.986 96.198 1.00 118.50 161 THR B CA 1
ATOM 3161 C C . THR B 1 161 ? 126.997 100.886 94.683 1.00 118.50 161 THR B C 1
ATOM 3162 O O . THR B 1 161 ? 126.781 99.807 94.123 1.00 118.50 161 THR B O 1
ATOM 3166 N N . ARG B 1 162 ? 127.289 101.988 93.994 1.00 120.80 162 ARG B N 1
ATOM 3167 C CA . ARG B 1 162 ? 127.302 101.929 92.536 1.00 120.80 162 ARG B CA 1
ATOM 3168 C C . ARG B 1 162 ? 128.452 101.074 92.006 1.00 120.80 162 ARG B C 1
ATOM 3169 O O . ARG B 1 162 ? 128.254 100.293 91.069 1.00 120.80 162 ARG B O 1
ATOM 3177 N N . ARG B 1 163 ? 129.654 101.186 92.587 1.00 126.07 163 ARG B N 1
ATOM 3178 C CA . ARG B 1 163 ? 130.799 100.479 92.009 1.00 126.07 163 ARG B CA 1
ATOM 3179 C C . ARG B 1 163 ? 130.617 98.967 92.004 1.00 126.07 163 ARG B C 1
ATOM 3180 O O . ARG B 1 163 ? 130.901 98.344 90.967 1.00 126.07 163 ARG B O 1
ATOM 3188 N N . PRO B 1 164 ? 130.169 98.314 93.085 1.00 132.76 164 PRO B N 1
ATOM 3189 C CA . PRO B 1 164 ? 130.034 96.849 93.016 1.00 132.76 164 PRO B CA 1
ATOM 3190 C C . PRO B 1 164 ? 129.063 96.406 91.937 1.00 132.76 164 PRO B C 1
ATOM 3191 O O . PRO B 1 164 ? 129.311 95.400 91.261 1.00 132.76 164 PRO B O 1
ATOM 3195 N N . VAL B 1 165 ? 127.960 97.140 91.758 1.00 135.35 165 VAL B N 1
ATOM 3196 C CA . VAL B 1 165 ? 126.945 96.740 90.787 1.00 135.35 165 VAL B CA 1
ATOM 3197 C C . VAL B 1 165 ? 127.546 96.711 89.388 1.00 135.35 165 VAL B C 1
ATOM 3198 O O . VAL B 1 165 ? 127.286 95.792 88.602 1.00 135.35 165 VAL B O 1
ATOM 3202 N N . LEU B 1 166 ? 128.355 97.718 89.055 1.00 135.23 166 LEU B N 1
ATOM 3203 C CA . LEU B 1 166 ? 128.979 97.757 87.737 1.00 135.23 166 LEU B CA 1
ATOM 3204 C C . LEU B 1 166 ? 129.917 96.572 87.546 1.00 135.23 166 LEU B C 1
ATOM 3205 O O . LEU B 1 166 ? 129.946 95.961 86.472 1.00 135.23 166 LEU B O 1
ATOM 3210 N N . TYR B 1 167 ? 130.695 96.234 88.579 1.00 140.08 167 TYR B N 1
ATOM 3211 C CA . TYR B 1 167 ? 131.618 95.109 88.470 1.00 140.08 167 TYR B CA 1
ATOM 3212 C C . TYR B 1 167 ? 130.868 93.799 88.252 1.00 140.08 167 TYR B C 1
ATOM 3213 O O . TYR B 1 167 ? 131.301 92.956 87.457 1.00 140.08 167 TYR B O 1
ATOM 3222 N N . PHE B 1 168 ? 129.749 93.600 88.957 1.00 143.02 168 PHE B N 1
ATOM 3223 C CA . PHE B 1 168 ? 129.023 92.338 88.844 1.00 143.02 168 PHE B CA 1
ATOM 3224 C C . PHE B 1 168 ? 128.526 92.112 87.421 1.00 143.02 168 PHE B C 1
ATOM 3225 O O . PHE B 1 168 ? 128.660 91.012 86.872 1.00 143.02 168 PHE B O 1
ATOM 3233 N N . HIS B 1 169 ? 127.944 93.146 86.808 1.00 147.12 169 HIS B N 1
ATOM 3234 C CA . HIS B 1 169 ? 127.370 92.986 85.476 1.00 147.12 169 HIS B CA 1
ATOM 3235 C C . HIS B 1 169 ? 128.439 92.656 84.440 1.00 147.12 169 HIS B C 1
ATOM 3236 O O . HIS B 1 169 ? 128.243 91.775 83.595 1.00 147.12 169 HIS B O 1
ATOM 3243 N N . ILE B 1 170 ? 129.575 93.354 84.484 1.00 146.50 170 ILE B N 1
ATOM 3244 C CA . ILE B 1 170 ? 130.611 93.150 83.475 1.00 146.50 170 ILE B CA 1
ATOM 3245 C C . ILE B 1 170 ? 131.191 91.746 83.585 1.00 146.50 170 ILE B C 1
ATOM 3246 O O . ILE B 1 170 ? 131.370 91.052 82.578 1.00 146.50 170 ILE B O 1
ATOM 3251 N N . ARG B 1 171 ? 131.497 91.305 84.806 1.00 145.19 171 ARG B N 1
ATOM 3252 C CA . ARG B 1 171 ? 132.150 90.010 84.966 1.00 145.19 171 ARG B CA 1
ATOM 3253 C C . ARG B 1 171 ? 131.228 88.873 84.549 1.00 145.19 171 ARG B C 1
ATOM 3254 O O . ARG B 1 171 ? 131.657 87.945 83.854 1.00 145.19 171 ARG B O 1
ATOM 3262 N N . TRP B 1 172 ? 129.960 88.924 84.962 1.00 146.91 172 TRP B N 1
ATOM 3263 C CA . TRP B 1 172 ? 129.031 87.837 84.686 1.00 146.91 172 TRP B CA 1
ATOM 3264 C C . TRP B 1 172 ? 128.206 88.071 83.428 1.00 146.91 172 TRP B C 1
ATOM 3265 O O . TRP B 1 172 ? 127.667 87.109 82.869 1.00 146.91 172 TRP B O 1
ATOM 3276 N N . GLY B 1 173 ? 128.091 89.318 82.978 1.00 146.73 173 GLY B N 1
ATOM 3277 C CA . GLY B 1 173 ? 127.451 89.635 81.717 1.00 146.73 173 GLY B CA 1
ATOM 3278 C C . GLY B 1 173 ? 125.939 89.605 81.663 1.00 146.73 173 GLY B C 1
ATOM 3279 O O . GLY B 1 173 ? 125.391 89.772 80.567 1.00 146.73 173 GLY B O 1
ATOM 3280 N N . PHE B 1 174 ? 125.234 89.414 82.779 1.00 145.98 174 PHE B N 1
ATOM 3281 C CA . PHE B 1 174 ? 123.780 89.449 82.665 1.00 145.98 174 PHE B CA 1
ATOM 3282 C C . PHE B 1 174 ? 123.292 90.899 82.596 1.00 145.98 174 PHE B C 1
ATOM 3283 O O . PHE B 1 174 ? 124.052 91.853 82.779 1.00 145.98 174 PHE B O 1
ATOM 3291 N N . SER B 1 175 ? 121.998 91.046 82.313 1.00 146.79 175 SER B N 1
ATOM 3292 C CA . SER B 1 175 ? 121.399 92.351 82.054 1.00 146.79 175 SER B CA 1
ATOM 3293 C C . SER B 1 175 ? 121.600 93.332 83.204 1.00 146.79 175 SER B C 1
ATOM 3294 O O . SER B 1 175 ? 121.543 92.967 84.382 1.00 146.79 175 SER B O 1
ATOM 3297 N N . LYS B 1 176 ? 121.851 94.592 82.836 1.00 144.78 176 LYS B N 1
ATOM 3298 C CA . LYS B 1 176 ? 122.055 95.652 83.821 1.00 144.78 176 LYS B CA 1
ATOM 3299 C C . LYS B 1 176 ? 120.803 95.887 84.660 1.00 144.78 176 LYS B C 1
ATOM 3300 O O . LYS B 1 176 ? 120.895 96.253 85.837 1.00 144.78 176 LYS B O 1
ATOM 3306 N N . GLN B 1 177 ? 119.622 95.764 84.054 1.00 142.36 177 GLN B N 1
ATOM 3307 C CA . GLN B 1 177 ? 118.397 96.055 84.793 1.00 142.36 177 GLN B CA 1
ATOM 3308 C C . GLN B 1 177 ? 118.207 95.090 85.958 1.00 142.36 177 GLN B C 1
ATOM 3309 O O . GLN B 1 177 ? 117.789 95.498 87.048 1.00 142.36 177 GLN B O 1
ATOM 3315 N N . VAL B 1 178 ? 118.509 93.806 85.750 1.00 140.56 178 VAL B N 1
ATOM 3316 C CA . VAL B 1 178 ? 118.236 92.803 86.777 1.00 140.56 178 VAL B CA 1
ATOM 3317 C C . VAL B 1 178 ? 119.317 92.780 87.858 1.00 140.56 178 VAL B C 1
ATOM 3318 O O . VAL B 1 178 ? 119.047 92.372 88.993 1.00 140.56 178 VAL B O 1
ATOM 3322 N N . VAL B 1 179 ? 120.542 93.213 87.546 1.00 141.97 179 VAL B N 1
ATOM 3323 C CA . VAL B 1 179 ? 121.607 93.149 88.543 1.00 141.97 179 VAL B CA 1
ATOM 3324 C C . VAL B 1 179 ? 121.364 94.174 89.644 1.00 141.97 179 VAL B C 1
ATOM 3325 O O . VAL B 1 179 ? 121.531 93.877 90.833 1.00 141.97 179 VAL B O 1
ATOM 3329 N N . ALA B 1 180 ? 120.967 95.393 89.272 1.00 137.80 180 ALA B N 1
ATOM 3330 C CA . ALA B 1 180 ? 120.791 96.455 90.258 1.00 137.80 180 ALA B CA 1
ATOM 3331 C C . ALA B 1 180 ? 119.726 96.089 91.285 1.00 137.80 180 ALA B C 1
ATOM 3332 O O . ALA B 1 180 ? 119.961 96.165 92.496 1.00 137.80 180 ALA B O 1
ATOM 3334 N N . ILE B 1 181 ? 118.546 95.681 90.814 1.00 133.20 181 ILE B N 1
ATOM 3335 C CA . ILE B 1 181 ? 117.430 95.421 91.721 1.00 133.20 181 ILE B CA 1
ATOM 3336 C C . ILE B 1 181 ? 117.726 94.248 92.651 1.00 133.20 181 ILE B C 1
ATOM 3337 O O . ILE B 1 181 ? 117.433 94.306 93.852 1.00 133.20 181 ILE B O 1
ATOM 3342 N N . VAL B 1 182 ? 118.305 93.168 92.125 1.00 133.13 182 VAL B N 1
ATOM 3343 C CA . VAL B 1 182 ? 118.521 91.988 92.955 1.00 133.13 182 VAL B CA 1
ATOM 3344 C C . VAL B 1 182 ? 119.653 92.226 93.948 1.00 133.13 182 VAL B C 1
ATOM 3345 O O . VAL B 1 182 ? 119.562 91.834 95.117 1.00 133.13 182 VAL B O 1
ATOM 3349 N N . HIS B 1 183 ? 120.728 92.875 93.504 1.00 135.59 183 HIS B N 1
ATOM 3350 C CA . HIS B 1 183 ? 121.943 92.977 94.301 1.00 135.59 183 HIS B CA 1
ATOM 3351 C C . HIS B 1 183 ? 121.999 94.231 95.157 1.00 135.59 183 HIS B C 1
ATOM 3352 O O . HIS B 1 183 ? 122.811 94.292 96.087 1.00 135.59 183 HIS B O 1
ATOM 3359 N N . ALA B 1 184 ? 121.168 95.232 94.869 1.00 127.12 184 ALA B N 1
ATOM 3360 C CA . ALA B 1 184 ? 121.088 96.376 95.768 1.00 127.12 184 ALA B CA 1
ATOM 3361 C C . ALA B 1 184 ? 120.602 95.917 97.134 1.00 127.12 184 ALA B C 1
ATOM 3362 O O . ALA B 1 184 ? 121.037 96.435 98.169 1.00 127.12 184 ALA B O 1
ATOM 3364 N N . VAL B 1 185 ? 119.697 94.937 97.147 1.00 121.52 185 VAL B N 1
ATOM 3365 C CA . VAL B 1 185 ? 119.224 94.358 98.398 1.00 121.52 185 VAL B CA 1
ATOM 3366 C C . VAL B 1 185 ? 120.390 93.724 99.143 1.00 121.52 185 VAL B C 1
ATOM 3367 O O . VAL B 1 185 ? 120.486 93.805 100.373 1.00 121.52 185 VAL B O 1
ATOM 3371 N N . LEU B 1 186 ? 121.286 93.072 98.402 1.00 122.61 186 LEU B N 1
ATOM 3372 C CA . LEU B 1 186 ? 122.451 92.443 99.009 1.00 122.61 186 LEU B CA 1
ATOM 3373 C C . LEU B 1 186 ? 123.364 93.474 99.656 1.00 122.61 186 LEU B C 1
ATOM 3374 O O . LEU B 1 186 ? 123.963 93.212 100.706 1.00 122.61 186 LEU B O 1
ATOM 3379 N N . LEU B 1 187 ? 123.479 94.658 99.053 1.00 121.27 187 LEU B N 1
ATOM 3380 C CA . LEU B 1 187 ? 124.400 95.658 99.574 1.00 121.27 187 LEU B CA 1
ATOM 3381 C C . LEU B 1 187 ? 123.891 96.284 100.865 1.00 121.27 187 LEU B C 1
ATOM 3382 O O . LEU B 1 187 ? 124.691 96.814 101.642 1.00 121.27 187 LEU B O 1
ATOM 3387 N N . GLY B 1 188 ? 122.582 96.236 101.108 1.00 110.52 188 GLY B N 1
ATOM 3388 C CA . GLY B 1 188 ? 122.059 96.719 102.373 1.00 110.52 188 GLY B CA 1
ATOM 3389 C C . GLY B 1 188 ? 122.540 95.908 103.560 1.00 110.52 188 GLY B C 1
ATOM 3390 O O . GLY B 1 188 ? 122.853 96.463 104.616 1.00 110.52 188 GLY B O 1
ATOM 3391 N N . PHE B 1 189 ? 122.614 94.585 103.402 1.00 107.40 189 PHE B N 1
ATOM 3392 C CA . PHE B 1 189 ? 123.079 93.735 104.493 1.00 107.40 189 PHE B CA 1
ATOM 3393 C C . PHE B 1 189 ? 124.495 94.102 104.902 1.00 107.40 189 PHE B C 1
ATOM 3394 O O . PHE B 1 189 ? 124.833 94.071 106.091 1.00 107.40 189 PHE B O 1
ATOM 3402 N N . VAL B 1 190 ? 125.340 94.443 103.931 1.00 105.99 190 VAL B N 1
ATOM 3403 C CA . VAL B 1 190 ? 126.700 94.861 104.252 1.00 105.99 190 VAL B CA 1
ATOM 3404 C C . VAL B 1 190 ? 126.655 96.108 105.124 1.00 105.99 190 VAL B C 1
ATOM 3405 O O . VAL B 1 190 ? 127.299 96.181 106.177 1.00 105.99 190 VAL B O 1
ATOM 3409 N N . THR B 1 191 ? 125.879 97.106 104.696 1.00 99.05 191 THR B N 1
ATOM 3410 C CA . THR B 1 191 ? 125.763 98.339 105.466 1.00 99.05 191 THR B CA 1
ATOM 3411 C C . THR B 1 191 ? 125.119 98.083 106.822 1.00 99.05 191 THR B C 1
ATOM 3412 O O . THR B 1 191 ? 125.525 98.672 107.830 1.00 99.05 191 THR B O 1
ATOM 3416 N N . VAL B 1 192 ? 124.103 97.221 106.864 1.00 93.50 192 VAL B N 1
ATOM 3417 C CA . VAL B 1 192 ? 123.395 96.970 108.114 1.00 93.50 192 VAL B CA 1
ATOM 3418 C C . VAL B 1 192 ? 124.342 96.380 109.147 1.00 93.50 192 VAL B C 1
ATOM 3419 O O . VAL B 1 192 ? 124.407 96.840 110.293 1.00 93.50 192 VAL B O 1
ATOM 3423 N N . SER B 1 193 ? 125.108 95.368 108.751 1.00 91.07 193 SER B N 1
ATOM 3424 C CA . SER B 1 193 ? 126.041 94.754 109.683 1.00 91.07 193 SER B CA 1
ATOM 3425 C C . SER B 1 193 ? 127.136 95.728 110.083 1.00 91.07 193 SER B C 1
ATOM 3426 O O . SER B 1 193 ? 127.519 95.796 111.257 1.00 91.07 193 SER B O 1
ATOM 3429 N N . CYS B 1 194 ? 127.634 96.503 109.122 1.00 89.13 194 CYS B N 1
ATOM 3430 C CA . CYS B 1 194 ? 128.726 97.424 109.406 1.00 89.13 194 CYS B CA 1
ATOM 3431 C C . CYS B 1 194 ? 128.308 98.494 110.398 1.00 89.13 194 CYS B C 1
ATOM 3432 O O . CYS B 1 194 ? 129.134 98.952 111.194 1.00 89.13 194 CYS B O 1
ATOM 3435 N N . PHE B 1 195 ? 127.048 98.933 110.344 1.00 84.55 195 PHE B N 1
ATOM 3436 C CA . PHE B 1 195 ? 126.589 100.049 111.154 1.00 84.55 195 PHE B CA 1
ATOM 3437 C C . PHE B 1 195 ? 125.653 99.659 112.290 1.00 84.55 195 PHE B C 1
ATOM 3438 O O . PHE B 1 195 ? 125.335 100.524 113.113 1.00 84.55 195 PHE B O 1
ATOM 3446 N N . PHE B 1 196 ? 125.213 98.397 112.381 1.00 81.11 196 PHE B N 1
ATOM 3447 C CA . PHE B 1 196 ? 124.402 97.946 113.512 1.00 81.11 196 PHE B CA 1
ATOM 3448 C C . PHE B 1 196 ? 125.123 96.926 114.380 1.00 81.11 196 PHE B C 1
ATOM 3449 O O . PHE B 1 196 ? 125.387 97.189 115.554 1.00 81.11 196 PHE B O 1
ATOM 3457 N N . PHE B 1 197 ? 125.478 95.772 113.813 1.00 82.28 197 PHE B N 1
ATOM 3458 C CA . PHE B 1 197 ? 125.957 94.672 114.643 1.00 82.28 197 PHE B CA 1
ATOM 3459 C C . PHE B 1 197 ? 127.323 94.980 115.236 1.00 82.28 197 PHE B C 1
ATOM 3460 O O . PHE B 1 197 ? 127.531 94.861 116.451 1.00 82.28 197 PHE B O 1
ATOM 3468 N N . ILE B 1 198 ? 128.254 95.421 114.399 1.00 78.46 198 ILE B N 1
ATOM 3469 C CA . ILE B 1 198 ? 129.610 95.694 114.859 1.00 78.46 198 ILE B CA 1
ATOM 3470 C C . ILE B 1 198 ? 129.542 96.899 115.788 1.00 78.46 198 ILE B C 1
ATOM 3471 O O . ILE B 1 198 ? 130.080 96.834 116.900 1.00 78.46 198 ILE B O 1
ATOM 3476 N N . PRO B 1 199 ? 128.860 97.987 115.422 1.00 76.65 199 PRO B N 1
ATOM 3477 C CA . PRO B 1 199 ? 128.702 99.080 116.383 1.00 76.65 199 PRO B CA 1
ATOM 3478 C C . PRO B 1 199 ? 127.947 98.679 117.617 1.00 76.65 199 PRO B C 1
ATOM 3479 O O . PRO B 1 199 ? 128.227 99.207 118.693 1.00 76.65 199 PRO B O 1
ATOM 3483 N N . ALA B 1 200 ? 126.969 97.788 117.506 1.00 75.45 200 ALA B N 1
ATOM 3484 C CA . ALA B 1 200 ? 126.293 97.342 118.711 1.00 75.45 200 ALA B CA 1
ATOM 3485 C C . ALA B 1 200 ? 127.283 96.702 119.664 1.00 75.45 200 ALA B C 1
ATOM 3486 O O . ALA B 1 200 ? 127.255 96.967 120.870 1.00 75.45 200 ALA B O 1
ATOM 3488 N N . ALA B 1 201 ? 128.211 95.909 119.132 1.00 79.36 201 ALA B N 1
ATOM 3489 C CA . ALA B 1 201 ? 129.237 95.325 119.989 1.00 79.36 201 ALA B CA 1
ATOM 3490 C C . ALA B 1 201 ? 130.168 96.398 120.543 1.00 79.36 201 ALA B C 1
ATOM 3491 O O . ALA B 1 201 ? 130.540 96.363 121.726 1.00 79.36 201 ALA B O 1
ATOM 3493 N N . VAL B 1 202 ? 130.506 97.390 119.723 1.00 74.44 202 VAL B N 1
ATOM 3494 C CA . VAL B 1 202 ? 131.411 98.446 120.169 1.00 74.44 202 VAL B CA 1
ATOM 3495 C C . VAL B 1 202 ? 130.788 99.216 121.317 1.00 74.44 202 VAL B C 1
ATOM 3496 O O . VAL B 1 202 ? 131.432 99.494 122.335 1.00 74.44 202 VAL B O 1
ATOM 3500 N N . PHE B 1 203 ? 129.519 99.564 121.167 1.00 74.27 203 PHE B N 1
ATOM 3501 C CA . PHE B 1 203 ? 128.827 100.299 122.208 1.00 74.27 203 PHE B CA 1
ATOM 3502 C C . PHE B 1 203 ? 128.648 99.427 123.444 1.00 74.27 203 PHE B C 1
ATOM 3503 O O . PHE B 1 203 ? 128.731 99.920 124.576 1.00 74.27 203 PHE B O 1
ATOM 3511 N N . SER B 1 204 ? 128.406 98.127 123.248 1.00 75.57 204 SER B N 1
ATOM 3512 C CA . SER B 1 204 ? 128.319 97.195 124.364 1.00 75.57 204 SER B CA 1
ATOM 3513 C C . SER B 1 204 ? 129.630 97.087 125.121 1.00 75.57 204 SER B C 1
ATOM 3514 O O . SER B 1 204 ? 129.626 96.677 126.287 1.00 75.57 204 SER B O 1
ATOM 3517 N N . VAL B 1 205 ? 130.748 97.449 124.491 1.00 75.70 205 VAL B N 1
ATOM 3518 C CA . VAL B 1 205 ? 132.035 97.454 125.188 1.00 75.70 205 VAL B CA 1
ATOM 3519 C C . VAL B 1 205 ? 132.301 98.788 125.870 1.00 75.70 205 VAL B C 1
ATOM 3520 O O . VAL B 1 205 ? 132.752 98.820 127.017 1.00 75.70 205 VAL B O 1
ATOM 3524 N N . LEU B 1 206 ? 132.037 99.907 125.198 1.00 75.63 206 LEU B N 1
ATOM 3525 C CA . LEU B 1 206 ? 132.347 101.201 125.797 1.00 75.63 206 LEU B CA 1
ATOM 3526 C C . LEU B 1 206 ? 131.384 101.533 126.935 1.00 75.63 206 LEU B C 1
ATOM 3527 O O . LEU B 1 206 ? 131.811 102.013 127.991 1.00 75.63 206 LEU B O 1
ATOM 3532 N N . GLU B 1 207 ? 130.085 101.303 126.742 1.00 77.77 207 GLU B N 1
ATOM 3533 C CA . GLU B 1 207 ? 129.098 101.549 127.791 1.00 77.77 207 GLU B CA 1
ATOM 3534 C C . GLU B 1 207 ? 128.886 100.265 128.573 1.00 77.77 207 GLU B C 1
ATOM 3535 O O . GLU B 1 207 ? 128.268 99.317 128.080 1.00 77.77 207 GLU B O 1
ATOM 3541 N N . ASP B 1 208 ? 129.392 100.248 129.799 1.00 84.52 208 ASP B N 1
ATOM 3542 C CA . ASP B 1 208 ? 129.332 99.049 130.615 1.00 84.52 208 ASP B CA 1
ATOM 3543 C C . ASP B 1 208 ? 127.902 98.753 131.042 1.00 84.52 208 ASP B C 1
ATOM 3544 O O . ASP B 1 208 ? 127.484 97.589 131.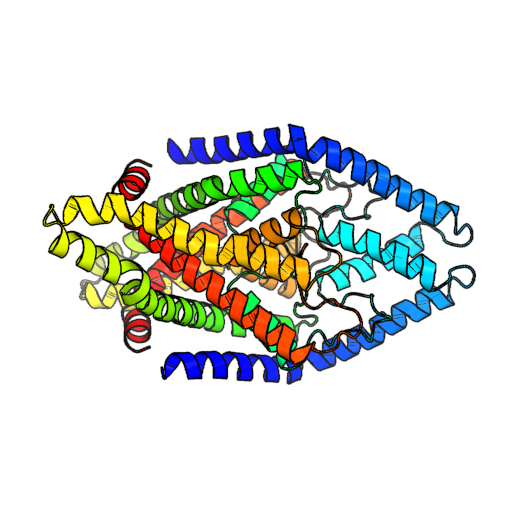071 1.00 84.52 208 ASP B O 1
ATOM 3549 N N . ASP B 1 209 ? 127.134 99.790 131.376 1.00 87.30 209 ASP B N 1
ATOM 3550 C CA . ASP B 1 209 ? 125.786 99.603 131.900 1.00 87.30 209 ASP B CA 1
ATOM 3551 C C . ASP B 1 209 ? 124.755 99.256 130.829 1.00 87.30 209 ASP B C 1
ATOM 3552 O O . ASP B 1 209 ? 123.581 99.082 131.172 1.00 87.30 209 ASP B O 1
ATOM 3557 N N . TRP B 1 210 ? 125.145 99.152 129.560 1.00 76.49 210 TRP B N 1
ATOM 3558 C CA . TRP B 1 210 ? 124.241 98.727 128.503 1.00 76.49 210 TRP B CA 1
ATOM 3559 C C . TRP B 1 210 ? 124.415 97.246 128.205 1.00 76.49 210 TRP B C 1
ATOM 3560 O O . TRP B 1 210 ? 125.463 96.651 128.461 1.00 76.49 210 TRP B O 1
ATOM 3571 N N . ASN B 1 211 ? 123.360 96.659 127.655 1.00 79.09 211 ASN B N 1
ATOM 3572 C CA . ASN B 1 211 ? 123.375 95.311 127.127 1.00 79.09 211 ASN B CA 1
ATOM 3573 C C . ASN B 1 211 ? 123.584 95.415 125.615 1.00 79.09 211 ASN B C 1
ATOM 3574 O O . ASN B 1 211 ? 124.017 96.458 125.116 1.00 79.09 211 ASN B O 1
ATOM 3579 N N . PHE B 1 212 ? 123.280 94.352 124.874 1.00 69.03 212 PHE B N 1
ATOM 3580 C CA . PHE B 1 212 ? 123.374 94.438 123.425 1.00 69.03 212 PHE B CA 1
ATOM 3581 C C . PHE B 1 212 ? 122.067 94.927 122.835 1.00 69.03 212 PHE B C 1
ATOM 3582 O O . PHE B 1 212 ? 122.074 95.645 121.828 1.00 69.03 212 PHE B O 1
ATOM 3590 N N . LEU B 1 213 ? 120.946 94.554 123.452 1.00 69.53 213 LEU B N 1
ATOM 3591 C CA . LEU B 1 213 ? 119.650 94.909 122.891 1.00 69.53 213 LEU B CA 1
ATOM 3592 C C . LEU B 1 213 ? 119.431 96.408 122.976 1.00 69.53 213 LEU B C 1
ATOM 3593 O O . LEU B 1 213 ? 118.984 97.035 122.009 1.00 69.53 213 LEU B O 1
ATOM 3598 N N . GLU B 1 214 ? 119.747 97.000 124.127 1.00 70.66 214 GLU B N 1
ATOM 3599 C CA . GLU B 1 214 ? 119.577 98.436 124.278 1.00 70.66 214 GLU B CA 1
ATOM 3600 C C . GLU B 1 214 ? 120.492 99.178 123.319 1.00 70.66 214 GLU B C 1
ATOM 3601 O O . GLU B 1 214 ? 120.112 100.210 122.764 1.00 70.66 214 GLU B O 1
ATOM 3607 N N . SER B 1 215 ? 121.708 98.674 123.124 1.00 71.83 215 SER B N 1
ATOM 3608 C CA . SER B 1 215 ? 122.628 99.306 122.189 1.00 71.83 215 SER B CA 1
ATOM 3609 C C . SER B 1 215 ? 122.100 99.243 120.765 1.00 71.83 215 SER B C 1
ATOM 3610 O O . SER B 1 215 ? 122.205 100.218 120.010 1.00 71.83 215 SER B O 1
ATOM 3613 N N . PHE B 1 216 ? 121.529 98.105 120.374 1.00 67.99 216 PHE B N 1
ATOM 3614 C CA . PHE B 1 216 ? 120.954 98.017 119.040 1.00 67.99 216 PHE B CA 1
ATOM 3615 C C . PHE B 1 216 ? 119.774 98.967 118.918 1.00 67.99 216 PHE B C 1
ATOM 3616 O O . PHE B 1 216 ? 119.579 99.607 117.877 1.00 67.99 216 PHE B O 1
ATOM 3624 N N . TYR B 1 217 ? 118.983 99.078 119.985 1.00 64.03 217 TYR B N 1
ATOM 3625 C CA . TYR B 1 217 ? 117.856 100.002 119.986 1.00 64.03 217 TYR B CA 1
ATOM 3626 C C . TYR B 1 217 ? 118.330 101.437 119.835 1.00 64.03 217 TYR B C 1
ATOM 3627 O O . TYR B 1 217 ? 117.747 102.219 119.074 1.00 64.03 217 TYR B O 1
ATOM 3636 N N . PHE B 1 218 ? 119.427 101.779 120.508 1.00 63.21 218 PHE B N 1
ATOM 3637 C CA . PHE B 1 218 ? 119.944 103.137 120.456 1.00 63.21 218 PHE B CA 1
ATOM 3638 C C . PHE B 1 218 ? 120.471 103.443 119.071 1.00 63.21 218 PHE B C 1
ATOM 3639 O O . PHE B 1 218 ? 120.250 104.534 118.538 1.00 63.21 218 PHE B O 1
ATOM 3647 N N . CYS B 1 219 ? 121.162 102.484 118.471 1.00 65.28 219 CYS B N 1
ATOM 3648 C CA . CYS B 1 219 ? 121.684 102.685 117.132 1.00 65.28 219 CYS B CA 1
ATOM 3649 C C . CYS B 1 219 ? 120.570 102.832 116.107 1.00 65.28 219 CYS B C 1
ATOM 3650 O O . CYS B 1 219 ? 120.582 103.763 115.292 1.00 65.28 219 CYS B O 1
ATOM 3653 N N . PHE B 1 220 ? 119.526 102.017 116.221 1.00 63.11 220 PHE B N 1
ATOM 3654 C CA . PHE B 1 220 ? 118.380 102.205 115.345 1.00 63.11 220 PHE B CA 1
ATOM 3655 C C . PHE B 1 220 ? 117.714 103.559 115.521 1.00 63.11 220 PHE B C 1
ATOM 3656 O O . PHE B 1 220 ? 117.446 104.252 114.533 1.00 63.11 220 PHE B O 1
ATOM 3664 N N . ILE B 1 221 ? 117.433 103.968 116.756 1.00 58.62 221 ILE B N 1
ATOM 3665 C CA . ILE B 1 221 ? 116.718 105.232 116.900 1.00 58.62 221 ILE B CA 1
ATOM 3666 C C . ILE B 1 221 ? 117.593 106.396 116.437 1.00 58.62 221 ILE B C 1
ATOM 3667 O O . ILE B 1 221 ? 117.114 107.304 115.749 1.00 58.62 221 ILE B O 1
ATOM 3672 N N . SER B 1 222 ? 118.889 106.379 116.766 1.00 59.31 222 SER B N 1
ATOM 3673 C CA . SER B 1 222 ? 119.753 107.495 116.401 1.00 59.31 222 SER B CA 1
ATOM 3674 C C . SER B 1 222 ? 119.897 107.619 114.894 1.00 59.31 222 SER B C 1
ATOM 3675 O O . SER B 1 222 ? 119.744 108.710 114.337 1.00 59.31 222 SER B O 1
ATOM 3678 N N . LEU B 1 223 ? 120.192 106.517 114.210 1.00 67.87 223 LEU B N 1
ATOM 3679 C CA . LEU B 1 223 ? 120.353 106.611 112.765 1.00 67.87 223 LEU B CA 1
ATOM 3680 C C . LEU B 1 223 ? 119.028 106.920 112.085 1.00 67.87 223 LEU B C 1
ATOM 3681 O O . LEU B 1 223 ? 118.983 107.684 111.116 1.00 67.87 223 LEU B O 1
ATOM 3686 N N . SER B 1 224 ? 117.942 106.335 112.579 1.00 59.03 224 SER B N 1
ATOM 3687 C CA . SER B 1 224 ? 116.621 106.623 112.040 1.00 59.03 224 SER B CA 1
ATOM 3688 C C . SER B 1 224 ? 116.209 108.073 112.237 1.00 59.03 224 SER B C 1
ATOM 3689 O O . SER B 1 224 ? 115.306 108.543 111.539 1.00 59.03 224 SER B O 1
ATOM 3692 N N . THR B 1 225 ? 116.850 108.786 113.162 1.00 57.92 225 THR B N 1
ATOM 3693 C CA . THR B 1 225 ? 116.671 110.193 113.553 1.00 57.92 225 THR B CA 1
ATOM 3694 C C . THR B 1 225 ? 115.601 110.373 114.621 1.00 57.92 225 THR B C 1
ATOM 3695 O O . THR B 1 225 ? 115.312 111.517 114.967 1.00 57.92 225 THR B O 1
ATOM 3699 N N . ILE B 1 226 ? 114.997 109.307 115.144 1.00 52.09 226 ILE B N 1
ATOM 3700 C CA . ILE B 1 226 ? 113.949 109.486 116.144 1.00 52.09 226 ILE B CA 1
ATOM 3701 C C . ILE B 1 226 ? 114.499 110.207 117.362 1.00 52.09 226 ILE B C 1
ATOM 3702 O O . ILE B 1 226 ? 113.848 111.092 117.926 1.00 52.09 226 ILE B O 1
ATOM 3707 N N . GLY B 1 227 ? 115.714 109.870 117.755 1.00 52.26 227 GLY B N 1
ATOM 3708 C CA . GLY B 1 227 ? 116.383 110.555 118.834 1.00 52.26 227 GLY B CA 1
ATOM 3709 C C . GLY B 1 227 ? 115.573 110.618 120.104 1.00 52.26 227 GLY B C 1
ATOM 3710 O O . GLY B 1 227 ? 115.400 111.686 120.694 1.00 52.26 227 GLY B O 1
ATOM 3711 N N . LEU B 1 228 ? 115.021 109.476 120.495 1.00 54.10 228 LEU B N 1
ATOM 3712 C CA . LEU B 1 228 ? 114.141 109.436 121.651 1.00 54.10 228 LEU B CA 1
ATOM 3713 C C . LEU B 1 228 ? 114.814 109.991 122.893 1.00 54.10 228 LEU B C 1
ATOM 3714 O O . LEU B 1 228 ? 114.151 110.598 123.739 1.00 54.10 228 LEU B O 1
ATOM 3719 N N . GLY B 1 229 ? 116.119 109.803 123.022 1.00 60.90 229 GLY B N 1
ATOM 3720 C CA . GLY B 1 229 ? 116.836 110.319 124.160 1.00 60.90 229 GLY B CA 1
ATOM 3721 C C . GLY B 1 229 ? 116.859 109.451 125.396 1.00 60.90 229 GLY B C 1
ATOM 3722 O O . GLY B 1 229 ? 117.400 109.890 126.417 1.00 60.90 229 GLY B O 1
ATOM 3723 N N . ASP B 1 230 ? 116.308 108.236 125.352 1.00 61.11 230 ASP B N 1
ATOM 3724 C CA . ASP B 1 230 ? 116.469 107.335 126.488 1.00 61.11 230 ASP B CA 1
ATOM 3725 C C . ASP B 1 230 ? 117.850 106.705 126.555 1.00 61.11 230 ASP B C 1
ATOM 3726 O O . ASP B 1 230 ? 118.277 106.290 127.637 1.00 61.11 230 ASP B O 1
ATOM 3731 N N . TYR B 1 231 ? 118.549 106.634 125.432 1.00 63.81 231 TYR B N 1
ATOM 3732 C CA . TYR B 1 231 ? 119.931 106.175 125.348 1.00 63.81 231 TYR B CA 1
ATOM 3733 C C . TYR B 1 231 ? 120.805 107.264 124.750 1.00 63.81 231 TYR B C 1
ATOM 3734 O O . TYR B 1 231 ? 120.660 107.601 123.570 1.00 63.81 231 TYR B O 1
ATOM 3743 N N . VAL B 1 232 ? 121.704 107.810 125.563 1.00 64.77 232 VAL B N 1
ATOM 3744 C CA . VAL B 1 232 ? 122.634 108.834 125.106 1.00 64.77 232 VAL B CA 1
ATOM 3745 C C . VAL B 1 232 ? 124.038 108.450 125.561 1.00 64.77 232 VAL B C 1
ATOM 3746 O O . VAL B 1 232 ? 124.222 108.106 126.737 1.00 64.77 232 VAL B O 1
ATOM 3750 N N . PRO B 1 233 ? 125.053 108.498 124.700 1.00 65.97 233 PRO B N 1
ATOM 3751 C CA . PRO B 1 233 ? 126.406 108.163 125.137 1.00 65.97 233 PRO B CA 1
ATOM 3752 C C . PRO B 1 233 ? 127.120 109.364 125.747 1.00 65.97 233 PRO B C 1
ATOM 3753 O O . PRO B 1 233 ? 126.694 110.512 125.618 1.00 65.97 233 PRO B O 1
ATOM 3757 N N . GLY B 1 234 ? 128.215 109.067 126.435 1.00 73.69 234 GLY B N 1
ATOM 3758 C CA . GLY B 1 234 ? 129.048 110.090 127.020 1.00 73.69 234 GLY B CA 1
ATOM 3759 C C . GLY B 1 234 ? 128.708 110.426 128.446 1.00 73.69 234 GLY B C 1
ATOM 3760 O O . GLY B 1 234 ? 129.207 111.429 128.967 1.00 73.69 234 GLY B O 1
ATOM 3761 N N . GLU B 1 235 ? 127.880 109.622 129.092 1.00 80.58 235 GLU B N 1
ATOM 3762 C CA . GLU B 1 235 ? 127.406 109.889 130.436 1.00 80.58 235 GLU B CA 1
ATOM 3763 C C . GLU B 1 235 ? 128.296 109.280 131.512 1.00 80.58 235 GLU B C 1
ATOM 3764 O O . GLU B 1 235 ? 128.023 109.477 132.701 1.00 80.58 235 GLU B O 1
ATOM 3770 N N . GLY B 1 236 ? 129.326 108.528 131.125 1.00 88.94 236 GLY B N 1
ATOM 3771 C CA . GLY B 1 236 ? 130.304 107.991 132.055 1.00 88.94 236 GLY B CA 1
ATOM 3772 C C . GLY B 1 236 ? 130.803 109.018 133.048 1.00 88.94 236 GLY B C 1
ATOM 3773 O O . GLY B 1 236 ? 131.218 110.115 132.665 1.00 88.94 236 GLY B O 1
ATOM 3774 N N . TYR B 1 237 ? 130.777 108.668 134.330 1.00 100.25 237 TYR B N 1
ATOM 3775 C CA . TYR B 1 237 ? 131.094 109.617 135.389 1.00 100.25 237 TYR B CA 1
ATOM 3776 C C . TYR B 1 237 ? 132.585 109.923 135.364 1.00 100.25 237 TYR B C 1
ATOM 3777 O O . TYR B 1 237 ? 133.409 109.064 135.695 1.00 100.25 237 TYR B O 1
ATOM 3786 N N . ASN B 1 238 ? 132.917 111.162 135.004 1.00 96.21 238 ASN B N 1
ATOM 3787 C CA . ASN B 1 238 ? 134.295 111.629 134.841 1.00 96.21 238 ASN B CA 1
ATOM 3788 C C . ASN B 1 238 ? 135.131 110.606 134.076 1.00 96.21 238 ASN B C 1
ATOM 3789 O O . ASN B 1 238 ? 136.240 110.240 134.470 1.00 96.21 238 ASN B O 1
ATOM 3794 N N . GLN B 1 239 ? 134.583 110.147 132.956 1.00 86.84 239 GLN B N 1
ATOM 3795 C CA . GLN B 1 239 ? 135.262 109.155 132.143 1.00 86.84 239 GLN B CA 1
ATOM 3796 C C . GLN B 1 239 ? 136.532 109.737 131.522 1.00 86.84 239 GLN B C 1
ATOM 3797 O O . GLN B 1 239 ? 136.693 110.952 131.374 1.00 86.84 239 GLN B O 1
ATOM 3803 N N . LYS B 1 240 ? 137.447 108.832 131.172 1.00 90.03 240 LYS B N 1
ATOM 3804 C CA . LYS B 1 240 ? 138.807 109.227 130.803 1.00 90.03 240 LYS B CA 1
ATOM 3805 C C . LYS B 1 240 ? 138.875 110.088 129.541 1.00 90.03 240 LYS B C 1
ATOM 3806 O O . LYS B 1 240 ? 139.637 111.061 129.499 1.00 90.03 240 LYS B O 1
ATOM 3812 N N . PHE B 1 241 ? 138.084 109.765 128.512 1.00 81.89 241 PHE B N 1
ATOM 3813 C CA . PHE B 1 241 ? 138.185 110.436 127.211 1.00 81.89 241 PHE B CA 1
ATOM 3814 C C . PHE B 1 241 ? 136.915 111.152 126.765 1.00 81.89 241 PHE B C 1
ATOM 3815 O O . PHE B 1 241 ? 136.456 110.956 125.636 1.00 81.89 241 PHE B O 1
ATOM 3823 N N . ARG B 1 242 ? 136.355 112.002 127.625 1.00 75.33 242 ARG B N 1
ATOM 3824 C CA . ARG B 1 242 ? 135.072 112.631 127.324 1.00 75.33 242 ARG B CA 1
ATOM 3825 C C . ARG B 1 242 ? 135.084 113.447 126.044 1.00 75.33 242 ARG B C 1
ATOM 3826 O O . ARG B 1 242 ? 134.099 113.432 125.301 1.00 75.33 242 ARG B O 1
ATOM 3834 N N . GLU B 1 243 ? 136.197 114.087 125.711 1.00 73.12 243 GLU B N 1
ATOM 3835 C CA . GLU B 1 243 ? 136.177 114.973 124.556 1.00 73.12 243 GLU B CA 1
ATOM 3836 C C . GLU B 1 243 ? 136.355 114.174 123.277 1.00 73.12 243 GLU B C 1
ATOM 3837 O O . GLU B 1 243 ? 135.565 114.304 122.327 1.00 73.12 243 GLU B O 1
ATOM 3843 N N . LEU B 1 244 ? 137.359 113.302 123.262 1.00 71.43 244 LEU B N 1
ATOM 3844 C CA . LEU B 1 244 ? 137.560 112.466 122.095 1.00 71.43 244 LEU B CA 1
ATOM 3845 C C . LEU B 1 244 ? 136.372 111.546 121.909 1.00 71.43 244 LEU B C 1
ATOM 3846 O O . LEU B 1 244 ? 135.989 111.244 120.777 1.00 71.43 244 LEU B O 1
ATOM 3851 N N . TYR B 1 245 ? 135.745 111.133 123.008 1.00 70.93 245 TYR B N 1
ATOM 3852 C CA . TYR B 1 245 ? 134.618 110.220 122.892 1.00 70.93 245 TYR B CA 1
ATOM 3853 C C . TYR B 1 245 ? 133.379 110.940 122.388 1.00 70.93 245 TYR B C 1
ATOM 3854 O O . TYR B 1 245 ? 132.647 110.405 121.551 1.00 70.93 245 TYR B O 1
ATOM 3863 N N . LYS B 1 246 ? 133.149 112.172 122.842 1.00 66.96 246 LYS B N 1
ATOM 3864 C CA . LYS B 1 246 ? 131.979 112.896 122.365 1.00 66.96 246 LYS B CA 1
ATOM 3865 C C . LYS B 1 246 ? 132.127 113.204 120.882 1.00 66.96 246 LYS B C 1
ATOM 3866 O O . LYS B 1 246 ? 131.160 113.090 120.119 1.00 66.96 246 LYS B O 1
ATOM 3872 N N . ILE B 1 247 ? 133.353 113.475 120.431 1.00 66.47 247 ILE B N 1
ATOM 3873 C CA . ILE B 1 247 ? 133.523 113.767 119.011 1.00 66.47 247 ILE B CA 1
ATOM 3874 C C . ILE B 1 247 ? 133.519 112.490 118.190 1.00 66.47 247 ILE B C 1
ATOM 3875 O O . ILE B 1 247 ? 133.062 112.489 117.041 1.00 66.47 247 ILE B O 1
ATOM 3880 N N . GLY B 1 248 ? 133.948 111.372 118.767 1.00 68.84 248 GLY B N 1
ATOM 3881 C CA . GLY B 1 248 ? 133.880 110.124 118.035 1.00 68.84 248 GLY B CA 1
ATOM 3882 C C . GLY B 1 248 ? 132.452 109.666 117.858 1.00 68.84 248 GLY B C 1
ATOM 3883 O O . GLY B 1 248 ? 132.070 109.190 116.789 1.00 68.84 248 GLY B O 1
ATOM 3884 N N . ILE B 1 249 ? 131.643 109.809 118.903 1.00 67.72 249 ILE B N 1
ATOM 3885 C CA . ILE B 1 249 ? 130.228 109.489 118.791 1.00 67.72 249 ILE B CA 1
ATOM 3886 C C . ILE B 1 249 ? 129.541 110.441 117.826 1.00 67.72 249 ILE B C 1
ATOM 3887 O O . ILE B 1 249 ? 128.643 110.038 117.082 1.00 67.72 249 ILE B O 1
ATOM 3892 N N . THR B 1 250 ? 129.929 111.717 117.827 1.00 67.40 250 THR B N 1
ATOM 3893 C CA . THR B 1 250 ? 129.370 112.634 116.842 1.00 67.40 250 THR B CA 1
ATOM 3894 C C . THR B 1 250 ? 129.673 112.156 115.432 1.00 67.40 250 THR B C 1
ATOM 3895 O O . THR B 1 250 ? 128.790 112.136 114.559 1.00 67.40 250 THR B O 1
ATOM 3899 N N . CYS B 1 251 ? 130.915 111.745 115.197 1.00 71.26 251 CYS B N 1
ATOM 3900 C CA . CYS B 1 251 ? 131.295 111.328 113.860 1.00 71.26 251 CYS B CA 1
ATOM 3901 C C . CYS B 1 251 ? 130.598 110.032 113.487 1.00 71.26 251 CYS B C 1
ATOM 3902 O O . CYS B 1 251 ? 130.182 109.849 112.339 1.00 71.26 251 CYS B O 1
ATOM 3905 N N . TYR B 1 252 ? 130.417 109.140 114.459 1.00 69.68 252 TYR B N 1
ATOM 3906 C CA . TYR B 1 252 ? 129.681 107.913 114.195 1.00 69.68 252 TYR B CA 1
ATOM 3907 C C . TYR B 1 252 ? 128.226 108.207 113.891 1.00 69.68 252 TYR B C 1
ATOM 3908 O O . TYR B 1 252 ? 127.620 107.515 113.073 1.00 69.68 252 TYR B O 1
ATOM 3917 N N . LEU B 1 253 ? 127.648 109.229 114.522 1.00 65.56 253 LEU B N 1
ATOM 3918 C CA . LEU B 1 253 ? 126.230 109.461 114.307 1.00 65.56 253 LEU B CA 1
ATOM 3919 C C . LEU B 1 253 ? 126.000 110.090 112.955 1.00 65.56 253 LEU B C 1
ATOM 3920 O O . LEU B 1 253 ? 125.048 109.716 112.254 1.00 65.56 253 LEU B O 1
ATOM 3925 N N . LEU B 1 254 ? 126.911 110.957 112.512 1.00 70.30 254 LEU B N 1
ATOM 3926 C CA . LEU B 1 254 ? 126.782 111.365 111.125 1.00 70.30 254 LEU B CA 1
ATOM 3927 C C . LEU B 1 254 ? 127.017 110.185 110.208 1.00 70.30 254 LEU B C 1
ATOM 3928 O O . LEU B 1 254 ? 126.134 109.856 109.425 1.00 70.30 254 LEU B O 1
ATOM 3933 N N . LEU B 1 255 ? 128.037 109.372 110.486 1.00 74.16 255 LEU B N 1
ATOM 3934 C CA . LEU B 1 255 ? 128.353 108.271 109.583 1.00 74.16 255 LEU B CA 1
ATOM 3935 C C . LEU B 1 255 ? 127.166 107.336 109.439 1.00 74.16 255 LEU B C 1
ATOM 3936 O O . LEU B 1 255 ? 126.846 106.886 108.334 1.00 74.16 255 LEU B O 1
ATOM 3941 N N . GLY B 1 256 ? 126.478 107.069 110.538 1.00 74.02 256 GLY B N 1
ATOM 3942 C CA . GLY B 1 256 ? 125.276 106.273 110.457 1.00 74.02 256 GLY B CA 1
ATOM 3943 C C . GLY B 1 256 ? 124.192 106.962 109.655 1.00 74.02 256 GLY B C 1
ATOM 3944 O O . GLY B 1 256 ? 123.500 106.329 108.856 1.00 74.02 256 GLY B O 1
ATOM 3945 N N . LEU B 1 257 ? 124.046 108.276 109.833 1.00 73.41 257 LEU B N 1
ATOM 3946 C CA . LEU B 1 257 ? 123.041 109.000 109.064 1.00 73.41 257 LEU B CA 1
ATOM 3947 C C . LEU B 1 257 ? 123.341 108.949 107.572 1.00 73.41 257 LEU B C 1
ATOM 3948 O O . LEU B 1 257 ? 122.441 108.714 106.758 1.00 73.41 257 LEU B O 1
ATOM 3953 N N . ILE B 1 258 ? 124.609 109.116 107.198 1.00 84.72 258 ILE B N 1
ATOM 3954 C CA . ILE B 1 258 ? 124.991 109.015 105.792 1.00 84.72 258 ILE B CA 1
ATOM 3955 C C . ILE B 1 258 ? 124.759 107.601 105.274 1.00 84.72 258 ILE B C 1
ATOM 3956 O O . ILE B 1 258 ? 124.240 107.414 104.166 1.00 84.72 258 ILE B O 1
ATOM 3961 N N . ALA B 1 259 ? 125.047 106.585 106.080 1.00 85.49 259 ALA B N 1
ATOM 3962 C CA . ALA B 1 259 ? 124.964 105.246 105.525 1.00 85.49 259 ALA B CA 1
ATOM 3963 C C . ALA B 1 259 ? 123.535 104.743 105.446 1.00 85.49 259 ALA B C 1
ATOM 3964 O O . ALA B 1 259 ? 123.210 103.988 104.523 1.00 85.49 259 ALA B O 1
ATOM 3966 N N . MET B 1 260 ? 122.634 105.280 106.261 1.00 82.52 260 MET B N 1
ATOM 3967 C CA . MET B 1 260 ? 121.233 104.926 106.110 1.00 82.52 260 MET B CA 1
ATOM 3968 C C . MET B 1 260 ? 120.501 105.853 105.176 1.00 82.52 260 MET B C 1
ATOM 3969 O O . MET B 1 260 ? 119.469 105.453 104.639 1.00 82.52 260 MET B O 1
ATOM 3974 N N . LEU B 1 261 ? 121.064 107.012 104.857 1.00 88.66 261 LEU B N 1
ATOM 3975 C CA . LEU B 1 261 ? 120.472 107.753 103.765 1.00 88.66 261 LEU B CA 1
ATOM 3976 C C . LEU B 1 261 ? 120.929 107.164 102.445 1.00 88.66 261 LEU B C 1
ATOM 3977 O O . LEU B 1 261 ? 120.178 107.221 101.469 1.00 88.66 261 LEU B O 1
ATOM 3982 N N . VAL B 1 262 ? 122.046 106.431 102.450 1.00 99.71 262 VAL B N 1
ATOM 3983 C CA . VAL B 1 262 ? 122.443 105.692 101.256 1.00 99.71 262 VAL B CA 1
ATOM 3984 C C . VAL B 1 262 ? 121.597 104.436 101.111 1.00 99.71 262 VAL B C 1
ATOM 3985 O O . VAL B 1 262 ? 121.105 104.125 100.019 1.00 99.71 262 VAL B O 1
ATOM 3989 N N . VAL B 1 263 ? 121.381 103.714 102.210 1.00 97.89 263 VAL B N 1
ATOM 3990 C CA . VAL B 1 263 ? 120.548 102.520 102.140 1.00 97.89 263 VAL B CA 1
ATOM 3991 C C . VAL B 1 263 ? 119.117 102.890 101.784 1.00 97.89 263 VAL B C 1
ATOM 3992 O O . VAL B 1 263 ? 118.464 102.199 100.996 1.00 97.89 263 VAL B O 1
ATOM 3996 N N . LEU B 1 264 ? 118.602 103.978 102.355 1.00 101.72 264 LEU B N 1
ATOM 3997 C CA . LEU B 1 264 ? 117.232 104.366 102.067 1.00 101.72 264 LEU B CA 1
ATOM 3998 C C . LEU B 1 264 ? 117.121 104.946 100.662 1.00 101.72 264 LEU B C 1
ATOM 3999 O O . LEU B 1 264 ? 116.082 104.788 100.014 1.00 101.72 264 LEU B O 1
ATOM 4004 N N . GLU B 1 265 ? 118.181 105.588 100.159 1.00 106.00 265 GLU B N 1
ATOM 4005 C CA . GLU B 1 265 ? 118.181 106.032 98.771 1.00 106.00 265 GLU B CA 1
ATOM 4006 C C . GLU B 1 265 ? 118.140 104.838 97.829 1.00 106.00 265 GLU B C 1
ATOM 4007 O O . GLU B 1 265 ? 117.459 104.870 96.797 1.00 106.00 265 GLU B O 1
ATOM 4013 N N . THR B 1 266 ? 118.865 103.771 98.171 1.00 110.62 266 THR B N 1
ATOM 4014 C CA . THR B 1 266 ? 118.906 102.602 97.297 1.00 110.62 266 THR B CA 1
ATOM 4015 C C . THR B 1 266 ? 117.597 101.827 97.361 1.00 110.62 266 THR B C 1
ATOM 4016 O O . THR B 1 266 ? 117.090 101.370 96.330 1.00 110.62 266 THR B O 1
ATOM 4020 N N . PHE B 1 267 ? 117.024 101.683 98.558 1.00 109.83 267 PHE B N 1
ATOM 4021 C CA . PHE B 1 267 ? 115.721 101.039 98.666 1.00 109.83 267 PHE B CA 1
ATOM 4022 C C . PHE B 1 267 ? 114.659 101.849 97.938 1.00 109.83 267 PHE B C 1
ATOM 4023 O O . PHE B 1 267 ? 113.785 101.283 97.276 1.00 109.83 267 PHE B O 1
ATOM 4031 N N . CYS B 1 268 ? 114.709 103.177 98.050 1.00 110.69 268 CYS B N 1
ATOM 4032 C CA . CYS B 1 268 ? 113.774 104.001 97.294 1.00 110.69 268 CYS B CA 1
ATOM 4033 C C . CYS B 1 268 ? 114.003 103.831 95.801 1.00 110.69 268 CYS B C 1
ATOM 4034 O O . CYS B 1 268 ? 113.052 103.822 95.011 1.00 110.69 268 CYS B O 1
ATOM 4037 N N . GLU B 1 269 ? 115.266 103.702 95.397 1.00 112.68 269 GLU B N 1
ATOM 4038 C CA . GLU B 1 269 ? 115.575 103.485 93.992 1.00 112.68 269 GLU B CA 1
ATOM 4039 C C . GLU B 1 269 ? 115.047 102.143 93.502 1.00 112.68 269 GLU B C 1
ATOM 4040 O O . GLU B 1 269 ? 114.722 102.004 92.317 1.00 112.68 269 GLU B O 1
ATOM 4046 N N . LEU B 1 270 ? 114.978 101.147 94.386 1.00 116.52 270 LEU B N 1
ATOM 4047 C CA . LEU B 1 270 ? 114.558 99.806 93.994 1.00 116.52 270 LEU B CA 1
ATOM 4048 C C . LEU B 1 270 ? 113.195 99.819 93.326 1.00 116.52 270 LEU B C 1
ATOM 4049 O O . LEU B 1 270 ? 112.270 100.507 93.766 1.00 116.52 270 LEU B O 1
ATOM 4054 N N . HIS B 1 271 ? 113.088 99.057 92.241 1.00 115.91 271 HIS B N 1
ATOM 4055 C CA . HIS B 1 271 ? 111.856 99.030 91.469 1.00 115.91 271 HIS B CA 1
ATOM 4056 C C . HIS B 1 271 ? 110.690 98.544 92.328 1.00 115.91 271 HIS B C 1
ATOM 4057 O O . HIS B 1 271 ? 109.581 99.084 92.243 1.00 115.91 271 HIS B O 1
ATOM 4064 N N . GLU B 1 272 ? 110.921 97.519 93.159 1.00 112.47 272 GLU B N 1
ATOM 4065 C CA . GLU B 1 272 ? 109.838 96.949 93.961 1.00 112.47 272 GLU B CA 1
ATOM 4066 C C . GLU B 1 272 ? 109.274 97.972 94.944 1.00 112.47 272 GLU B C 1
ATOM 4067 O O . GLU B 1 272 ? 108.055 98.149 95.044 1.00 112.47 272 GLU B O 1
ATOM 4073 N N . LEU B 1 273 ? 110.152 98.660 95.681 1.00 110.16 273 LEU B N 1
ATOM 4074 C CA . LEU B 1 273 ? 109.693 99.644 96.659 1.00 110.16 273 LEU B CA 1
ATOM 4075 C C . LEU B 1 273 ? 109.058 100.830 95.956 1.00 110.16 273 LEU B C 1
ATOM 4076 O O . LEU B 1 273 ? 108.077 101.407 96.440 1.00 110.16 273 LEU B O 1
ATOM 4081 N N . LYS B 1 274 ? 109.627 101.206 94.813 1.00 109.15 274 LYS B N 1
ATOM 4082 C CA . LYS B 1 274 ? 109.121 102.323 94.031 1.00 109.15 274 LYS B CA 1
ATOM 4083 C C . LYS B 1 274 ? 107.688 102.036 93.592 1.00 109.15 274 LYS B C 1
ATOM 4084 O O . LYS B 1 274 ? 106.823 102.922 93.636 1.00 109.15 274 LYS B O 1
ATOM 4090 N N . LYS B 1 275 ? 107.418 100.795 93.180 1.00 109.56 275 LYS B N 1
ATOM 4091 C CA . LYS B 1 275 ? 106.068 100.433 92.768 1.00 109.56 275 LYS B CA 1
ATOM 4092 C C . LYS B 1 275 ? 105.111 100.567 93.940 1.00 109.56 275 LYS B C 1
ATOM 4093 O O . LYS B 1 275 ? 103.964 100.990 93.768 1.00 109.56 275 LYS B O 1
ATOM 4099 N N . PHE B 1 276 ? 105.552 100.166 95.131 1.00 100.60 276 PHE B N 1
ATOM 4100 C CA . PHE B 1 276 ? 104.705 100.279 96.310 1.00 100.60 276 PHE B CA 1
ATOM 4101 C C . PHE B 1 276 ? 104.321 101.734 96.532 1.00 100.60 276 PHE B C 1
ATOM 4102 O O . PHE B 1 276 ? 103.165 102.038 96.849 1.00 100.60 276 PHE B O 1
ATOM 4110 N N . ARG B 1 277 ? 105.282 102.648 96.379 1.00 100.65 277 ARG B N 1
ATOM 4111 C CA . ARG B 1 277 ? 104.985 104.067 96.555 1.00 100.65 277 ARG B CA 1
ATOM 4112 C C . ARG B 1 277 ? 103.972 104.514 95.508 1.00 100.65 277 ARG B C 1
ATOM 4113 O O . ARG B 1 277 ? 103.033 105.259 95.814 1.00 100.65 277 ARG B O 1
ATOM 4121 N N . LYS B 1 278 ? 104.159 104.075 94.262 1.00 105.34 278 LYS B N 1
ATOM 4122 C CA . LYS B 1 278 ? 103.249 104.458 93.186 1.00 105.34 278 LYS B CA 1
ATOM 4123 C C . LYS B 1 278 ? 101.838 103.962 93.472 1.00 105.34 278 LYS B C 1
ATOM 4124 O O . LYS B 1 278 ? 100.851 104.663 93.217 1.00 105.34 278 LYS B O 1
ATOM 4130 N N . MET B 1 279 ? 101.735 102.744 93.999 1.00 102.38 279 MET B N 1
ATOM 4131 C CA . MET B 1 279 ? 100.451 102.123 94.305 1.00 102.38 279 MET B CA 1
ATOM 4132 C C . MET B 1 279 ? 99.703 102.875 95.397 1.00 102.38 279 MET B C 1
ATOM 4133 O O . MET B 1 279 ? 98.490 103.099 95.287 1.00 102.38 279 MET B O 1
ATOM 4138 N N . PHE B 1 280 ? 100.408 103.279 96.444 1.00 93.16 280 PHE B N 1
ATOM 4139 C CA . PHE B 1 280 ? 99.790 103.871 97.616 1.00 93.16 280 PHE B CA 1
ATOM 4140 C C . PHE B 1 280 ? 99.952 105.388 97.603 1.00 93.16 280 PHE B C 1
ATOM 4141 O O . PHE B 1 280 ? 99.161 106.113 98.204 1.00 93.16 280 PHE B O 1
#

Foldseek 3Di:
DVVVVVVVVVVVVVVVVCCVPVVVVVVVVVVVVVVVVCVVCVVPVVDDDPVVVVVVVVQVVVQLQQQHPPLVSPFDDCDDPLNVVLCLLLVLLLLCLSNHHDDDPVRVVVVCVCNVVSNVVVVVVLVVVLVVVLVPQPVVVLVVVCVVVVDDSVVSLQVCLVVSVVVLCCVQAVVQLVVCCVVDVPDDSVVSNVVSVSLLVSNSNNPDDPLRPGPDDCSRVVSVVVSVSSSVSVSSVVSSVVSCCVRPVNVVVVVVD/DVVVVVVVVVVVVVVVVCCVPVVVVVVVVVVVVVVVVCVVCVVPVVDDDPVVVVVVVVQVVVQLQQQHPPLVSPFDDCDDPLNVVLCLLLVLLLLCLSNHHDDDPVRVVVVCVCNVVSNVVVVVVLVVVLVVVLVPQPVVVLVVVCVVVVDDSVVSLQVCLVVSVVVLCCVQAVVQLVVCCVVDVPDDSVVSNVVSVSLLVSNSNNPDDPLRPGPDDCSRVVSVVVSVSSSVSVSSVVSSVVSCCVRPVNVVVVVVD

Secondary structure (DSSP, 8-state):
-HHHHHHHHHHHHHHHHHHHHHHHHHHHHHHHHHHHHHHHHHH-SSS-HHHHHHHHHHHHHHHHHT----TTS-SS-SSSHHHHHHHHHHHHTT---SSS---SHHHHHHHHHHHHHHHHHHHHHHHHHHHHHIIIIIIHHHHHHHHHH---HHHHHHHHHHHHHHHHHIIIIIHHHHHHHHH-TT--HHHHHHHHHHHHHT---SSS-S--STT-TTHHHHHHHHHHHHHHHHHHHHHHHHHHHHSHHHHHHHHH-/-HHHHHHHHHHHHHHHHHHHHHHHHHHHHHHHHHHHHHHHHHH-SSS-HHHHHHHHHHHHHHHHHT----TTS-SS-SSSHHHHHHHHHHHHTT---SSS---SHHHHHHHHHHHHHHHHHHHHHHHHHHHHHIIIIIIHHHHHHHHHH---HHHHHHHHHHHHHHHHHIIIIIHHHHHHHHH-TT--HHHHHHHHHHHHHT---SSS-S--STT-TTHHHHHHHHHHHHHHHHHHHHHHHHHHHHSHHHHHHHHH-

Sequence (514 aa):
GFLVLGYLLYLVFGAVVFSSVELPYEDLLRQELRKLKRRFLEEHECLSEPQLEQFLGRVLEASNYGVSVLSNASGNWNWDFTSALFFASTVLSTTGYGHTVPLSDGGKAFCIIYSVIGIPFTLLFLTAVVQRVTVHVTRRPVLYFHIRWGFSKQVVAIVHAVLLGFVTVSCFFFIPAAVFSVLEDDWNFLESFYFCFISLSTIGLGDYVPGEGYNQKFRELYKIGITCYLLLGLIAMLVVLETFCELHELKKFRKMFGFLVLGYLLYLVFGAVVFSSVELPYEDLLRQELRKLKRRFLEEHECLSEPQLEQFLGRVLEASNYGVSVLSNASGNWNWDFTSALFFASTVLSTTGYGHTVPLSDGGKAFCIIYSVIGIPFTLLFLTAVVQRVTVHVTRRPVLYFHIRWGFSKQVVAIVHAVLLGFVTVSCFFFIPAAVFSVLEDDWNFLESFYFCFISLSTIGLGDYVPGEGYNQKFRELYKIGITCYLLLGLIAMLVVLETFCELHELKKFRKMF